Protein AF-A0A2E9QQN1-F1 (afdb_monomer)

Solvent-accessible surface area (backbone atoms only — not comparable to full-atom values): 28885 Å² total; per-residue (Å²): 131,60,67,59,62,48,44,50,52,50,50,52,53,38,45,72,77,40,76,70,73,78,75,84,60,73,60,89,50,55,56,41,38,49,54,45,54,48,47,32,58,93,32,56,49,77,54,40,54,67,38,48,61,62,44,42,73,70,31,65,46,36,74,48,36,55,74,45,52,50,66,58,45,18,66,59,41,42,89,39,52,69,19,73,63,50,20,46,20,58,36,52,32,23,49,46,25,47,75,74,47,78,52,42,76,68,95,44,65,72,62,32,43,69,30,56,80,27,46,71,52,50,30,27,45,43,37,24,71,61,68,65,40,75,27,54,50,60,49,78,43,42,57,50,46,32,42,38,46,58,64,30,88,51,91,48,60,70,52,35,34,53,41,47,58,74,57,44,62,65,94,42,27,46,57,51,43,48,34,44,41,51,46,25,67,74,54,49,38,96,67,91,56,50,50,78,80,16,90,56,41,53,79,46,36,35,63,71,56,56,50,52,59,53,49,72,72,64,65,72,81,78,76,84,78,79,79,84,78,82,87,79,89,81,83,90,79,89,80,89,82,82,91,82,90,87,86,86,82,89,84,88,87,85,84,84,89,85,87,89,88,87,88,87,84,85,85,88,88,81,90,86,84,90,89,88,84,83,87,80,90,88,78,87,82,89,86,89,88,80,87,84,83,90,83,85,82,82,92,79,92,74,86,82,75,84,81,74,78,84,73,78,83,74,76,79,52,52,78,43,59,29,12,29,29,50,34,52,55,98,77,21,42,47,35,30,29,34,72,49,81,81,64,54,71,24,35,34,62,37,48,39,69,52,52,91,96,54,54,59,69,55,29,18,47,48,31,35,30,66,60,34,48,31,47,58,42,86,73,46,77,52,33,40,36,42,35,34,38,28,41,95,92,38,57,55,37,33,38,40,36,38,36,30,36,27,33,69,43,93,88,56,53,74,47,96,45,98,61,42,59,72,50,78,37,39,69,70,51,47,65,77,42,45,90,51,33,42,58,65,49,53,50,46,52,58,36,50,70,68,65,44,90,66,47,37,34,40,33,34,34,42,46,58,90,92,47,75,40,72,74,48,80,42,68,60,75,75,81,87,124

Secondary structure (DSSP, 8-state):
--HHHHHHHHHHHHHHH-S----SS--SSHHHHHHHHHHHTTS-HHHHHHHHHHHHHH--SHHHHHHS-HHHHHHHHGGGSSHHHHHHHHHHHHHHHHHHSTTSPPSSHHHHHTSTT--HHHHHHHHHHTS--------HHHHHHHHHHTS---SSHHHHHHHHHHHS-GGGHHHHHHHHHHHHHHT--SSS--TTTSTTHHHH--HHHHHHHHHHHH----------PPP-----------------------------------------------------------------------PPPP-------PPPPEEEEEEEEEEEETTEEEEEE--SSSSTTSEE--EEEPPTT--HHHHHHHHHHHHH---EEEEEEEEEEEEEEEETTEEEEEEEEEEEEEEEPTT------TT--EEEEEHHHHHHTGGGB-HHHHHIIIIIITT-S-SEEEEEEEEETTEEEEEEEEE-S----

Mean predicted aligned error: 19.86 Å

pLDDT: mean 78.98, std 26.98, range [21.91, 98.62]

Sequence (481 aa):
MKLETKARKIHKMLEELYPETPIPLDHKDPYTLLIAVLLSAQCKDERVNKITPHLFKRADKPADMIECSVDEIEDIIRPCGLAPRKSAAIWELSQILLKKHGGEVPDTFEDLEALPGVGHKTASVVMAQAFEHPAFPVDTHIHRLARRWGLSEGKNVVQVENDLKALFPKDKWNKVHLQIIFFGREYCPARGHNPEECPICSWAGVKSVLDAEKKKKKKPTKKDTIPTKKTATKKAAAKTTTKKTTKKTTAAKKATTTTKETAPKKSPTKTTTTTKKTSTKKSSKTTTKAAPSKRTPAKSTTKAVPKQAASKKVEEPTLWSIAVGVVMYRRKVLMIKRAREPYKGLWALPGGKIEANEFMVDAAIREIKEETGLDVSFEDYLGLVSEHLIEKKAIHDHFLLHICRLKPKKGSKISAQEEGEVAWFTMKQLEAQKDEMVPSDYEIIERMVNEEEGNAFACVIEKKGRRHTLRSFESMSCQSR

Radius of gyration: 31.55 Å; Cα contacts (8 Å, |Δi|>4): 653; chains: 1; bounding box: 80×107×70 Å

Nearest PDB structures (foldseek):
  1p59-assembly1_A  TM=9.304E-01  e=7.512E-20  Geobacillus stearothermophilus
  1orp-assembly1_A  TM=9.575E-01  e=2.496E-19  Geobacillus stearothermophilus
  2abk-assembly1_A  TM=9.393E-01  e=4.472E-16  Escherichia coli
  7rdt-assembly1_A  TM=8.591E-01  e=4.523E-13  Homo sapiens
  1kea-assembly1_A  TM=8.917E-01  e=5.288E-12  Methanothermobacter thermautotrophicus

Foldseek 3Di:
DDLLVLLVVVVVVLCVVPVDFDDLADDDALLLLLLLLLLCVVFDSVQSNVQSVVVVVQPVFLVSLLVDDLVRQLVSSVVSPPSSQSSVLSNQLSVCCVPPVVRDDDLDQVNQCPRRSRHNLSSQLSNCPRVVQQHARDDPQQVLVCQFLVLDPDPDRVRSRVSVPVNDDSNCRSVVNSSSVVLQVPQNDPPPHDQCRRPSSVPRGDPVSVVVSVVVVPDDPDPDPDDDDDDDDDDDDDDDDDDDDDDDDDDDDDDDDDDDDDDDDDDDDDDDDDDDDDDDDDDDDDDDDDDDDDDDDDDDDDDDDDDDDDDDDDDDAAEFEKQFEFEDDPQWTKWWQACDPDQHRAIAGFIGGQDPPHDSQRRNQVRCCQRFVFHKDFDDWLAWEFEFEDEPNGGHHTYTYGYTYIYTDPPTDTDDHPGGDMDIDHLVRCVVCVQRHDVVRSVCCVCRVVPNDARYWYWYWYDDPNGIDTPDIGHPPDPDD

Structure (mmCIF, N/CA/C/O backbone):
data_AF-A0A2E9QQN1-F1
#
_entry.id   AF-A0A2E9QQN1-F1
#
loop_
_atom_site.group_PDB
_atom_site.id
_atom_site.type_symbol
_atom_site.label_atom_id
_atom_site.label_alt_id
_atom_site.label_comp_id
_atom_site.label_asym_id
_atom_site.label_entity_id
_atom_site.label_seq_id
_atom_site.pdbx_PDB_ins_code
_atom_site.Cartn_x
_atom_site.Cartn_y
_atom_site.Cartn_z
_atom_site.occupancy
_atom_site.B_iso_or_equiv
_atom_site.auth_seq_id
_atom_site.auth_comp_id
_atom_site.auth_asym_id
_atom_site.auth_atom_id
_atom_site.pdbx_PDB_model_num
ATOM 1 N N . MET A 1 1 ? 22.667 -1.045 -29.123 1.00 82.00 1 MET A N 1
ATOM 2 C CA . MET A 1 1 ? 21.533 -1.889 -29.573 1.00 82.00 1 MET A CA 1
ATOM 3 C C . MET A 1 1 ? 20.282 -1.022 -29.607 1.00 82.00 1 MET A C 1
ATOM 5 O O . MET A 1 1 ? 20.073 -0.305 -28.635 1.00 82.00 1 MET A O 1
ATOM 9 N N . LYS A 1 2 ? 19.492 -1.046 -30.692 1.00 92.50 2 LYS A N 1
ATOM 10 C CA . LYS A 1 2 ? 18.201 -0.330 -30.755 1.00 92.50 2 LYS A CA 1
ATOM 11 C C . LYS A 1 2 ? 17.244 -0.847 -29.670 1.00 92.50 2 LYS A C 1
ATOM 13 O O . LYS A 1 2 ? 17.297 -2.033 -29.340 1.00 92.50 2 LYS A O 1
ATOM 18 N N . LEU A 1 3 ? 16.390 0.030 -29.141 1.00 95.06 3 LEU A N 1
ATOM 19 C CA . LEU A 1 3 ? 15.504 -0.271 -28.012 1.00 95.06 3 LEU A CA 1
ATOM 20 C C . LEU A 1 3 ? 14.546 -1.435 -28.309 1.00 95.06 3 LEU A C 1
ATOM 22 O O . LEU A 1 3 ? 14.488 -2.386 -27.538 1.00 95.06 3 LEU A O 1
ATOM 26 N N . GLU A 1 4 ? 13.899 -1.428 -29.473 1.00 94.69 4 GLU A N 1
ATOM 27 C CA . GLU A 1 4 ? 12.986 -2.492 -29.923 1.00 94.69 4 GLU A CA 1
ATOM 28 C C . GLU A 1 4 ? 13.686 -3.853 -30.049 1.00 94.69 4 GLU A C 1
ATOM 30 O O . GLU A 1 4 ? 13.180 -4.877 -29.597 1.00 94.69 4 GLU A O 1
ATOM 35 N N . THR A 1 5 ? 14.897 -3.882 -30.618 1.00 96.44 5 THR A N 1
ATOM 36 C CA . THR A 1 5 ? 15.697 -5.115 -30.713 1.00 96.44 5 THR A CA 1
ATOM 37 C C . THR A 1 5 ? 16.078 -5.634 -29.329 1.00 96.44 5 THR A C 1
ATOM 39 O O . THR A 1 5 ? 16.078 -6.847 -29.111 1.00 96.44 5 THR A O 1
ATOM 42 N N . LYS A 1 6 ? 16.375 -4.730 -28.386 1.00 97.31 6 LYS A N 1
ATOM 43 C CA . LYS A 1 6 ? 16.636 -5.092 -26.990 1.00 97.31 6 LYS A CA 1
ATOM 44 C C . LYS A 1 6 ? 15.387 -5.693 -26.343 1.00 97.31 6 LYS A C 1
ATOM 46 O O . LYS A 1 6 ? 15.484 -6.783 -25.787 1.00 97.31 6 LYS A O 1
ATOM 51 N N . ALA A 1 7 ? 14.239 -5.023 -26.454 1.00 97.69 7 ALA A N 1
ATOM 52 C CA . ALA A 1 7 ? 12.966 -5.489 -25.908 1.00 97.69 7 ALA A CA 1
ATOM 53 C C . ALA A 1 7 ? 12.579 -6.865 -26.470 1.00 97.69 7 ALA A C 1
ATOM 55 O O . ALA A 1 7 ? 12.276 -7.771 -25.701 1.00 97.69 7 ALA A O 1
ATOM 56 N N . ARG A 1 8 ? 12.713 -7.073 -27.787 1.00 97.69 8 ARG A N 1
ATOM 57 C CA . ARG A 1 8 ? 12.458 -8.369 -28.437 1.00 97.69 8 ARG A CA 1
ATOM 58 C C . ARG A 1 8 ? 13.383 -9.478 -27.933 1.00 97.69 8 ARG A C 1
ATOM 60 O O . ARG A 1 8 ? 12.930 -10.596 -27.712 1.00 97.69 8 ARG A O 1
ATOM 67 N N . LYS A 1 9 ? 14.676 -9.190 -27.732 1.00 98.25 9 LYS A N 1
ATOM 68 C CA . LYS A 1 9 ? 15.619 -10.173 -27.174 1.00 98.25 9 LYS A CA 1
ATOM 69 C C . LYS A 1 9 ? 15.289 -10.507 -25.714 1.00 98.25 9 LYS A C 1
ATOM 71 O O . LYS A 1 9 ? 15.340 -11.675 -25.350 1.00 98.25 9 LYS A O 1
ATOM 76 N N . ILE A 1 10 ? 14.923 -9.507 -24.908 1.00 98.31 10 ILE A N 1
ATOM 77 C CA . ILE A 1 10 ? 14.451 -9.709 -23.528 1.00 98.31 10 ILE A CA 1
ATOM 78 C C . ILE A 1 10 ? 13.195 -10.577 -23.517 1.00 98.31 10 ILE A C 1
ATOM 80 O O . ILE A 1 10 ? 13.166 -11.568 -22.798 1.00 98.31 10 ILE A O 1
ATOM 84 N N . HIS A 1 11 ? 12.196 -10.254 -24.343 1.00 98.19 11 HIS A N 1
ATOM 85 C CA . HIS A 1 11 ? 10.956 -11.027 -24.428 1.00 98.19 11 HIS A CA 1
ATOM 86 C C . HIS A 1 11 ? 11.225 -12.484 -24.798 1.00 98.19 11 HIS A C 1
ATOM 88 O O . HIS A 1 11 ? 10.717 -13.371 -24.128 1.00 98.19 11 HIS A O 1
ATOM 94 N N . LYS A 1 12 ? 12.101 -12.744 -25.776 1.00 98.25 12 LYS A N 1
ATOM 95 C CA . LYS A 1 12 ? 12.487 -14.116 -26.131 1.00 98.25 12 LYS A CA 1
ATOM 96 C C . LYS A 1 12 ? 13.051 -14.893 -24.932 1.00 98.25 12 LYS A C 1
ATOM 98 O O . LYS A 1 12 ? 12.650 -16.024 -24.703 1.00 98.25 12 LYS A O 1
ATOM 103 N N . MET A 1 13 ? 13.940 -14.280 -24.147 1.00 98.31 13 MET A N 1
ATOM 104 C CA . MET A 1 13 ? 14.488 -14.921 -22.943 1.00 98.31 13 MET A CA 1
ATOM 105 C C . MET A 1 13 ? 13.420 -15.144 -21.866 1.00 98.31 13 MET A C 1
ATOM 107 O O . MET A 1 13 ? 13.456 -16.150 -21.168 1.00 98.31 13 MET A O 1
ATOM 111 N N . LEU A 1 14 ? 12.477 -14.211 -21.720 1.00 98.31 14 LEU A N 1
ATOM 112 C CA . LEU A 1 14 ? 11.355 -14.353 -20.794 1.00 98.31 14 LEU A CA 1
ATOM 113 C C . LEU A 1 14 ? 10.419 -15.502 -21.202 1.00 98.31 14 LEU A C 1
ATOM 115 O O . LEU A 1 14 ? 9.981 -16.237 -20.326 1.00 98.31 14 LEU A O 1
ATOM 119 N N . GLU A 1 15 ? 10.170 -15.703 -22.500 1.00 97.81 15 GLU A N 1
ATOM 120 C CA . GLU A 1 15 ? 9.428 -16.866 -23.018 1.00 97.81 15 GLU A CA 1
ATOM 121 C C . GLU A 1 15 ? 10.167 -18.187 -22.777 1.00 97.81 15 GLU A C 1
ATOM 123 O O . GLU A 1 15 ? 9.535 -19.186 -22.451 1.00 97.81 15 GLU A O 1
ATOM 128 N N . GLU A 1 16 ? 11.495 -18.198 -22.917 1.00 97.81 16 GLU A N 1
ATOM 129 C CA . GLU A 1 16 ? 12.321 -19.389 -22.672 1.00 97.81 16 GLU A CA 1
ATOM 130 C C . GLU A 1 16 ? 12.355 -19.767 -21.177 1.00 97.81 16 GLU A C 1
ATOM 132 O O . GLU A 1 16 ? 12.265 -20.945 -20.842 1.00 97.81 16 GLU A O 1
ATOM 137 N N . LEU A 1 17 ? 12.463 -18.782 -20.275 1.00 97.62 17 LEU A N 1
ATOM 138 C CA . LEU A 1 17 ? 12.511 -19.006 -18.821 1.00 97.62 17 LEU A CA 1
ATOM 139 C C . LEU A 1 17 ? 11.131 -19.282 -18.213 1.00 97.62 17 LEU A C 1
ATOM 141 O O . LEU A 1 17 ? 11.005 -20.088 -17.294 1.00 97.62 17 LEU A O 1
ATOM 145 N N . TYR A 1 18 ? 10.105 -18.595 -18.711 1.00 97.81 18 TYR A N 1
ATOM 146 C CA . TYR A 1 18 ? 8.747 -18.614 -18.173 1.00 97.81 18 TYR A CA 1
ATOM 147 C C . TYR A 1 18 ? 7.735 -18.814 -19.315 1.00 97.81 18 TYR A C 1
ATOM 149 O O . TYR A 1 18 ? 6.988 -17.885 -19.665 1.00 97.81 18 TYR A O 1
ATOM 157 N N . PRO A 1 19 ? 7.711 -20.016 -19.927 1.00 96.81 19 PRO A N 1
ATOM 158 C CA . PRO A 1 19 ? 6.757 -20.344 -20.983 1.00 96.81 19 PRO A CA 1
ATOM 159 C C . PRO A 1 19 ? 5.322 -20.344 -20.453 1.00 96.81 19 PRO A C 1
ATOM 161 O O . PRO A 1 19 ? 4.413 -19.923 -21.164 1.00 96.81 19 PRO A O 1
ATOM 164 N N . GLU A 1 20 ? 5.148 -20.723 -19.187 1.00 94.75 20 GLU A N 1
ATOM 165 C CA . GLU A 1 20 ? 3.885 -20.678 -18.462 1.00 94.75 20 GLU A CA 1
ATOM 166 C C . GLU A 1 20 ? 3.944 -19.629 -17.355 1.00 94.75 20 GLU A C 1
ATOM 168 O O . GLU A 1 20 ? 4.941 -19.499 -16.639 1.00 94.75 20 GLU A O 1
ATOM 173 N N . THR A 1 21 ? 2.851 -18.886 -17.200 1.00 95.00 21 THR A N 1
ATOM 174 C CA . THR A 1 21 ? 2.732 -17.820 -16.203 1.00 95.00 21 THR A CA 1
ATOM 175 C C . THR A 1 21 ? 1.471 -17.998 -15.365 1.00 95.00 21 THR A C 1
ATOM 177 O O . THR A 1 21 ? 0.490 -17.287 -15.597 1.00 95.00 21 THR A O 1
ATOM 180 N N . PRO A 1 22 ? 1.454 -18.949 -14.412 1.00 94.12 22 PRO A N 1
ATOM 181 C CA . PRO A 1 22 ? 0.318 -19.102 -13.515 1.00 94.12 22 PRO A CA 1
ATOM 182 C C . PRO A 1 22 ? 0.111 -17.826 -12.696 1.00 94.12 22 PRO A C 1
ATOM 184 O O . PRO A 1 22 ? 1.066 -17.158 -12.294 1.00 94.12 22 PRO A O 1
ATOM 187 N N . ILE A 1 23 ? -1.145 -17.486 -12.430 1.00 94.62 23 ILE A N 1
ATOM 188 C CA . ILE A 1 23 ? -1.479 -16.344 -11.581 1.00 94.62 23 ILE A CA 1
ATOM 189 C C . ILE A 1 23 ? -1.015 -16.658 -10.144 1.00 94.62 23 ILE A C 1
ATOM 191 O O . ILE A 1 23 ? -1.391 -17.700 -9.614 1.00 94.62 23 ILE A O 1
ATOM 195 N N . PRO A 1 24 ? -0.205 -15.800 -9.490 1.00 92.56 24 PRO A N 1
ATOM 196 C CA . PRO A 1 24 ? 0.396 -16.132 -8.188 1.00 92.56 24 PRO A CA 1
ATOM 197 C C . PRO A 1 24 ? -0.576 -16.225 -7.010 1.00 92.56 24 PRO A C 1
ATOM 199 O O . PRO A 1 24 ? -0.225 -16.781 -5.970 1.00 92.56 24 PRO A O 1
ATOM 202 N N . LEU A 1 25 ? -1.749 -15.607 -7.134 1.00 96.06 25 LEU A N 1
ATOM 203 C CA . LEU A 1 25 ? -2.759 -15.561 -6.083 1.00 96.06 25 LEU A CA 1
ATOM 204 C C . LEU A 1 25 ? -3.776 -16.672 -6.311 1.00 96.06 25 LEU A C 1
ATOM 206 O O . LEU A 1 25 ? -4.350 -16.753 -7.394 1.00 96.06 25 LEU A O 1
ATOM 210 N N . ASP A 1 26 ? -4.014 -17.497 -5.296 1.00 94.56 26 ASP A N 1
ATOM 211 C CA . ASP A 1 26 ? -4.956 -18.611 -5.400 1.00 94.56 26 ASP A CA 1
ATOM 212 C C . ASP A 1 26 ? -6.399 -18.081 -5.438 1.00 94.56 26 ASP A C 1
ATOM 214 O O . ASP A 1 26 ? -6.831 -17.337 -4.556 1.00 94.56 26 ASP A O 1
ATOM 218 N N . HIS A 1 27 ? -7.148 -18.452 -6.477 1.00 97.00 27 HIS A N 1
ATOM 219 C CA . HIS A 1 27 ? -8.526 -18.017 -6.715 1.00 97.00 27 HIS A CA 1
ATOM 220 C C . HIS A 1 27 ? -9.270 -19.046 -7.577 1.00 97.00 27 HIS A C 1
ATOM 222 O O . HIS A 1 27 ? -8.654 -19.931 -8.172 1.00 97.00 27 HIS A O 1
ATOM 228 N N . LYS A 1 28 ? -10.601 -18.937 -7.638 1.00 96.69 28 LYS A N 1
ATOM 229 C CA . LYS A 1 28 ? -11.461 -19.831 -8.440 1.00 96.69 28 LYS A CA 1
ATOM 230 C C . LYS A 1 28 ? -12.329 -19.097 -9.468 1.00 96.69 28 LYS A C 1
ATOM 232 O O . LYS A 1 28 ? -12.843 -19.730 -10.382 1.00 96.69 28 LYS A O 1
ATOM 237 N N . ASP A 1 29 ? -12.518 -17.792 -9.293 1.00 97.81 29 ASP A N 1
ATOM 238 C CA . ASP A 1 29 ? -13.387 -16.940 -10.106 1.00 97.81 29 ASP A CA 1
ATOM 239 C C . ASP A 1 29 ? -12.943 -15.458 -10.014 1.00 97.81 29 ASP A C 1
ATOM 241 O O . ASP A 1 29 ? -12.068 -15.128 -9.200 1.00 97.81 29 ASP A O 1
ATOM 245 N N . PRO A 1 30 ? -13.515 -14.546 -10.827 1.00 98.38 30 PRO A N 1
ATOM 246 C CA . PRO A 1 30 ? -13.146 -13.129 -10.811 1.00 98.38 30 PRO A CA 1
ATOM 247 C C . PRO A 1 30 ? -13.321 -12.439 -9.453 1.00 98.38 30 PRO A C 1
ATOM 249 O O . PRO A 1 30 ? -12.528 -11.564 -9.108 1.00 98.38 30 PRO A O 1
ATOM 252 N N . TYR A 1 31 ? -14.326 -12.828 -8.663 1.00 98.62 31 TYR A N 1
ATOM 253 C CA . TYR A 1 31 ? -14.576 -12.221 -7.354 1.00 98.62 31 TYR A CA 1
ATOM 254 C C . TYR A 1 31 ? -13.500 -12.608 -6.343 1.00 98.62 31 TYR A C 1
ATOM 256 O O . TYR A 1 31 ? -12.873 -11.740 -5.737 1.00 98.62 31 TYR A O 1
ATOM 264 N N . THR A 1 32 ? -13.214 -13.901 -6.205 1.00 98.50 32 THR A N 1
ATOM 265 C CA . THR A 1 32 ? -12.141 -14.381 -5.328 1.00 98.50 32 THR A CA 1
ATOM 266 C C . THR A 1 32 ? -10.774 -13.838 -5.752 1.00 98.50 32 THR A C 1
ATOM 268 O O . THR A 1 32 ? -9.973 -13.486 -4.883 1.00 98.50 32 THR A O 1
ATOM 271 N N . LEU A 1 33 ? -10.527 -13.656 -7.059 1.00 98.50 33 LEU A N 1
ATOM 272 C CA . LEU A 1 33 ? -9.328 -12.963 -7.539 1.00 98.50 33 LEU A CA 1
ATOM 273 C C . LEU A 1 33 ? -9.307 -11.493 -7.109 1.00 98.50 33 LEU A C 1
ATOM 275 O O . LEU A 1 33 ? -8.303 -11.043 -6.563 1.00 98.50 33 LEU A O 1
ATOM 279 N N . LEU A 1 34 ? -10.395 -10.747 -7.317 1.00 98.50 34 LEU A N 1
ATOM 280 C CA . LEU A 1 34 ? -10.496 -9.340 -6.921 1.00 98.50 34 LEU A CA 1
ATOM 281 C C . LEU A 1 34 ? -10.170 -9.154 -5.432 1.00 98.50 34 LEU A C 1
ATOM 283 O O . LEU A 1 34 ? -9.341 -8.308 -5.083 1.00 98.50 34 LEU A O 1
ATOM 287 N N . ILE A 1 35 ? -10.757 -9.983 -4.562 1.00 98.38 35 ILE A N 1
ATOM 288 C CA . ILE A 1 35 ? -10.478 -9.950 -3.122 1.00 98.38 35 ILE A CA 1
ATOM 289 C C . ILE A 1 35 ? -9.009 -10.295 -2.839 1.00 98.38 35 ILE A C 1
ATOM 291 O O . ILE A 1 35 ? -8.350 -9.590 -2.072 1.00 98.38 35 ILE A O 1
ATOM 295 N N . ALA A 1 36 ? -8.457 -11.333 -3.474 1.00 98.31 36 ALA A N 1
ATOM 296 C CA . ALA A 1 36 ? -7.060 -11.717 -3.281 1.00 98.31 36 ALA A CA 1
ATOM 297 C C . ALA A 1 36 ? -6.084 -10.604 -3.711 1.00 98.31 36 ALA A C 1
ATOM 299 O O . ALA A 1 36 ? -5.136 -10.303 -2.981 1.00 98.31 36 ALA A O 1
ATOM 300 N N . VAL A 1 37 ? -6.321 -9.943 -4.850 1.00 96.38 37 VAL A N 1
ATOM 301 C CA . VAL A 1 37 ? -5.479 -8.837 -5.342 1.00 96.38 37 VAL A CA 1
ATOM 302 C C . VAL A 1 37 ? -5.593 -7.614 -4.427 1.00 96.38 37 VAL A C 1
ATOM 304 O O . VAL A 1 37 ? -4.580 -6.977 -4.130 1.00 96.38 37 VAL A O 1
ATOM 307 N N . LEU A 1 38 ? -6.790 -7.301 -3.918 1.00 96.31 38 LEU A N 1
ATOM 308 C CA . LEU A 1 38 ? -6.979 -6.242 -2.920 1.00 96.31 38 LEU A CA 1
ATOM 309 C C . LEU A 1 38 ? -6.178 -6.548 -1.644 1.00 96.31 38 LEU A C 1
ATOM 311 O O . LEU A 1 38 ? -5.451 -5.690 -1.132 1.00 96.31 38 LEU A O 1
ATOM 315 N N . LEU A 1 39 ? -6.237 -7.789 -1.152 1.00 95.94 39 LEU A N 1
ATOM 316 C CA . LEU A 1 39 ? -5.466 -8.227 0.014 1.00 95.94 39 LEU A CA 1
ATOM 317 C C . LEU A 1 39 ? -3.952 -8.192 -0.229 1.00 95.94 39 LEU A C 1
ATOM 319 O O . LEU A 1 39 ? -3.203 -7.904 0.711 1.00 95.94 39 LEU A O 1
ATOM 323 N N . SER A 1 40 ? -3.501 -8.431 -1.463 1.00 92.06 40 SER A N 1
ATOM 324 C CA . SER A 1 40 ? -2.084 -8.432 -1.845 1.00 92.06 40 SER A CA 1
ATOM 325 C C . SER A 1 40 ? -1.445 -7.040 -1.824 1.00 92.06 40 SER A C 1
ATOM 327 O O . SER A 1 40 ? -0.217 -6.921 -1.814 1.00 92.06 40 SER A O 1
ATOM 329 N N . ALA A 1 41 ? -2.237 -5.966 -1.756 1.00 85.81 41 ALA A N 1
ATOM 330 C CA . ALA A 1 41 ? -1.709 -4.623 -1.561 1.00 85.81 41 ALA A CA 1
ATOM 331 C C . ALA A 1 41 ? -0.906 -4.551 -0.248 1.00 85.81 41 ALA A C 1
ATOM 333 O O . ALA A 1 41 ? -1.445 -4.729 0.847 1.00 85.81 41 ALA A O 1
ATOM 334 N N . GLN A 1 42 ? 0.404 -4.305 -0.365 1.00 81.38 42 GLN A N 1
ATOM 335 C CA . GLN A 1 42 ? 1.357 -4.295 0.757 1.00 81.38 42 GLN A CA 1
ATOM 336 C C . GLN A 1 42 ? 1.379 -5.603 1.574 1.00 81.38 42 GLN A C 1
ATOM 338 O O . GLN A 1 42 ? 1.737 -5.607 2.751 1.00 81.38 42 GLN A O 1
ATOM 343 N N . CYS A 1 43 ? 1.027 -6.728 0.949 1.00 85.19 43 CYS A N 1
ATOM 344 C CA . CYS A 1 43 ? 1.094 -8.057 1.541 1.00 85.19 43 CYS A CA 1
ATOM 345 C C . CYS A 1 43 ? 1.845 -9.006 0.601 1.00 85.19 43 CYS A C 1
ATOM 347 O O . CYS A 1 43 ? 1.868 -8.807 -0.610 1.00 85.19 43 CYS A O 1
ATOM 349 N N . LYS A 1 44 ? 2.483 -10.042 1.147 1.00 84.44 44 LYS A N 1
ATOM 350 C CA . LYS A 1 44 ? 3.123 -11.076 0.322 1.00 84.44 44 LYS A CA 1
ATOM 351 C C . LYS A 1 44 ? 2.067 -12.058 -0.183 1.00 84.44 44 LYS A C 1
ATOM 353 O O . LYS A 1 44 ? 1.270 -12.524 0.630 1.00 84.44 44 LYS A O 1
ATOM 358 N N . ASP A 1 45 ? 2.147 -12.445 -1.454 1.00 91.00 45 ASP A N 1
ATOM 359 C CA . ASP A 1 45 ? 1.251 -13.432 -2.082 1.00 91.00 45 ASP A CA 1
ATOM 360 C C . ASP A 1 45 ? 1.139 -14.717 -1.241 1.00 91.00 45 ASP A C 1
ATOM 362 O O . ASP A 1 45 ? 0.040 -15.149 -0.916 1.00 91.00 45 ASP A O 1
ATOM 366 N N . GLU A 1 46 ? 2.265 -15.251 -0.748 1.00 91.44 46 GLU A N 1
ATOM 367 C CA . GLU A 1 46 ? 2.292 -16.435 0.129 1.00 91.44 46 GLU A CA 1
ATOM 368 C C . GLU A 1 46 ? 1.407 -16.302 1.374 1.00 91.44 46 GLU A C 1
ATOM 370 O O . GLU A 1 46 ? 0.875 -17.289 1.881 1.00 91.44 46 GLU A O 1
ATOM 375 N N . ARG A 1 47 ? 1.299 -15.090 1.930 1.00 93.12 47 ARG A N 1
ATOM 376 C CA . ARG A 1 47 ? 0.442 -14.843 3.087 1.00 93.12 47 ARG A CA 1
ATOM 377 C C . ARG A 1 47 ? -1.013 -14.739 2.655 1.00 93.12 47 ARG A C 1
ATOM 379 O O . ARG A 1 47 ? -1.857 -15.321 3.322 1.00 93.12 47 ARG A O 1
ATOM 386 N N . VAL A 1 48 ? -1.299 -14.053 1.551 1.00 97.25 48 VAL A N 1
ATOM 387 C CA . VAL A 1 48 ? -2.658 -13.963 0.998 1.00 97.25 48 VAL A CA 1
ATOM 388 C C . VAL A 1 48 ? -3.211 -15.357 0.697 1.00 97.25 48 VAL A C 1
ATOM 390 O O . VAL A 1 48 ? -4.308 -15.673 1.146 1.00 97.25 48 VAL A O 1
ATOM 393 N N . ASN A 1 49 ? -2.426 -16.229 0.066 1.00 97.75 49 ASN A N 1
ATOM 394 C CA . ASN A 1 49 ? -2.825 -17.601 -0.270 1.00 97.75 49 ASN A CA 1
ATOM 395 C C . ASN A 1 49 ? -3.027 -18.498 0.964 1.00 97.75 49 ASN A C 1
ATOM 397 O O . ASN A 1 49 ? -3.778 -19.465 0.920 1.00 97.75 49 ASN A O 1
ATOM 401 N N . LYS A 1 50 ? -2.400 -18.173 2.103 1.00 97.44 50 LYS A N 1
ATOM 402 C CA . LYS A 1 50 ? -2.668 -18.858 3.381 1.00 97.44 50 LYS A CA 1
ATOM 403 C C . LYS A 1 50 ? -3.971 -18.401 4.035 1.00 97.44 50 LYS A C 1
ATOM 405 O O . LYS A 1 50 ? -4.567 -19.172 4.776 1.00 97.44 50 LYS A O 1
ATOM 410 N N . ILE A 1 51 ? -4.388 -17.156 3.808 1.00 97.31 51 ILE A N 1
ATOM 411 C CA . ILE A 1 51 ? -5.518 -16.532 4.513 1.00 97.31 51 ILE A CA 1
ATOM 412 C C . ILE A 1 51 ? -6.819 -16.609 3.719 1.00 97.31 51 ILE A C 1
ATOM 414 O O . ILE A 1 51 ? -7.868 -16.910 4.285 1.00 97.31 51 ILE A O 1
ATOM 418 N N . THR A 1 52 ? -6.758 -16.395 2.408 1.00 97.81 52 THR A N 1
ATOM 419 C CA . THR A 1 52 ? -7.929 -16.422 1.522 1.00 97.81 52 THR A CA 1
ATOM 420 C C . THR A 1 52 ? -8.743 -17.719 1.594 1.00 97.81 52 THR A C 1
ATOM 422 O O . THR A 1 52 ? -9.964 -17.599 1.602 1.00 97.81 52 THR A O 1
ATOM 425 N N . PRO A 1 53 ? -8.180 -18.935 1.787 1.00 98.31 53 PRO A N 1
ATOM 426 C CA . PRO A 1 53 ? -9.000 -20.134 1.973 1.00 98.31 53 PRO A CA 1
ATOM 427 C C . PRO A 1 53 ? -9.894 -20.076 3.218 1.00 98.31 53 PRO A C 1
ATOM 429 O O . PRO A 1 53 ? -10.990 -20.631 3.211 1.00 98.31 53 PRO A O 1
ATOM 432 N N . HIS A 1 54 ? -9.452 -19.407 4.289 1.00 97.69 54 HIS A N 1
ATOM 433 C CA . HIS A 1 54 ? -10.262 -19.223 5.494 1.00 97.69 54 HIS A CA 1
ATOM 434 C C . HIS A 1 54 ? -11.411 -18.243 5.247 1.00 97.69 54 HIS A C 1
ATOM 436 O O . HIS A 1 54 ? -12.539 -18.531 5.642 1.00 97.69 54 HIS A O 1
ATOM 442 N N . LEU A 1 55 ? -11.135 -17.135 4.550 1.00 98.06 55 LEU A N 1
ATOM 443 C CA . LEU A 1 55 ? -12.153 -16.152 4.178 1.00 98.06 55 LEU A CA 1
ATOM 444 C C . LEU A 1 55 ? -13.172 -16.753 3.210 1.00 98.06 55 LEU A C 1
ATOM 446 O O . LEU A 1 55 ? -14.364 -16.699 3.469 1.00 98.06 55 LEU A O 1
ATOM 450 N N . PHE A 1 56 ? -12.712 -17.401 2.143 1.00 98.38 56 PHE A N 1
ATOM 451 C CA . PHE A 1 56 ? -13.573 -17.957 1.100 1.00 98.38 56 PHE A CA 1
ATOM 452 C C . PHE A 1 56 ? -14.362 -19.180 1.565 1.00 98.38 56 PHE A C 1
ATOM 454 O O . PHE A 1 56 ? -15.462 -19.422 1.086 1.00 98.38 56 PHE A O 1
ATOM 461 N N . LYS A 1 57 ? -13.881 -19.911 2.576 1.00 97.75 57 LYS A N 1
ATOM 462 C CA . LYS A 1 57 ? -14.713 -20.917 3.248 1.00 97.75 57 LYS A CA 1
ATOM 463 C C . LYS A 1 57 ? -15.923 -20.290 3.956 1.00 97.75 57 LYS A C 1
ATOM 465 O O . LYS A 1 57 ? -16.940 -20.962 4.105 1.00 97.75 57 LYS A O 1
ATOM 470 N N . ARG A 1 58 ? -15.794 -19.048 4.433 1.00 97.12 58 ARG A N 1
ATOM 471 C CA . ARG A 1 58 ? -16.860 -18.308 5.117 1.00 97.12 58 ARG A CA 1
ATOM 472 C C . ARG A 1 58 ? -17.753 -17.534 4.145 1.00 97.12 58 ARG A C 1
ATOM 474 O O . ARG A 1 58 ? -18.966 -17.527 4.339 1.00 97.12 58 ARG A O 1
ATOM 481 N N . ALA A 1 59 ? -17.154 -16.885 3.153 1.00 97.19 59 ALA A N 1
ATOM 482 C CA . ALA A 1 59 ? -17.825 -16.084 2.143 1.00 97.19 59 ALA A CA 1
ATOM 483 C C . ALA A 1 59 ? -16.949 -15.970 0.888 1.00 97.19 59 ALA A C 1
ATOM 485 O O . ALA A 1 59 ? -15.908 -15.310 0.901 1.00 97.19 59 ALA A O 1
ATOM 486 N N . ASP A 1 60 ? -17.370 -16.607 -0.205 1.00 97.75 60 ASP A N 1
ATOM 487 C CA . ASP A 1 60 ? -16.668 -16.561 -1.496 1.00 97.75 60 ASP A CA 1
ATOM 488 C C . ASP A 1 60 ? -17.470 -15.906 -2.622 1.00 97.75 60 ASP A C 1
ATOM 490 O O . ASP A 1 60 ? -17.054 -15.943 -3.777 1.00 97.75 60 ASP A O 1
ATOM 494 N N . LYS A 1 61 ? -18.587 -15.259 -2.278 1.00 98.12 61 LYS A N 1
ATOM 495 C CA . LYS A 1 61 ? -19.415 -14.452 -3.177 1.00 98.12 61 LYS A CA 1
ATOM 496 C C . LYS A 1 61 ? -19.792 -13.136 -2.505 1.00 98.12 61 LYS A C 1
ATOM 498 O O . LYS A 1 61 ? -19.870 -13.097 -1.275 1.00 98.12 61 LYS A O 1
ATOM 503 N N . PRO A 1 62 ? -20.128 -12.086 -3.277 1.00 98.50 62 PRO A N 1
ATOM 504 C CA . PRO A 1 62 ? -20.567 -10.817 -2.705 1.00 98.50 62 PRO A CA 1
ATOM 505 C C . PRO A 1 62 ? -21.748 -10.960 -1.737 1.00 98.50 62 PRO A C 1
ATOM 507 O O . PRO A 1 62 ? -21.744 -10.321 -0.691 1.00 98.50 62 PRO A O 1
ATOM 510 N N . ALA A 1 63 ? -22.728 -11.813 -2.066 1.00 98.25 63 ALA A N 1
ATOM 511 C CA . ALA A 1 63 ? -23.903 -12.069 -1.229 1.00 98.25 63 ALA A CA 1
ATOM 512 C C . ALA A 1 63 ? -23.517 -12.609 0.156 1.00 98.25 63 ALA A C 1
ATOM 514 O O . ALA A 1 63 ? -23.929 -12.046 1.162 1.00 98.25 63 ALA A O 1
ATOM 515 N N . ASP A 1 64 ? -22.652 -13.619 0.205 1.00 98.19 64 ASP A N 1
ATOM 516 C CA . ASP A 1 64 ? -22.198 -14.223 1.462 1.00 98.19 64 ASP A CA 1
ATOM 517 C C . ASP A 1 64 ? -21.282 -13.262 2.250 1.00 98.19 64 ASP A C 1
ATOM 519 O O . ASP A 1 64 ? -21.254 -13.257 3.482 1.00 98.19 64 ASP A O 1
ATOM 523 N N . MET A 1 65 ? -20.518 -12.422 1.541 1.00 98.38 65 MET A N 1
ATOM 524 C CA . MET A 1 65 ? -19.567 -11.487 2.151 1.00 98.38 65 MET A CA 1
ATOM 525 C C . MET A 1 65 ? -20.273 -10.361 2.904 1.00 98.38 65 MET A C 1
ATOM 527 O O . MET A 1 65 ? -19.804 -9.951 3.963 1.00 98.38 65 MET A O 1
ATOM 531 N N . ILE A 1 66 ? -21.408 -9.871 2.396 1.00 97.69 66 ILE A N 1
ATOM 532 C CA . ILE A 1 66 ? -22.165 -8.806 3.070 1.00 97.69 66 ILE A CA 1
ATOM 533 C C . ILE A 1 66 ? -22.930 -9.303 4.303 1.00 97.69 66 ILE A C 1
ATOM 535 O O . ILE A 1 66 ? -23.290 -8.488 5.152 1.00 97.69 66 ILE A O 1
ATOM 539 N N . GLU A 1 67 ? -23.161 -10.616 4.415 1.00 97.81 67 GLU A N 1
ATOM 540 C CA . GLU A 1 67 ? -23.708 -11.253 5.621 1.00 97.81 67 GLU A CA 1
ATOM 541 C C . GLU A 1 67 ? -22.670 -11.355 6.746 1.00 97.81 67 GLU A C 1
ATOM 543 O O . GLU A 1 67 ? -23.032 -11.526 7.910 1.00 97.81 67 GLU A O 1
ATOM 548 N N . CYS A 1 68 ? -21.380 -11.255 6.417 1.00 97.06 68 CYS A N 1
ATOM 549 C CA . CYS A 1 68 ? -20.323 -11.124 7.412 1.00 97.06 68 CYS A CA 1
ATOM 550 C C . CYS A 1 68 ? -20.322 -9.698 7.980 1.00 97.06 68 CYS A C 1
ATOM 552 O O . CYS A 1 68 ? -20.566 -8.725 7.259 1.00 97.06 68 CYS A O 1
ATOM 554 N N . SER A 1 69 ? -19.991 -9.547 9.264 1.00 97.00 69 SER A N 1
ATOM 555 C CA . SER A 1 69 ? -19.659 -8.221 9.789 1.00 97.00 69 SER A CA 1
ATOM 556 C C . SER A 1 69 ? -18.275 -7.788 9.292 1.00 97.00 69 SER A C 1
ATOM 558 O O . SER A 1 69 ? -17.414 -8.619 8.993 1.00 97.00 69 SER A O 1
ATOM 560 N N . VAL A 1 70 ? -18.034 -6.475 9.226 1.00 96.81 70 VAL A N 1
ATOM 561 C CA . VAL A 1 70 ? -16.698 -5.938 8.907 1.00 96.81 70 VAL A CA 1
ATOM 562 C C . VAL A 1 70 ? -15.651 -6.468 9.894 1.00 96.81 70 VAL A C 1
ATOM 564 O O . VAL A 1 70 ? -14.559 -6.836 9.467 1.00 96.81 70 VAL A O 1
ATOM 567 N N . ASP A 1 71 ? -16.010 -6.587 11.175 1.00 95.25 71 ASP A N 1
ATOM 568 C CA . ASP A 1 71 ? -15.145 -7.137 12.225 1.00 95.25 71 ASP A CA 1
ATOM 569 C C . ASP A 1 71 ? -14.819 -8.623 11.987 1.00 95.25 71 ASP A C 1
ATOM 571 O O . ASP A 1 71 ? -13.671 -9.030 12.140 1.00 95.25 71 ASP A O 1
ATOM 575 N N . GLU A 1 72 ? -15.791 -9.431 11.541 1.00 97.25 72 GLU A N 1
ATOM 576 C CA . GLU A 1 72 ? -15.574 -10.848 11.207 1.00 97.25 72 GLU A CA 1
ATOM 577 C C . GLU A 1 72 ? -14.602 -10.994 10.026 1.00 97.25 72 GLU A C 1
ATOM 579 O O . GLU A 1 72 ? -13.672 -11.804 10.067 1.00 97.25 72 GLU A O 1
ATOM 584 N N . ILE A 1 73 ? -14.776 -10.177 8.979 1.00 98.12 73 ILE A N 1
ATOM 585 C CA . ILE A 1 73 ? -13.847 -10.143 7.842 1.00 98.12 73 ILE A CA 1
ATOM 586 C C . ILE A 1 73 ? -12.461 -9.713 8.329 1.00 98.12 73 ILE A C 1
ATOM 588 O O . ILE A 1 73 ? -11.465 -10.345 7.969 1.00 98.12 73 ILE A O 1
ATOM 592 N N . GLU A 1 74 ? -12.387 -8.661 9.152 1.00 96.62 74 GLU A N 1
ATOM 593 C CA . GLU A 1 74 ? -11.139 -8.152 9.721 1.00 96.62 74 GLU A CA 1
ATOM 594 C C . GLU A 1 74 ? -10.393 -9.230 10.508 1.00 96.62 74 GLU A C 1
ATOM 596 O O . GLU A 1 74 ? -9.198 -9.421 10.282 1.00 96.62 74 GLU A O 1
ATOM 601 N N . ASP A 1 75 ? -11.085 -9.960 11.381 1.00 96.31 75 ASP A N 1
ATOM 602 C CA . ASP A 1 75 ? -10.515 -11.037 12.189 1.00 96.31 75 ASP A CA 1
ATOM 603 C C . ASP A 1 75 ? -9.830 -12.098 11.324 1.00 96.31 75 ASP A C 1
ATOM 605 O O . ASP A 1 75 ? -8.710 -12.528 11.628 1.00 96.31 75 ASP A O 1
ATOM 609 N N . ILE A 1 76 ? -10.467 -12.485 10.215 1.00 96.62 76 ILE A N 1
ATOM 610 C CA . ILE A 1 76 ? -9.924 -13.472 9.278 1.00 96.62 76 ILE A CA 1
ATOM 611 C C . ILE A 1 76 ? -8.706 -12.904 8.540 1.00 96.62 76 ILE A C 1
ATOM 613 O O . ILE A 1 76 ? -7.674 -13.575 8.431 1.00 96.62 76 ILE A O 1
ATOM 617 N N . ILE A 1 77 ? -8.799 -11.669 8.034 1.00 97.19 77 ILE A N 1
ATOM 618 C CA . ILE A 1 77 ? -7.754 -11.072 7.187 1.00 97.19 77 ILE A CA 1
ATOM 619 C C . ILE A 1 77 ? -6.666 -10.331 7.968 1.00 97.19 77 ILE A C 1
ATOM 621 O O . ILE A 1 77 ? -5.711 -9.848 7.353 1.00 97.19 77 ILE A O 1
ATOM 625 N N . ARG A 1 78 ? -6.754 -10.259 9.303 1.00 92.69 78 ARG A N 1
ATOM 626 C CA . ARG A 1 78 ? -5.794 -9.581 10.193 1.00 92.69 78 ARG A CA 1
ATOM 627 C C . ARG A 1 78 ? -4.327 -9.841 9.822 1.00 92.69 78 ARG A C 1
ATOM 629 O O . ARG A 1 78 ? -3.564 -8.874 9.727 1.00 92.69 78 ARG A O 1
ATOM 636 N N . PRO A 1 79 ? -3.901 -11.084 9.510 1.00 92.75 79 PRO A N 1
ATOM 637 C CA . PRO A 1 79 ? -2.511 -11.354 9.145 1.00 92.75 79 PRO A CA 1
ATOM 638 C C . PRO A 1 79 ? -2.042 -10.636 7.868 1.00 92.75 79 PRO A C 1
ATOM 640 O O . PRO A 1 79 ? -0.842 -10.382 7.716 1.00 92.75 79 PRO A O 1
ATOM 643 N N . CYS A 1 80 ? -2.949 -10.292 6.949 1.00 86.38 80 CYS A N 1
ATOM 644 C CA . CYS A 1 80 ? -2.628 -9.618 5.689 1.00 86.38 80 CYS A CA 1
ATOM 645 C C . CYS A 1 80 ? -2.241 -8.136 5.853 1.00 86.38 80 CYS A C 1
ATOM 647 O O . CYS A 1 80 ? -1.782 -7.536 4.877 1.00 86.38 80 CYS A O 1
ATOM 649 N N . GLY A 1 81 ? -2.368 -7.568 7.060 1.00 84.00 81 GLY A N 1
ATOM 650 C CA . GLY A 1 81 ? -2.023 -6.178 7.365 1.00 84.00 81 GLY A CA 1
ATOM 651 C C . GLY A 1 81 ? -2.987 -5.169 6.735 1.00 84.00 81 GLY A C 1
ATOM 652 O O . GLY A 1 81 ? -3.632 -5.453 5.727 1.00 84.00 81 GLY A O 1
ATOM 653 N N . LEU A 1 82 ? -3.085 -3.974 7.332 1.00 88.06 82 LEU A N 1
ATOM 654 C CA . LEU A 1 82 ? -4.093 -2.956 6.978 1.00 88.06 82 LEU A CA 1
ATOM 655 C C . LEU A 1 82 ? -5.535 -3.499 7.042 1.00 88.06 82 LEU A C 1
ATOM 657 O O . LEU A 1 82 ? -6.403 -3.049 6.294 1.00 88.06 82 LEU A O 1
ATOM 661 N N . ALA A 1 83 ? -5.770 -4.472 7.925 1.00 84.94 83 ALA A N 1
ATOM 662 C CA . ALA A 1 83 ? -7.005 -5.238 7.980 1.00 84.94 83 ALA A CA 1
ATOM 663 C C . ALA A 1 83 ? -8.262 -4.377 8.170 1.00 84.94 83 ALA A C 1
ATOM 665 O O . ALA A 1 83 ? -9.156 -4.576 7.360 1.00 84.94 83 ALA A O 1
ATOM 666 N N . PRO A 1 84 ? -8.308 -3.355 9.055 1.00 87.81 84 PRO A N 1
ATOM 667 C CA . PRO A 1 84 ? -9.519 -2.542 9.223 1.00 87.81 84 PRO A CA 1
ATOM 668 C C . PRO A 1 84 ? -9.976 -1.836 7.939 1.00 87.81 84 PRO A C 1
ATOM 670 O O . PRO A 1 84 ? -11.158 -1.770 7.619 1.00 87.81 84 PRO A O 1
ATOM 673 N N . ARG A 1 85 ? -9.024 -1.312 7.152 1.00 90.69 85 ARG A N 1
ATOM 674 C CA . ARG A 1 85 ? -9.343 -0.657 5.872 1.00 90.69 85 ARG A CA 1
ATOM 675 C C . ARG A 1 85 ? -9.711 -1.678 4.802 1.00 90.69 85 ARG A C 1
ATOM 677 O O . ARG A 1 85 ? -10.606 -1.427 4.004 1.00 90.69 85 ARG A O 1
ATOM 684 N N . LYS A 1 86 ? -9.013 -2.817 4.766 1.00 93.69 86 LYS A N 1
ATOM 685 C CA . LYS A 1 86 ? -9.270 -3.874 3.782 1.00 93.69 86 LYS A CA 1
ATOM 686 C C . LYS A 1 86 ? -10.601 -4.578 4.037 1.00 93.69 86 LYS A C 1
ATOM 688 O O . LYS A 1 86 ? -11.294 -4.857 3.072 1.00 93.69 86 LYS A O 1
ATOM 693 N N . SER A 1 87 ? -10.978 -4.835 5.286 1.00 97.00 87 SER A N 1
ATOM 694 C CA . SER A 1 87 ? -12.247 -5.479 5.638 1.00 97.00 87 SER A CA 1
ATOM 695 C C . SER A 1 87 ? -13.425 -4.584 5.277 1.00 97.00 87 SER A C 1
ATOM 697 O O . SER A 1 87 ? -14.340 -5.040 4.594 1.00 97.00 87 SER A O 1
ATOM 699 N N . ALA A 1 88 ? -13.349 -3.296 5.631 1.00 97.06 88 ALA A N 1
ATOM 700 C CA . ALA A 1 88 ? -14.341 -2.302 5.237 1.00 97.06 88 ALA A CA 1
ATOM 701 C C . ALA A 1 88 ? -14.473 -2.220 3.708 1.00 97.06 88 ALA A C 1
ATOM 703 O O . ALA A 1 88 ? -15.581 -2.307 3.187 1.00 97.06 88 ALA A O 1
ATOM 704 N N . ALA A 1 89 ? -13.349 -2.152 2.984 1.00 97.81 89 ALA A N 1
ATOM 705 C CA . ALA A 1 89 ? -13.347 -2.122 1.524 1.00 97.81 89 ALA A CA 1
ATOM 706 C C . ALA A 1 89 ? -13.943 -3.398 0.902 1.00 97.81 89 ALA A C 1
ATOM 708 O O . ALA A 1 89 ? -14.768 -3.298 0.0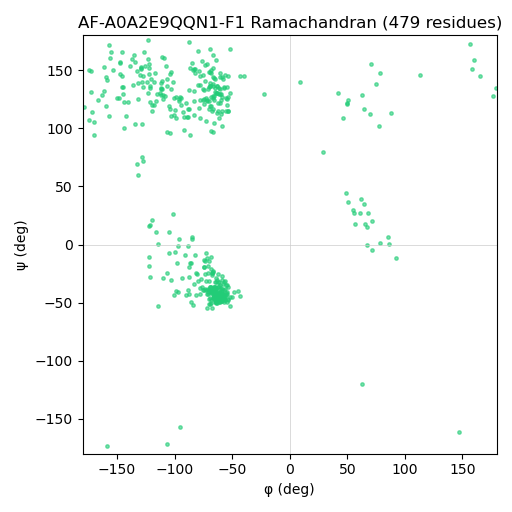02 1.00 97.81 89 ALA A O 1
ATOM 709 N N . ILE A 1 90 ? -13.575 -4.590 1.387 1.00 98.50 90 ILE A N 1
ATOM 710 C CA . ILE A 1 90 ? -14.109 -5.881 0.909 1.00 98.50 90 ILE A CA 1
ATOM 711 C C . ILE A 1 90 ? -15.624 -5.956 1.106 1.00 98.50 90 ILE A C 1
ATOM 713 O O . ILE A 1 90 ? -16.352 -6.409 0.219 1.00 98.50 90 ILE A O 1
ATOM 717 N N . TRP A 1 91 ? -16.109 -5.508 2.258 1.00 98.56 91 TRP A N 1
ATOM 718 C CA . TRP A 1 91 ? -17.534 -5.504 2.548 1.00 98.56 91 TRP A CA 1
ATOM 719 C C . TRP A 1 91 ? -18.282 -4.486 1.674 1.00 98.56 91 TRP A C 1
ATOM 721 O O . TRP A 1 91 ? -19.271 -4.828 1.024 1.00 98.56 91 TRP A O 1
ATOM 731 N N . GLU A 1 92 ? -17.778 -3.252 1.586 1.00 98.50 92 GLU A N 1
ATOM 732 C CA . GLU A 1 92 ? -18.394 -2.171 0.812 1.00 98.50 92 GLU A CA 1
ATOM 733 C C . GLU A 1 92 ? -18.385 -2.461 -0.694 1.00 98.50 92 GLU A C 1
ATOM 735 O O . GLU A 1 92 ? -19.422 -2.327 -1.346 1.00 98.50 92 GLU A O 1
ATOM 740 N N . LEU A 1 93 ? -17.265 -2.938 -1.253 1.00 98.38 93 LEU A N 1
ATOM 741 C CA . LEU A 1 93 ? -17.220 -3.330 -2.662 1.00 98.38 93 LEU A CA 1
ATOM 742 C C . LEU A 1 93 ? -18.215 -4.459 -2.935 1.00 98.38 93 LEU A C 1
ATOM 744 O O . LEU A 1 93 ? -18.911 -4.413 -3.941 1.00 98.38 93 LEU A O 1
ATOM 748 N N . SER A 1 94 ? -18.372 -5.420 -2.018 1.00 98.56 94 SER A N 1
ATOM 749 C CA . SER A 1 94 ? -19.339 -6.514 -2.185 1.00 98.56 94 SER A CA 1
ATOM 750 C C . SER A 1 94 ? -20.779 -5.995 -2.220 1.00 98.56 94 SER A C 1
ATOM 752 O O . SER A 1 94 ? -21.580 -6.452 -3.037 1.00 98.56 94 SER A O 1
ATOM 754 N N . GLN A 1 95 ? -21.102 -4.971 -1.420 1.00 98.50 95 GLN A N 1
ATOM 755 C CA . GLN A 1 95 ? -22.388 -4.282 -1.532 1.00 98.50 95 GLN A CA 1
ATOM 756 C C . GLN A 1 95 ? -22.572 -3.583 -2.879 1.00 98.50 95 GLN A C 1
ATOM 758 O O . GLN A 1 95 ? -23.664 -3.633 -3.448 1.00 98.50 95 GLN A O 1
ATOM 763 N N . ILE A 1 96 ? -21.535 -2.904 -3.374 1.00 98.50 96 ILE A N 1
ATOM 764 C CA . ILE A 1 96 ? -21.580 -2.197 -4.657 1.00 98.50 96 ILE A CA 1
ATOM 765 C C . ILE A 1 96 ? -21.808 -3.192 -5.796 1.00 98.50 96 ILE A C 1
ATOM 767 O O . ILE A 1 96 ? -22.682 -2.953 -6.629 1.00 98.50 96 ILE A O 1
ATOM 771 N N . LEU A 1 97 ? -21.105 -4.329 -5.792 1.00 98.62 97 LEU A N 1
ATOM 772 C CA . LEU A 1 97 ? -21.281 -5.384 -6.791 1.00 98.62 97 LEU A CA 1
ATOM 773 C C . LEU A 1 97 ? -22.731 -5.879 -6.825 1.00 98.62 97 LEU A C 1
ATOM 775 O O . LEU A 1 97 ? -23.324 -5.939 -7.897 1.00 98.62 97 LEU A O 1
ATOM 779 N N . LEU A 1 98 ? -23.347 -6.146 -5.670 1.00 98.50 98 LEU A N 1
ATOM 780 C CA . LEU A 1 98 ? -24.753 -6.569 -5.607 1.00 98.50 98 LEU A CA 1
ATOM 781 C C . LEU A 1 98 ? -25.723 -5.487 -6.096 1.00 98.50 98 LEU A C 1
ATOM 783 O O . LEU A 1 98 ? -26.648 -5.783 -6.847 1.00 98.50 98 LEU A O 1
ATOM 787 N N . LYS A 1 99 ? -25.523 -4.233 -5.672 1.00 97.88 99 LYS A N 1
ATOM 788 C CA . LYS A 1 99 ? -26.451 -3.126 -5.958 1.00 97.88 99 LYS A CA 1
ATOM 789 C C . LYS A 1 99 ? -26.362 -2.619 -7.397 1.00 97.88 99 LYS A C 1
ATOM 791 O O . LYS A 1 99 ? -27.387 -2.241 -7.956 1.00 97.88 99 LYS A O 1
ATOM 796 N N . LYS A 1 100 ? -25.156 -2.546 -7.966 1.00 97.69 100 LYS A N 1
ATOM 797 C CA . LYS A 1 100 ? -24.900 -1.903 -9.267 1.00 97.69 100 LYS A CA 1
ATOM 798 C C . LYS A 1 100 ? -24.544 -2.881 -10.384 1.00 97.69 100 LYS A C 1
ATOM 800 O O . LYS A 1 100 ? -24.857 -2.593 -11.532 1.00 97.69 100 LYS A O 1
ATOM 805 N N . HIS A 1 101 ? -23.935 -4.020 -10.058 1.00 97.81 101 HIS A N 1
ATOM 806 C CA . HIS A 1 101 ? -23.370 -4.954 -11.041 1.00 97.81 101 HIS A CA 1
ATOM 807 C C . HIS A 1 101 ? -23.988 -6.361 -10.959 1.00 97.81 101 HIS A C 1
ATOM 809 O O . HIS A 1 101 ? -23.418 -7.324 -11.454 1.00 97.81 101 HIS A O 1
ATOM 815 N N . GLY A 1 102 ? -25.147 -6.514 -10.304 1.00 96.69 102 GLY A N 1
ATOM 816 C CA . GLY A 1 102 ? -25.862 -7.796 -10.232 1.00 96.69 102 GLY A CA 1
ATOM 817 C C . GLY A 1 102 ? -25.127 -8.907 -9.469 1.00 96.69 102 GLY A C 1
ATOM 818 O O . GLY A 1 102 ? -25.469 -10.075 -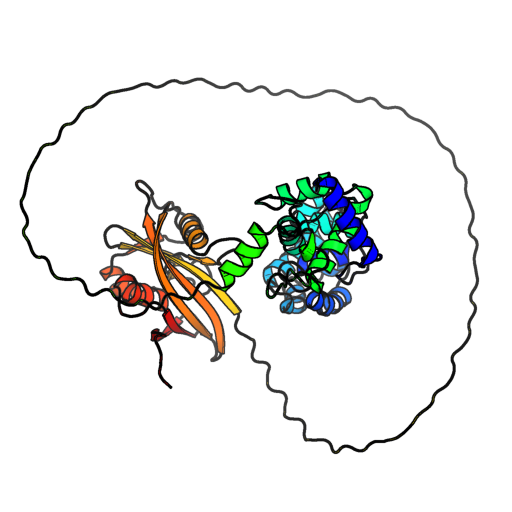9.615 1.00 96.69 102 GLY A O 1
ATOM 819 N N . GLY A 1 103 ? -24.131 -8.557 -8.651 1.00 96.94 103 GLY A N 1
ATOM 820 C CA . GLY A 1 103 ? -23.281 -9.508 -7.932 1.00 96.94 103 GLY A CA 1
ATOM 821 C C . GLY A 1 103 ? -22.087 -10.026 -8.736 1.00 96.94 103 GLY A C 1
ATOM 822 O O . GLY A 1 103 ? -21.370 -10.892 -8.240 1.00 96.94 103 GLY A O 1
ATOM 823 N N . GLU A 1 104 ? -21.844 -9.499 -9.936 1.00 98.12 104 GLU A N 1
ATOM 824 C CA . GLU A 1 104 ? -20.700 -9.862 -10.774 1.00 98.12 104 GLU A CA 1
ATOM 825 C C . GLU A 1 104 ? -19.610 -8.788 -10.718 1.00 98.12 104 GLU A C 1
ATOM 827 O O . GLU A 1 104 ? -19.894 -7.604 -10.539 1.00 98.12 104 GLU A O 1
ATOM 832 N N . VAL A 1 105 ? -18.345 -9.201 -10.850 1.00 98.38 105 VAL A N 1
ATOM 833 C CA . VAL A 1 105 ? -17.220 -8.263 -10.967 1.00 98.38 105 VAL A CA 1
ATOM 834 C C . VAL A 1 105 ? -17.268 -7.623 -12.357 1.00 98.38 105 VAL A C 1
ATOM 836 O O . VAL A 1 105 ? -17.295 -8.370 -13.334 1.00 98.38 105 VAL A O 1
ATOM 839 N N . PRO A 1 106 ? -17.262 -6.283 -12.473 1.00 97.88 106 PRO A N 1
ATOM 840 C CA . PRO A 1 106 ? -17.297 -5.623 -13.771 1.00 97.88 106 PRO A CA 1
ATOM 841 C C . PRO A 1 106 ? -15.981 -5.809 -14.538 1.00 97.88 106 PRO A C 1
ATOM 843 O O . PRO A 1 106 ? -14.902 -5.867 -13.947 1.00 97.88 106 PRO A O 1
ATOM 846 N N . ASP A 1 107 ? -16.074 -5.849 -15.864 1.00 97.00 107 ASP A N 1
ATOM 847 C CA . ASP A 1 107 ? -14.963 -6.016 -16.807 1.00 97.00 107 ASP A CA 1
ATOM 848 C C . ASP A 1 107 ? -14.531 -4.684 -17.452 1.00 97.00 107 ASP A C 1
ATOM 850 O O . ASP A 1 107 ? -13.974 -4.648 -18.551 1.00 97.00 107 ASP A O 1
ATOM 854 N N . THR A 1 108 ? -14.759 -3.562 -16.761 1.00 97.56 108 THR A N 1
ATOM 855 C CA . THR A 1 108 ? -14.341 -2.226 -17.204 1.00 97.56 108 THR A CA 1
ATOM 856 C C . THR A 1 108 ? -13.430 -1.562 -16.172 1.00 97.56 108 THR A C 1
ATOM 858 O O . THR A 1 108 ? -13.580 -1.746 -14.964 1.00 97.56 108 THR A O 1
ATOM 861 N N . PHE A 1 109 ? -12.468 -0.759 -16.640 1.00 96.50 109 PHE A N 1
ATOM 862 C CA . PHE A 1 109 ? -11.583 -0.003 -15.746 1.00 96.50 109 PHE A CA 1
ATOM 863 C C . PHE A 1 109 ? -12.348 0.998 -14.880 1.00 96.50 109 PHE A C 1
ATOM 865 O O . PHE A 1 109 ? -12.063 1.102 -13.693 1.00 96.50 109 PHE A O 1
ATOM 872 N N . GLU A 1 110 ? -13.310 1.713 -15.469 1.00 97.38 110 GLU A N 1
ATOM 873 C CA . GLU A 1 110 ? -14.100 2.735 -14.777 1.00 97.38 110 GLU A CA 1
ATOM 874 C C . GLU A 1 110 ? -14.858 2.138 -13.588 1.00 97.38 110 GLU A C 1
ATOM 876 O O . GLU A 1 110 ? -14.757 2.649 -12.472 1.00 97.38 110 GLU A O 1
ATOM 881 N N . ASP A 1 111 ? -15.543 1.014 -13.800 1.00 97.88 111 ASP A N 1
ATOM 882 C CA . ASP A 1 111 ? -16.318 0.372 -12.743 1.00 97.88 111 ASP A CA 1
ATOM 883 C C . ASP A 1 111 ? -15.422 -0.300 -11.698 1.00 97.88 111 ASP A C 1
ATOM 885 O O . ASP A 1 111 ? -15.703 -0.214 -10.503 1.00 97.88 111 ASP A O 1
ATOM 889 N N . LEU A 1 112 ? -14.324 -0.944 -12.117 1.00 98.19 112 LEU A N 1
ATOM 890 C CA . LEU A 1 112 ? -13.376 -1.559 -11.184 1.00 98.19 112 LEU A CA 1
ATOM 891 C C . LEU A 1 112 ? -12.712 -0.514 -10.285 1.00 98.19 112 LEU A C 1
ATOM 893 O O . LEU A 1 112 ? -12.628 -0.725 -9.081 1.00 98.19 112 LEU A O 1
ATOM 897 N N . GLU A 1 113 ? -12.251 0.607 -10.840 1.00 97.38 113 GLU A N 1
ATOM 898 C CA . GLU A 1 113 ? -11.590 1.676 -10.076 1.00 97.38 113 GLU A CA 1
ATOM 899 C C . GLU A 1 113 ? -12.550 2.460 -9.174 1.00 97.38 113 GLU A C 1
ATOM 901 O O . GLU A 1 113 ? -12.114 3.101 -8.217 1.00 97.38 113 GLU A O 1
ATOM 906 N N . ALA A 1 114 ? -13.858 2.381 -9.431 1.00 96.94 114 ALA A N 1
ATOM 907 C CA . ALA A 1 114 ? -14.877 2.916 -8.536 1.00 96.94 114 ALA A CA 1
ATOM 908 C C . ALA A 1 114 ? -15.077 2.060 -7.268 1.00 96.94 114 ALA A C 1
ATOM 910 O O . ALA A 1 114 ? -15.724 2.519 -6.321 1.00 96.94 114 ALA A O 1
ATOM 911 N N . LEU A 1 115 ? -14.548 0.830 -7.223 1.00 97.81 115 LEU A N 1
ATOM 912 C CA . LEU A 1 115 ? -14.641 -0.036 -6.048 1.00 97.81 115 LEU A CA 1
ATOM 913 C C . LEU A 1 115 ? -13.629 0.388 -4.964 1.00 97.81 115 LEU A C 1
ATOM 915 O O . LEU A 1 115 ? -12.452 0.629 -5.253 1.00 97.81 115 LEU A O 1
ATOM 919 N N . PRO A 1 116 ? -14.031 0.423 -3.682 1.00 95.00 116 PRO A N 1
ATOM 920 C CA . PRO A 1 116 ? -13.131 0.792 -2.598 1.00 95.00 116 PRO A CA 1
ATOM 921 C C . PRO A 1 116 ? -11.955 -0.187 -2.500 1.00 95.00 116 PRO A C 1
ATOM 923 O O . PRO A 1 116 ? -12.108 -1.406 -2.568 1.00 95.00 116 PRO A O 1
ATOM 926 N N . GLY A 1 117 ? -10.748 0.361 -2.340 1.00 90.94 117 GLY A N 1
ATOM 927 C CA . GLY A 1 117 ? -9.508 -0.421 -2.286 1.00 90.94 117 GLY A CA 1
ATOM 928 C C . GLY A 1 117 ? -8.975 -0.889 -3.648 1.00 90.94 117 GLY A C 1
ATOM 929 O O . GLY A 1 117 ? -7.921 -1.531 -3.691 1.00 90.94 117 GLY A O 1
ATOM 930 N N . VAL A 1 118 ? -9.638 -0.542 -4.757 1.00 95.12 118 VAL A N 1
ATOM 931 C CA . VAL A 1 118 ? -9.225 -0.907 -6.117 1.00 95.12 118 VAL A CA 1
ATOM 932 C C . VAL A 1 118 ? -8.660 0.314 -6.840 1.00 95.12 118 VAL A C 1
ATOM 934 O O . VAL A 1 118 ? -9.377 1.131 -7.394 1.00 95.12 118 VAL A O 1
ATOM 937 N N . GLY A 1 119 ? -7.333 0.448 -6.844 1.00 91.94 119 GLY A N 1
ATOM 938 C CA . GLY A 1 119 ? -6.651 1.432 -7.693 1.00 91.94 119 GLY A CA 1
ATOM 939 C C . GLY A 1 119 ? -6.343 0.890 -9.093 1.00 91.94 119 GLY A C 1
ATOM 940 O O . GLY A 1 119 ? -6.445 -0.314 -9.334 1.00 91.94 119 GLY A O 1
ATOM 941 N N . HIS A 1 120 ? -5.828 1.752 -9.977 1.00 91.94 120 HIS A N 1
ATOM 942 C CA . HIS A 1 120 ? -5.507 1.428 -11.379 1.00 91.94 120 HIS A CA 1
ATOM 943 C C . HIS A 1 120 ? -4.695 0.133 -11.572 1.00 91.94 120 HIS A C 1
ATOM 945 O O . HIS A 1 120 ? -4.979 -0.679 -12.454 1.00 91.94 120 HIS A O 1
ATOM 951 N N . LYS A 1 121 ? -3.700 -0.125 -10.709 1.00 91.19 121 LYS A N 1
ATOM 952 C CA . LYS A 1 121 ? -2.916 -1.372 -10.753 1.00 91.19 121 LYS A CA 1
ATOM 953 C C . LYS A 1 121 ? -3.770 -2.596 -10.425 1.00 91.19 121 LYS A C 1
ATOM 955 O O . LYS A 1 121 ? -3.604 -3.631 -11.062 1.00 91.19 121 LYS A O 1
ATOM 960 N N . THR A 1 122 ? -4.620 -2.511 -9.402 1.00 93.69 122 THR A N 1
ATOM 961 C CA . THR A 1 122 ? -5.499 -3.617 -8.991 1.00 93.69 122 THR A CA 1
ATOM 962 C C . THR A 1 122 ? -6.504 -3.908 -10.098 1.00 93.69 122 THR A C 1
ATOM 964 O O . THR A 1 122 ? -6.592 -5.056 -10.523 1.00 93.69 122 THR A O 1
ATOM 967 N N . ALA A 1 123 ? -7.154 -2.870 -10.636 1.00 96.62 123 ALA A N 1
ATOM 968 C CA . ALA A 1 123 ? -8.056 -2.989 -11.779 1.00 96.62 123 ALA A CA 1
ATOM 969 C C . ALA A 1 123 ? -7.353 -3.637 -12.982 1.00 96.62 123 ALA A C 1
ATOM 971 O O . ALA A 1 123 ? -7.835 -4.627 -13.517 1.00 96.62 123 ALA A O 1
ATOM 972 N N . SER A 1 124 ? -6.150 -3.175 -13.337 1.00 96.31 124 SER A N 1
ATOM 973 C CA . SER A 1 124 ? -5.359 -3.749 -14.437 1.00 96.31 124 SER A CA 1
ATOM 974 C C . SER A 1 124 ? -5.038 -5.233 -14.245 1.00 96.31 124 SER A C 1
ATOM 976 O O . SER A 1 124 ? -5.033 -5.987 -15.215 1.00 96.31 124 SER A O 1
ATOM 978 N N . VAL A 1 125 ? -4.742 -5.662 -13.012 1.00 96.50 125 VAL A N 1
ATOM 979 C CA . VAL A 1 125 ? -4.479 -7.078 -12.713 1.00 96.50 125 VAL A CA 1
ATOM 980 C C . VAL A 1 125 ? -5.745 -7.903 -12.914 1.00 96.50 125 VAL A C 1
ATOM 982 O O . VAL A 1 125 ? -5.679 -8.934 -13.572 1.00 96.50 125 VAL A O 1
ATOM 985 N N . VAL A 1 126 ? -6.889 -7.433 -12.411 1.00 97.81 126 VAL A N 1
ATOM 986 C CA . VAL A 1 126 ? -8.181 -8.116 -12.584 1.00 97.81 126 VAL A CA 1
ATOM 987 C C . VAL A 1 126 ? -8.560 -8.188 -14.066 1.00 97.81 126 VAL A C 1
ATOM 989 O O . VAL A 1 126 ? -8.845 -9.274 -14.559 1.00 97.81 126 VAL A O 1
AT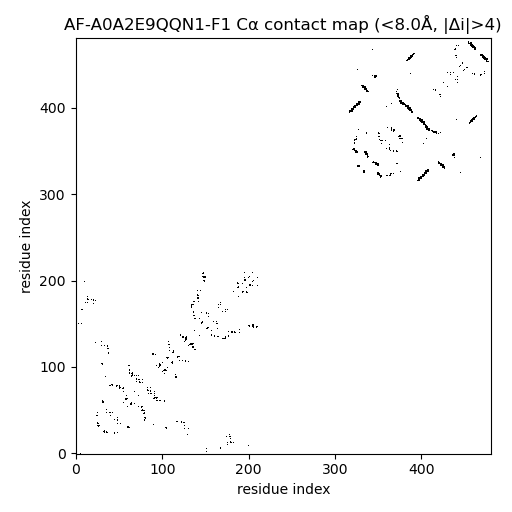OM 992 N N . MET A 1 127 ? -8.442 -7.085 -14.808 1.00 98.06 127 MET A N 1
ATOM 993 C CA . MET A 1 127 ? -8.660 -7.045 -16.260 1.00 98.06 127 MET A CA 1
ATOM 994 C C . MET A 1 127 ? -7.810 -8.082 -17.003 1.00 98.06 127 MET A C 1
ATOM 996 O O . MET A 1 127 ? -8.326 -8.824 -17.836 1.00 98.06 127 MET A O 1
ATOM 1000 N N . ALA A 1 128 ? -6.518 -8.170 -16.672 1.00 96.88 128 ALA A N 1
ATOM 1001 C CA . ALA A 1 128 ? -5.601 -9.102 -17.319 1.00 96.88 128 ALA A CA 1
ATOM 1002 C C . ALA A 1 128 ? -5.851 -10.570 -16.958 1.00 96.88 128 ALA A C 1
ATOM 1004 O O . ALA A 1 128 ? -5.706 -11.441 -17.813 1.00 96.88 128 ALA A O 1
ATOM 1005 N N . GLN A 1 129 ? -6.143 -10.848 -15.689 1.00 96.25 129 GLN A N 1
ATOM 1006 C CA . GLN A 1 129 ? -6.072 -12.198 -15.127 1.00 96.25 129 GLN A CA 1
ATOM 1007 C C . GLN A 1 129 ? -7.440 -12.865 -14.958 1.00 96.25 129 GLN A C 1
ATOM 1009 O O . GLN A 1 129 ? -7.512 -14.081 -15.075 1.00 96.25 129 GLN A O 1
ATOM 1014 N N . ALA A 1 130 ? -8.512 -12.102 -14.713 1.00 96.88 130 ALA A N 1
ATOM 1015 C CA . ALA A 1 130 ? -9.875 -12.638 -14.665 1.00 96.88 130 ALA A CA 1
ATOM 1016 C C . ALA A 1 130 ? -10.551 -12.647 -16.040 1.00 96.88 130 ALA A C 1
ATOM 1018 O O . ALA A 1 130 ? -11.273 -13.588 -16.354 1.00 96.88 130 ALA A O 1
ATOM 1019 N N . PHE A 1 131 ? -10.337 -11.597 -16.840 1.00 97.25 131 PHE A N 1
ATOM 1020 C CA . PHE A 1 131 ? -11.091 -11.359 -18.079 1.00 97.25 131 PHE A CA 1
ATOM 1021 C C . PHE A 1 131 ? -10.244 -11.456 -19.352 1.00 97.25 131 PHE A C 1
ATOM 1023 O O . PHE A 1 131 ? -10.752 -11.249 -20.450 1.00 97.25 131 PHE A O 1
ATOM 1030 N N . GLU A 1 132 ? -8.945 -11.740 -19.217 1.00 95.06 132 GLU A N 1
ATOM 1031 C CA . GLU A 1 132 ? -7.993 -11.844 -20.333 1.00 95.06 132 GLU A CA 1
ATOM 1032 C C . GLU A 1 132 ? -7.905 -10.578 -21.211 1.00 95.06 132 GLU A C 1
ATOM 1034 O O . GLU A 1 132 ? -7.364 -10.595 -22.320 1.00 95.06 132 GLU A O 1
ATOM 1039 N N . HIS A 1 133 ? -8.372 -9.433 -20.708 1.00 97.19 133 HIS A N 1
ATOM 1040 C CA . HIS A 1 133 ? -8.238 -8.166 -21.405 1.00 97.19 133 HIS A CA 1
ATOM 1041 C C . HIS A 1 133 ? -6.769 -7.726 -21.419 1.00 97.19 133 HIS A C 1
ATOM 1043 O O . HIS A 1 133 ? -6.097 -7.807 -20.390 1.00 97.19 133 HIS A O 1
ATOM 1049 N N . PRO A 1 134 ? -6.237 -7.231 -22.552 1.00 96.88 134 PRO A N 1
ATOM 1050 C CA . PRO A 1 134 ? -4.860 -6.758 -22.608 1.00 96.88 134 PRO A CA 1
ATOM 1051 C C . PRO A 1 134 ? -4.615 -5.584 -21.654 1.00 96.88 134 PRO A C 1
ATOM 1053 O O . PRO A 1 134 ? -5.031 -4.454 -21.921 1.00 96.88 134 PRO A O 1
ATOM 1056 N N . ALA A 1 135 ? -3.870 -5.833 -20.582 1.00 96.31 135 ALA A N 1
ATOM 1057 C CA . ALA A 1 135 ? -3.413 -4.822 -19.640 1.00 96.31 135 ALA A CA 1
ATOM 1058 C C . ALA A 1 135 ? -1.956 -5.087 -19.243 1.00 96.31 135 ALA A C 1
ATOM 1060 O O . ALA A 1 135 ? -1.467 -6.214 -19.281 1.00 96.31 135 ALA A O 1
ATOM 1061 N N . PHE A 1 136 ? -1.240 -4.029 -18.863 1.00 96.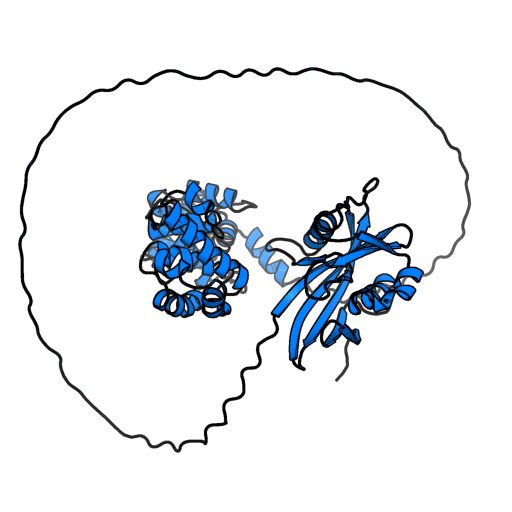81 136 PHE A N 1
ATOM 1062 C CA . PHE A 1 136 ? 0.161 -4.130 -18.454 1.00 96.81 136 PHE A CA 1
ATOM 1063 C C . PHE A 1 136 ? 0.344 -3.469 -17.082 1.00 96.81 136 PHE A C 1
ATOM 1065 O O . PHE A 1 136 ? 0.921 -2.386 -16.998 1.00 96.81 136 PHE A O 1
ATOM 1072 N N . PRO A 1 137 ? -0.157 -4.082 -15.992 1.00 94.94 137 PRO A N 1
ATOM 1073 C CA . PRO A 1 137 ? -0.024 -3.493 -14.667 1.00 94.94 137 PRO A CA 1
ATOM 1074 C C . PRO A 1 137 ? 1.454 -3.294 -14.326 1.00 94.94 137 PRO A C 1
ATOM 1076 O O . PRO A 1 137 ? 2.240 -4.238 -14.382 1.00 94.94 137 PRO A O 1
ATOM 1079 N N . VAL A 1 138 ? 1.854 -2.086 -13.943 1.00 93.75 138 VAL A N 1
ATOM 1080 C CA . VAL A 1 138 ? 3.240 -1.814 -13.545 1.00 93.75 138 VAL A CA 1
ATOM 1081 C C . VAL A 1 138 ? 3.341 -1.797 -12.024 1.00 93.75 138 VAL A C 1
ATOM 1083 O O . VAL A 1 138 ? 2.767 -0.947 -11.347 1.00 93.75 138 VAL A O 1
ATOM 1086 N N . ASP A 1 139 ? 4.097 -2.747 -11.478 1.00 90.69 139 ASP A N 1
ATOM 1087 C CA . ASP A 1 139 ? 4.410 -2.830 -10.055 1.00 90.69 139 ASP A CA 1
ATOM 1088 C C . ASP A 1 139 ? 5.871 -2.432 -9.763 1.00 90.69 139 ASP A C 1
ATOM 1090 O O . ASP A 1 139 ? 6.618 -1.968 -10.630 1.00 90.69 139 ASP A O 1
ATOM 1094 N N . THR A 1 140 ? 6.313 -2.630 -8.520 1.00 89.81 140 THR A N 1
ATOM 1095 C CA . THR A 1 140 ? 7.691 -2.305 -8.113 1.00 89.81 140 THR A CA 1
ATOM 1096 C C . THR A 1 140 ? 8.757 -3.194 -8.768 1.00 89.81 140 THR A C 1
ATOM 1098 O O . THR A 1 140 ? 9.916 -2.776 -8.878 1.00 89.81 140 THR A O 1
ATOM 1101 N N . HIS A 1 141 ? 8.409 -4.411 -9.205 1.00 93.69 141 HIS A N 1
ATOM 1102 C CA . HIS A 1 141 ? 9.309 -5.279 -9.961 1.00 93.69 141 HIS A CA 1
ATOM 1103 C C . HIS A 1 141 ? 9.486 -4.730 -11.369 1.00 93.69 141 HIS A C 1
ATOM 1105 O O . HIS A 1 141 ? 10.615 -4.435 -11.766 1.00 93.69 141 HIS A O 1
ATOM 1111 N N . ILE A 1 142 ? 8.381 -4.513 -12.076 1.00 96.75 142 ILE A N 1
ATOM 1112 C CA . ILE A 1 142 ? 8.371 -4.028 -13.455 1.00 96.75 142 ILE A CA 1
ATOM 1113 C C . ILE A 1 142 ? 9.012 -2.647 -13.542 1.00 96.75 142 ILE A C 1
ATOM 1115 O O . ILE A 1 142 ? 9.908 -2.453 -14.359 1.00 96.75 142 ILE A O 1
ATOM 1119 N N . HIS A 1 143 ? 8.661 -1.718 -12.650 1.00 95.69 143 HIS A N 1
ATOM 1120 C CA . HIS A 1 143 ? 9.260 -0.384 -12.637 1.00 95.69 143 HIS A CA 1
ATOM 1121 C C . HIS A 1 143 ? 10.787 -0.439 -12.455 1.00 95.69 143 HIS A C 1
ATOM 1123 O O . HIS A 1 143 ? 11.541 0.259 -13.138 1.00 95.69 143 HIS A O 1
ATOM 1129 N N . ARG A 1 144 ? 11.279 -1.292 -11.548 1.00 95.69 144 ARG A N 1
ATOM 1130 C CA . ARG A 1 144 ? 12.721 -1.480 -11.325 1.00 95.69 144 ARG A CA 1
ATOM 1131 C C . ARG A 1 144 ? 13.404 -2.095 -12.547 1.00 95.69 144 ARG A C 1
ATOM 1133 O O . ARG A 1 144 ? 14.479 -1.644 -12.936 1.00 95.69 144 ARG A O 1
ATOM 1140 N N . LEU A 1 145 ? 12.808 -3.129 -13.132 1.00 98.00 145 LEU A N 1
ATOM 1141 C CA . LEU A 1 145 ? 13.389 -3.891 -14.240 1.00 98.00 145 LEU A CA 1
ATOM 1142 C C . LEU A 1 145 ? 13.380 -3.099 -15.540 1.00 98.00 145 LEU A C 1
ATOM 1144 O O . LEU A 1 145 ? 14.409 -3.041 -16.208 1.00 98.00 145 LEU A O 1
ATOM 1148 N N . ALA A 1 146 ? 12.286 -2.398 -15.836 1.00 98.00 146 ALA A N 1
ATOM 1149 C CA . ALA A 1 146 ? 12.197 -1.477 -16.960 1.00 98.00 146 ALA A CA 1
ATOM 1150 C C . ALA A 1 146 ? 13.325 -0.439 -16.908 1.00 98.00 146 ALA A C 1
ATOM 1152 O O . ALA A 1 146 ? 13.998 -0.205 -17.914 1.00 98.00 146 ALA A O 1
ATOM 1153 N N . ARG A 1 147 ? 13.617 0.103 -15.716 1.00 96.56 147 ARG A N 1
ATOM 1154 C CA . ARG A 1 147 ? 14.735 1.031 -15.529 1.00 96.56 147 ARG A CA 1
ATOM 1155 C C . ARG A 1 147 ? 16.101 0.351 -15.647 1.00 96.56 147 ARG A C 1
ATOM 1157 O O . ARG A 1 147 ? 16.971 0.868 -16.345 1.00 96.56 147 ARG A O 1
ATOM 1164 N N . ARG A 1 148 ? 16.308 -0.805 -15.000 1.00 96.81 148 ARG A N 1
ATOM 1165 C CA . ARG A 1 148 ? 17.584 -1.550 -15.049 1.00 96.81 148 ARG A CA 1
ATOM 1166 C C . ARG A 1 148 ? 17.947 -1.977 -16.466 1.00 96.81 148 ARG A C 1
ATOM 1168 O O . ARG A 1 148 ? 19.110 -1.879 -16.836 1.00 96.81 148 ARG A O 1
ATOM 1175 N N . TRP A 1 149 ? 16.981 -2.429 -17.256 1.00 97.75 149 TRP A N 1
ATOM 1176 C CA . TRP A 1 149 ? 17.185 -2.868 -18.639 1.00 97.75 149 TRP A CA 1
ATOM 1177 C C . TRP A 1 149 ? 17.216 -1.709 -19.643 1.00 97.75 149 TRP A C 1
ATOM 1179 O O . TRP A 1 149 ? 17.570 -1.899 -20.811 1.00 97.75 149 TRP A O 1
ATOM 1189 N N . GLY A 1 150 ? 16.872 -0.497 -19.196 1.00 96.62 150 GLY A N 1
ATOM 1190 C CA . GLY A 1 150 ? 16.753 0.675 -20.057 1.00 96.62 150 GLY A CA 1
ATOM 1191 C C . GLY A 1 150 ? 15.627 0.531 -21.075 1.00 96.62 150 GLY A C 1
ATOM 1192 O O . GLY A 1 150 ? 15.801 0.955 -22.211 1.00 96.62 150 GLY A O 1
ATOM 1193 N N . LEU A 1 151 ? 14.528 -0.124 -20.685 1.00 97.69 151 LEU A N 1
ATOM 1194 C CA . LEU A 1 151 ? 13.275 -0.153 -21.444 1.00 97.69 151 LEU A CA 1
ATOM 1195 C C . LEU A 1 151 ? 12.443 1.114 -21.217 1.00 97.69 151 LEU A C 1
ATOM 1197 O O . LEU A 1 151 ? 11.666 1.487 -22.082 1.00 97.69 151 LEU A O 1
ATOM 1201 N N . SER A 1 152 ? 12.630 1.780 -20.075 1.00 97.44 152 SER A N 1
ATOM 1202 C CA . SER A 1 152 ? 11.978 3.047 -19.753 1.00 97.44 152 SER A CA 1
ATOM 1203 C C . SER A 1 152 ? 12.890 3.929 -18.892 1.00 97.44 152 SER A C 1
ATOM 1205 O O . SER A 1 152 ? 13.662 3.444 -18.053 1.00 97.44 152 SER A O 1
ATOM 1207 N N . GLU A 1 153 ? 12.791 5.242 -19.092 1.00 93.44 153 GLU A N 1
ATOM 1208 C CA . GLU A 1 153 ? 13.347 6.268 -18.197 1.00 93.44 153 GLU A CA 1
ATOM 1209 C C . GLU A 1 153 ? 12.264 6.948 -17.350 1.00 93.44 153 GLU A C 1
ATOM 1211 O O . GLU A 1 153 ? 12.525 7.959 -16.692 1.00 93.44 153 GLU A O 1
ATOM 1216 N N . GLY A 1 154 ? 11.051 6.390 -17.373 1.00 89.62 154 GLY A N 1
ATOM 1217 C CA . GLY A 1 154 ? 9.886 6.959 -16.734 1.00 89.62 154 GLY A CA 1
ATOM 1218 C C . GLY A 1 154 ? 10.083 7.182 -15.242 1.00 89.62 154 GLY A C 1
ATOM 1219 O O . GLY A 1 154 ? 10.624 6.339 -14.524 1.00 89.62 154 GLY A O 1
ATOM 1220 N N . LYS A 1 155 ? 9.654 8.359 -14.777 1.00 87.00 155 LYS A N 1
ATOM 1221 C CA . LYS A 1 155 ? 9.710 8.732 -13.352 1.00 87.00 155 LYS A CA 1
ATOM 1222 C C . LYS A 1 155 ? 8.482 8.268 -12.573 1.00 87.00 155 LYS A C 1
ATOM 1224 O O . LYS A 1 155 ? 8.506 8.286 -11.347 1.00 87.00 155 LYS A O 1
ATOM 1229 N N . ASN A 1 156 ? 7.414 7.910 -13.279 1.00 89.19 156 ASN A N 1
ATOM 1230 C CA . ASN A 1 156 ? 6.152 7.465 -12.712 1.00 89.19 156 ASN A CA 1
ATOM 1231 C C . ASN A 1 156 ? 5.634 6.229 -13.459 1.00 89.19 156 ASN A C 1
ATOM 1233 O O . ASN A 1 156 ? 6.065 5.922 -14.571 1.00 89.19 156 ASN A O 1
ATOM 1237 N N . VAL A 1 157 ? 4.689 5.541 -12.822 1.00 91.25 157 VAL A N 1
ATOM 1238 C CA . VAL A 1 157 ? 4.107 4.274 -13.281 1.00 91.25 157 VAL A CA 1
ATOM 1239 C C . VAL A 1 157 ? 3.443 4.414 -14.652 1.00 91.25 157 VAL A C 1
ATOM 1241 O O . VAL A 1 157 ? 3.688 3.582 -15.518 1.00 91.25 157 VAL A O 1
ATOM 1244 N N . VAL A 1 158 ? 2.688 5.494 -14.875 1.00 93.44 158 VAL A N 1
ATOM 1245 C CA . VAL A 1 158 ? 1.960 5.749 -16.131 1.00 93.44 158 VAL A CA 1
ATOM 1246 C C . VAL A 1 158 ? 2.916 5.835 -17.320 1.00 93.44 158 VAL A C 1
ATOM 1248 O O . VAL A 1 158 ? 2.674 5.246 -18.370 1.00 93.44 158 VAL A O 1
ATOM 1251 N N . GLN A 1 159 ? 4.037 6.540 -17.158 1.00 96.44 159 GLN A N 1
ATOM 1252 C CA . GLN A 1 159 ? 5.043 6.644 -18.209 1.00 96.44 159 GLN A CA 1
ATOM 1253 C C . GLN A 1 159 ? 5.707 5.292 -18.486 1.00 96.44 159 GLN A C 1
ATOM 1255 O O . GLN A 1 159 ? 5.841 4.912 -19.645 1.00 96.44 159 GLN A O 1
ATOM 1260 N N . VAL A 1 160 ? 6.086 4.552 -17.437 1.00 97.06 160 VAL A N 1
ATOM 1261 C CA . VAL A 1 160 ? 6.676 3.213 -17.596 1.00 97.06 160 VAL A CA 1
ATOM 1262 C C . VAL A 1 160 ? 5.704 2.278 -18.312 1.00 97.06 160 VAL A C 1
ATOM 1264 O O . VAL A 1 160 ? 6.112 1.541 -19.201 1.00 97.06 160 VAL A O 1
ATOM 1267 N N . GLU A 1 161 ? 4.420 2.318 -17.969 1.00 96.81 161 GLU A N 1
ATOM 1268 C CA . GLU A 1 161 ? 3.397 1.506 -18.620 1.00 96.81 161 GLU A CA 1
ATOM 1269 C C . GLU A 1 161 ? 3.272 1.826 -20.113 1.00 96.81 161 GLU A C 1
ATOM 1271 O O . GLU A 1 161 ? 3.299 0.910 -20.934 1.00 96.81 161 GLU A O 1
ATOM 1276 N N . ASN A 1 162 ? 3.207 3.109 -20.477 1.00 97.50 162 ASN A N 1
ATOM 1277 C CA . ASN A 1 162 ? 3.156 3.538 -21.876 1.00 97.50 162 ASN A CA 1
ATOM 1278 C C . ASN A 1 162 ? 4.404 3.107 -22.660 1.00 97.50 162 ASN A C 1
ATOM 1280 O O . ASN A 1 162 ? 4.279 2.584 -23.769 1.00 97.50 162 ASN A O 1
ATOM 1284 N N . ASP A 1 163 ? 5.593 3.268 -22.073 1.00 98.00 163 ASP A N 1
ATOM 1285 C CA . ASP A 1 163 ? 6.855 2.856 -22.691 1.00 98.00 163 ASP A CA 1
ATOM 1286 C C . ASP A 1 163 ? 6.871 1.338 -22.952 1.00 98.00 163 ASP A C 1
ATOM 1288 O O . ASP A 1 163 ? 7.223 0.889 -24.041 1.00 98.00 163 ASP A O 1
ATOM 1292 N N . LEU A 1 164 ? 6.446 0.523 -21.979 1.00 98.00 164 LEU A N 1
ATOM 1293 C CA . LEU A 1 164 ? 6.420 -0.936 -22.131 1.00 98.00 164 LEU A CA 1
ATOM 1294 C C . LEU A 1 164 ? 5.332 -1.398 -23.110 1.00 98.00 164 LEU A C 1
ATOM 1296 O O . LEU A 1 164 ? 5.590 -2.295 -23.915 1.00 98.00 164 LEU A O 1
ATOM 1300 N N . LYS A 1 165 ? 4.153 -0.763 -23.109 1.00 97.81 165 LYS A N 1
ATOM 1301 C CA . LYS A 1 165 ? 3.081 -1.024 -24.085 1.00 97.81 165 LYS A CA 1
ATOM 1302 C C . LYS A 1 165 ? 3.508 -0.713 -25.521 1.00 97.81 165 LYS A C 1
ATOM 1304 O O . LYS A 1 165 ? 3.071 -1.403 -26.437 1.00 97.81 165 LYS A O 1
ATOM 1309 N N . ALA A 1 166 ? 4.372 0.284 -25.721 1.00 97.69 166 ALA A N 1
ATOM 1310 C CA . ALA A 1 166 ? 4.943 0.598 -27.030 1.00 97.69 166 ALA A CA 1
ATOM 1311 C C . ALA A 1 166 ? 6.002 -0.425 -27.489 1.00 97.69 166 ALA A C 1
ATOM 1313 O O . ALA A 1 166 ? 6.234 -0.577 -28.687 1.00 97.69 166 ALA A O 1
ATOM 1314 N N . LEU A 1 167 ? 6.650 -1.126 -26.551 1.00 97.81 167 LEU A N 1
ATOM 1315 C CA . LEU A 1 167 ? 7.740 -2.064 -26.838 1.00 97.81 167 LEU A CA 1
ATOM 1316 C C . LEU A 1 167 ? 7.291 -3.516 -27.014 1.00 97.81 167 LEU A C 1
ATOM 1318 O O . LEU A 1 167 ? 7.955 -4.267 -27.733 1.00 97.81 167 LEU A O 1
ATOM 1322 N N . PHE A 1 168 ? 6.204 -3.924 -26.357 1.00 97.31 168 PHE A N 1
ATOM 1323 C CA . PHE A 1 168 ? 5.689 -5.292 -26.416 1.00 97.31 168 PHE A CA 1
ATOM 1324 C C . PHE A 1 168 ? 4.351 -5.362 -27.168 1.00 97.31 168 PHE A C 1
ATOM 1326 O O . PHE A 1 168 ? 3.501 -4.492 -26.969 1.00 97.31 168 PHE A O 1
ATOM 1333 N N . PRO A 1 169 ? 4.114 -6.403 -27.991 1.00 96.81 169 PRO A N 1
ATOM 1334 C CA . PRO A 1 169 ? 2.835 -6.592 -28.677 1.00 96.81 169 PRO A CA 1
ATOM 1335 C C . PRO A 1 169 ? 1.655 -6.688 -27.702 1.00 96.81 169 PRO A C 1
ATOM 1337 O O . PRO A 1 169 ? 1.773 -7.302 -26.639 1.00 96.81 169 PRO A O 1
ATOM 1340 N N . LYS A 1 170 ? 0.507 -6.109 -28.079 1.00 97.38 170 LYS A N 1
ATOM 1341 C CA . LYS A 1 170 ? -0.688 -6.012 -27.220 1.00 97.38 170 LYS A CA 1
ATOM 1342 C C . LYS A 1 170 ? -1.196 -7.368 -26.730 1.00 97.38 170 LYS A C 1
ATOM 1344 O O . LYS A 1 170 ? -1.563 -7.497 -25.569 1.00 97.38 170 LYS A O 1
ATOM 1349 N N . ASP A 1 171 ? -1.157 -8.386 -27.581 1.00 96.81 171 ASP A N 1
ATOM 1350 C CA . ASP A 1 171 ? -1.554 -9.761 -27.259 1.00 96.81 171 ASP A CA 1
ATOM 1351 C C . ASP A 1 171 ? -0.605 -10.460 -26.267 1.00 96.81 171 ASP A C 1
ATOM 1353 O O . ASP A 1 171 ? -0.917 -11.536 -25.763 1.00 96.81 171 ASP A O 1
ATOM 1357 N N . LYS A 1 172 ? 0.559 -9.867 -25.975 1.00 96.75 172 LYS A N 1
ATOM 1358 C CA . LYS A 1 172 ? 1.557 -10.409 -25.044 1.00 96.75 172 LYS A CA 1
ATOM 1359 C C . LYS A 1 172 ? 1.593 -9.691 -23.701 1.00 96.75 172 LYS A C 1
ATOM 1361 O O . LYS A 1 172 ? 2.286 -10.165 -22.805 1.00 96.75 172 LYS A O 1
ATOM 1366 N N . TRP A 1 173 ? 0.868 -8.584 -23.527 1.00 98.12 173 TRP A N 1
ATOM 1367 C CA . TRP A 1 173 ? 0.975 -7.738 -22.331 1.00 98.12 173 TRP A CA 1
ATOM 1368 C C . TRP A 1 173 ? 0.759 -8.502 -21.021 1.00 98.12 173 TRP A C 1
ATOM 1370 O O . TRP A 1 173 ? 1.620 -8.441 -20.145 1.00 98.12 173 TRP A O 1
ATOM 1380 N N . ASN A 1 174 ? -0.315 -9.289 -20.922 1.00 97.19 174 ASN A N 1
ATOM 1381 C CA . ASN A 1 174 ? -0.657 -10.029 -19.702 1.00 97.19 174 ASN A CA 1
ATOM 1382 C C . ASN A 1 174 ? 0.440 -11.041 -19.328 1.00 97.19 174 ASN A C 1
ATOM 1384 O O . ASN A 1 174 ? 0.837 -11.143 -18.165 1.00 97.19 174 ASN A O 1
ATOM 1388 N N . LYS A 1 175 ? 0.979 -11.747 -20.331 1.00 97.56 175 LYS A N 1
ATOM 1389 C CA . LYS A 1 175 ? 2.047 -12.736 -20.148 1.00 97.56 175 LYS A CA 1
ATOM 1390 C C . LYS A 1 175 ? 3.362 -12.062 -19.761 1.00 97.56 175 LYS A C 1
ATOM 1392 O O . LYS A 1 175 ? 3.945 -12.398 -18.734 1.00 97.56 175 LYS A O 1
ATOM 1397 N N . VAL A 1 176 ? 3.793 -11.056 -20.524 1.00 97.88 176 VAL A N 1
ATOM 1398 C CA . VAL A 1 176 ? 5.042 -10.320 -20.267 1.00 97.88 176 VAL A CA 1
ATOM 1399 C C . VAL A 1 176 ? 5.017 -9.653 -18.890 1.00 97.88 176 VAL A C 1
ATOM 1401 O O . VAL A 1 176 ? 6.030 -9.670 -18.191 1.00 97.88 176 VAL A O 1
ATOM 1404 N N . HIS A 1 177 ? 3.867 -9.130 -18.456 1.00 97.56 177 HIS A N 1
ATOM 1405 C CA . HIS A 1 177 ? 3.674 -8.615 -17.100 1.00 97.56 177 HIS A CA 1
ATOM 1406 C C . HIS A 1 177 ? 4.095 -9.641 -16.029 1.00 97.56 177 HIS A C 1
ATOM 1408 O O . HIS A 1 177 ? 4.946 -9.336 -15.188 1.00 97.56 177 HIS A O 1
ATOM 1414 N N . LEU A 1 178 ? 3.570 -10.871 -16.088 1.00 97.69 178 LEU A N 1
ATOM 1415 C CA . LEU A 1 178 ? 3.913 -11.928 -15.129 1.00 97.69 178 LEU A CA 1
ATOM 1416 C C . LEU A 1 178 ? 5.362 -12.410 -15.276 1.00 97.69 178 LEU A C 1
ATOM 1418 O O . LEU A 1 178 ? 6.057 -12.557 -14.270 1.00 97.69 178 LEU A O 1
ATOM 1422 N N . GLN A 1 179 ? 5.856 -12.579 -16.506 1.00 98.44 179 GLN A N 1
ATOM 1423 C CA . GLN A 1 179 ? 7.239 -13.008 -16.751 1.00 98.44 179 GLN A CA 1
ATOM 1424 C C . GLN A 1 179 ? 8.258 -12.040 -16.133 1.00 98.44 179 GLN A C 1
ATOM 1426 O O . GLN A 1 179 ? 9.239 -12.465 -15.521 1.00 98.44 179 GLN A O 1
ATOM 1431 N N . ILE A 1 180 ? 8.029 -10.726 -16.252 1.00 98.44 180 ILE A N 1
ATOM 1432 C CA . ILE A 1 180 ? 8.912 -9.716 -15.654 1.00 98.44 180 ILE A CA 1
ATOM 1433 C C . ILE A 1 180 ? 8.863 -9.791 -14.123 1.00 98.44 180 ILE A C 1
ATOM 1435 O O . ILE A 1 180 ? 9.907 -9.677 -13.473 1.00 98.44 180 ILE A O 1
ATOM 1439 N N . ILE A 1 181 ? 7.685 -10.007 -13.529 1.00 96.62 181 ILE A N 1
ATOM 1440 C CA . ILE A 1 181 ? 7.554 -10.183 -12.075 1.00 96.62 181 ILE A CA 1
ATOM 1441 C C . ILE A 1 181 ? 8.343 -11.413 -11.613 1.00 96.62 181 ILE A C 1
ATOM 1443 O O . ILE A 1 181 ? 9.120 -11.302 -10.660 1.00 96.62 181 ILE A O 1
ATOM 1447 N N . PHE A 1 182 ? 8.203 -12.550 -12.300 1.00 97.38 182 PHE A N 1
ATOM 1448 C CA . PHE A 1 182 ? 8.910 -13.795 -11.975 1.00 97.38 182 PHE A CA 1
ATOM 1449 C C . PHE A 1 182 ? 10.420 -13.618 -12.070 1.00 97.38 182 PHE A C 1
ATOM 1451 O O . PHE A 1 182 ? 11.128 -13.833 -11.083 1.00 97.38 182 PHE A O 1
ATOM 1458 N N . PHE A 1 183 ? 10.895 -13.053 -13.181 1.00 98.38 183 PHE A N 1
ATOM 1459 C CA . PHE A 1 183 ? 12.304 -12.719 -13.356 1.00 98.38 183 PHE A CA 1
ATOM 1460 C C . PHE A 1 183 ? 12.824 -11.807 -12.235 1.00 98.38 183 PHE A C 1
ATOM 1462 O O . PHE A 1 183 ? 13.927 -11.969 -11.707 1.00 98.38 183 PHE A O 1
ATOM 1469 N N . GLY A 1 184 ? 12.017 -10.818 -11.852 1.00 97.12 184 GLY A N 1
ATOM 1470 C CA . GLY A 1 184 ? 12.329 -9.883 -10.782 1.00 97.12 184 GLY A CA 1
ATOM 1471 C C . GLY A 1 184 ? 12.450 -10.512 -9.402 1.00 97.12 184 GLY A C 1
ATOM 1472 O O . GLY A 1 184 ? 13.150 -9.947 -8.558 1.00 97.12 184 GLY A O 1
ATOM 1473 N N . ARG A 1 185 ? 11.739 -11.613 -9.151 1.00 93.75 185 ARG A N 1
ATOM 1474 C CA . ARG A 1 185 ? 11.784 -12.364 -7.891 1.00 93.75 185 ARG A CA 1
ATOM 1475 C C . ARG A 1 185 ? 12.985 -13.307 -7.858 1.00 93.75 185 ARG A C 1
ATOM 1477 O O . ARG A 1 185 ? 13.680 -13.335 -6.850 1.00 93.75 185 ARG A O 1
ATOM 1484 N N . GLU A 1 186 ? 13.242 -14.008 -8.958 1.00 95.56 186 GLU A N 1
ATOM 1485 C CA . GLU A 1 186 ? 14.249 -15.071 -9.036 1.00 95.56 186 GLU A CA 1
ATOM 1486 C C . GLU A 1 186 ? 15.663 -14.540 -9.309 1.00 95.56 186 GLU A C 1
ATOM 1488 O O . GLU A 1 186 ? 16.591 -14.808 -8.550 1.00 95.56 186 GLU A O 1
ATOM 1493 N N . TYR A 1 187 ? 15.831 -13.718 -10.348 1.00 97.19 187 TYR A N 1
ATOM 1494 C CA . TYR A 1 187 ? 17.157 -13.327 -10.844 1.00 97.19 187 TYR A CA 1
ATOM 1495 C C . TYR A 1 187 ? 17.545 -11.886 -10.509 1.00 97.19 187 TYR A C 1
ATOM 1497 O O . TYR A 1 187 ? 18.725 -11.523 -10.473 1.00 97.19 187 TYR A O 1
ATOM 1505 N N . CYS A 1 188 ? 16.561 -11.011 -10.295 1.00 96.62 188 CYS A N 1
ATOM 1506 C CA . CYS A 1 188 ? 16.808 -9.572 -10.228 1.00 96.62 188 CYS A CA 1
ATOM 1507 C C . CYS A 1 188 ? 16.146 -8.887 -9.015 1.00 96.62 188 CYS A C 1
ATOM 1509 O O . CYS A 1 188 ? 15.348 -7.945 -9.167 1.00 96.62 188 CYS A O 1
ATOM 1511 N N . PRO A 1 189 ? 16.514 -9.309 -7.787 1.00 92.81 189 PRO A N 1
ATOM 1512 C CA . PRO A 1 189 ? 15.934 -8.779 -6.559 1.00 92.81 189 PRO A CA 1
ATOM 1513 C C . PRO A 1 189 ? 16.254 -7.290 -6.368 1.00 92.81 189 PRO A C 1
ATOM 1515 O O . PRO A 1 189 ? 17.198 -6.731 -6.936 1.00 92.81 189 PRO A O 1
ATOM 1518 N N . ALA A 1 190 ? 15.459 -6.598 -5.553 1.00 88.75 190 ALA A N 1
ATOM 1519 C CA . ALA A 1 190 ? 15.709 -5.186 -5.252 1.00 88.75 190 ALA A CA 1
ATOM 1520 C C . ALA A 1 190 ? 17.017 -4.995 -4.459 1.00 88.75 190 ALA A C 1
ATOM 1522 O O . ALA A 1 190 ? 17.811 -4.101 -4.751 1.00 88.75 190 ALA A O 1
ATOM 1523 N N . ARG A 1 191 ? 17.267 -5.874 -3.481 1.00 86.44 191 ARG A N 1
ATOM 1524 C CA . ARG A 1 191 ? 18.477 -5.898 -2.644 1.00 86.44 191 ARG A CA 1
ATOM 1525 C C . ARG A 1 191 ? 19.352 -7.085 -3.037 1.00 86.44 191 ARG A C 1
ATOM 1527 O O . ARG A 1 191 ? 18.854 -8.058 -3.575 1.00 86.44 191 ARG A O 1
ATOM 1534 N N . GLY A 1 192 ? 20.661 -6.982 -2.809 1.00 86.44 192 GLY A N 1
ATOM 1535 C CA . GLY A 1 192 ? 21.595 -8.083 -3.104 1.00 86.44 192 GLY A CA 1
ATOM 1536 C C . GLY A 1 192 ? 21.802 -8.441 -4.585 1.00 86.44 192 GLY A C 1
ATOM 1537 O O . GLY A 1 192 ? 22.616 -9.303 -4.860 1.00 86.44 192 GLY A O 1
ATOM 1538 N N . HIS A 1 193 ? 21.137 -7.770 -5.533 1.00 94.19 193 HIS A N 1
ATOM 1539 C CA . HIS A 1 193 ? 21.287 -8.069 -6.960 1.00 94.19 193 HIS A CA 1
ATOM 1540 C C . HIS A 1 193 ? 22.742 -8.013 -7.441 1.00 94.19 193 HIS A C 1
ATOM 1542 O O . HIS A 1 193 ? 23.406 -6.982 -7.276 1.00 94.19 193 HIS A O 1
ATOM 1548 N N . ASN A 1 194 ? 23.178 -9.103 -8.075 1.00 93.44 194 ASN A N 1
ATOM 1549 C CA . ASN A 1 194 ? 24.428 -9.205 -8.807 1.00 93.44 194 ASN A CA 1
ATOM 1550 C C . ASN A 1 194 ? 24.157 -9.025 -10.315 1.00 93.44 194 ASN A C 1
ATOM 1552 O O . ASN A 1 194 ? 23.554 -9.903 -10.933 1.00 93.44 194 ASN A O 1
ATOM 1556 N N . PRO A 1 195 ? 24.556 -7.894 -10.929 1.00 93.62 195 PRO A N 1
ATOM 1557 C CA . PRO A 1 195 ? 24.286 -7.667 -12.345 1.00 93.62 195 PRO A CA 1
ATOM 1558 C C . PRO A 1 195 ? 25.047 -8.602 -13.287 1.00 93.62 195 PRO A C 1
ATOM 1560 O O . PRO A 1 195 ? 24.587 -8.796 -14.405 1.00 93.62 195 PRO A O 1
ATOM 1563 N N . GLU A 1 196 ? 26.185 -9.152 -12.856 1.00 92.88 196 GLU A N 1
ATOM 1564 C CA . GLU A 1 196 ? 27.044 -10.006 -13.688 1.00 92.88 196 GLU A CA 1
ATOM 1565 C C . GLU A 1 196 ? 26.461 -11.418 -13.835 1.00 92.88 196 GLU A C 1
ATOM 1567 O O . GLU A 1 196 ? 26.491 -11.982 -14.923 1.00 92.88 196 GLU A O 1
ATOM 1572 N N . GLU A 1 197 ? 25.838 -11.939 -12.775 1.00 94.44 197 GLU A N 1
ATOM 1573 C CA . GLU A 1 197 ? 25.162 -13.248 -12.768 1.00 94.44 197 GLU A CA 1
ATOM 1574 C C . GLU A 1 197 ? 23.713 -13.183 -13.272 1.00 94.44 197 GLU A C 1
ATOM 1576 O O . GLU A 1 197 ? 23.107 -14.202 -13.592 1.00 94.44 197 GLU A O 1
ATOM 1581 N N . CYS A 1 198 ? 23.123 -11.989 -13.351 1.00 97.44 198 CYS A N 1
ATOM 1582 C CA . CYS A 1 198 ? 21.749 -11.835 -13.812 1.00 97.44 198 CYS A CA 1
ATOM 1583 C C . CYS A 1 198 ? 21.641 -12.072 -15.330 1.00 97.44 198 CYS A C 1
ATOM 1585 O O . CYS A 1 198 ? 22.240 -11.304 -16.092 1.00 97.44 198 CYS A O 1
ATOM 1587 N N . PRO A 1 199 ? 20.795 -13.016 -15.801 1.00 97.75 199 PRO A N 1
ATOM 1588 C CA . PRO A 1 199 ? 20.731 -13.405 -17.214 1.00 97.75 199 PRO A CA 1
ATOM 1589 C C . PRO A 1 199 ? 20.449 -12.256 -18.187 1.00 97.75 199 PRO A C 1
ATOM 1591 O O . PRO A 1 199 ? 20.915 -12.271 -19.324 1.00 97.75 199 PRO A O 1
ATOM 1594 N N . ILE A 1 200 ? 19.686 -11.248 -17.754 1.00 98.00 200 ILE A N 1
ATOM 1595 C CA . ILE A 1 200 ? 19.329 -10.096 -18.590 1.00 98.00 200 ILE A CA 1
ATOM 1596 C C . ILE A 1 200 ? 20.199 -8.878 -18.268 1.00 98.00 200 ILE A C 1
ATOM 1598 O O . ILE A 1 200 ? 20.654 -8.190 -19.180 1.00 98.00 200 ILE A O 1
ATOM 1602 N N . CYS A 1 201 ? 20.455 -8.574 -16.990 1.00 97.31 201 CYS A N 1
ATOM 1603 C CA . CYS A 1 201 ? 21.218 -7.371 -16.637 1.00 97.31 201 CYS A CA 1
ATOM 1604 C C . CYS A 1 201 ? 22.686 -7.444 -17.073 1.00 97.31 201 CYS A C 1
ATOM 1606 O O . CYS A 1 201 ? 23.249 -6.388 -17.355 1.00 97.31 201 CYS A O 1
ATOM 1608 N N . SER A 1 202 ? 23.267 -8.640 -17.197 1.00 96.44 202 SER A N 1
ATOM 1609 C CA . SER A 1 202 ? 24.658 -8.836 -17.624 1.00 96.44 202 SER A CA 1
ATOM 1610 C C . SER A 1 202 ? 24.957 -8.249 -19.008 1.00 96.44 202 SER A C 1
ATOM 1612 O O . SER A 1 202 ? 26.062 -7.769 -19.248 1.00 96.44 202 SER A O 1
ATOM 1614 N N . TRP A 1 203 ? 23.964 -8.210 -19.904 1.00 96.50 203 TRP A N 1
ATOM 1615 C CA . TRP A 1 203 ? 24.117 -7.670 -21.261 1.00 96.50 203 TRP A CA 1
ATOM 1616 C C . TRP A 1 203 ? 23.172 -6.503 -21.585 1.00 96.50 203 TRP A C 1
ATOM 1618 O O . TRP A 1 203 ? 23.500 -5.663 -22.424 1.00 96.50 203 TRP A O 1
ATOM 1628 N N . ALA A 1 204 ? 21.992 -6.428 -20.959 1.00 96.44 204 ALA A N 1
ATOM 1629 C CA . ALA A 1 204 ? 21.001 -5.377 -21.216 1.00 96.44 204 ALA A CA 1
ATOM 1630 C C . ALA A 1 204 ? 21.052 -4.229 -20.198 1.00 96.44 204 ALA A C 1
ATOM 1632 O O . ALA A 1 204 ? 20.470 -3.167 -20.455 1.00 96.44 204 ALA A O 1
ATOM 1633 N N . GLY A 1 205 ? 21.709 -4.456 -19.056 1.00 95.12 205 GLY A N 1
ATOM 1634 C CA . GLY A 1 205 ? 21.738 -3.559 -17.910 1.00 95.12 205 GLY A CA 1
ATOM 1635 C C . GLY A 1 205 ? 22.329 -2.187 -18.224 1.00 95.12 205 GLY A C 1
ATOM 1636 O O . GLY A 1 205 ? 23.388 -2.065 -18.837 1.00 95.12 205 GLY A O 1
ATOM 1637 N N . VAL A 1 206 ? 21.665 -1.125 -17.769 1.00 95.56 206 VAL A N 1
ATOM 1638 C CA . VAL A 1 206 ? 22.174 0.242 -17.892 1.00 95.56 206 VAL A CA 1
ATOM 1639 C C . VAL A 1 206 ? 23.234 0.474 -16.818 1.00 95.56 206 VAL A C 1
ATOM 1641 O O . VAL A 1 206 ? 22.919 0.597 -15.634 1.00 95.56 206 VAL A O 1
ATOM 1644 N N . LYS A 1 207 ? 24.502 0.559 -17.235 1.00 92.12 207 LYS A N 1
ATOM 1645 C CA . LYS A 1 207 ? 25.662 0.672 -16.335 1.00 92.12 207 LYS A CA 1
ATOM 1646 C C . LYS A 1 207 ? 25.525 1.806 -15.313 1.00 92.12 207 LYS A C 1
ATOM 1648 O O . LYS A 1 207 ? 25.718 1.578 -14.126 1.00 92.12 207 LYS A O 1
ATOM 1653 N N . SER A 1 208 ? 25.095 2.995 -15.743 1.00 92.44 208 SER A N 1
ATOM 1654 C CA . SER A 1 208 ? 24.895 4.144 -14.845 1.00 92.44 208 SER A CA 1
ATOM 1655 C C . SER A 1 208 ? 23.825 3.898 -13.774 1.00 92.44 208 SER A C 1
ATOM 1657 O O . SER A 1 208 ? 24.002 4.320 -12.631 1.00 92.44 208 SER A O 1
ATOM 1659 N N . VAL A 1 209 ? 22.745 3.182 -14.109 1.00 91.94 209 VAL A N 1
ATOM 1660 C CA . VAL A 1 209 ? 21.680 2.803 -13.165 1.00 91.94 209 VAL A CA 1
ATOM 1661 C C . VAL A 1 209 ? 22.215 1.795 -12.148 1.00 91.94 209 VAL A C 1
ATOM 1663 O O . VAL A 1 209 ? 22.093 2.007 -10.942 1.00 91.94 209 VAL A O 1
ATOM 1666 N N . LEU A 1 210 ? 22.863 0.729 -12.623 1.00 91.38 210 LEU A N 1
ATOM 1667 C CA . LEU A 1 210 ? 23.395 -0.339 -11.772 1.00 91.38 210 LEU A CA 1
ATOM 1668 C C . LEU A 1 210 ? 24.516 0.165 -10.843 1.00 91.38 210 LEU A C 1
ATOM 1670 O O . LEU A 1 210 ? 24.553 -0.185 -9.661 1.00 91.38 210 LEU A O 1
ATOM 1674 N N . ASP A 1 211 ? 25.394 1.038 -11.339 1.00 88.50 211 ASP A N 1
ATOM 1675 C CA . ASP A 1 211 ? 26.474 1.640 -10.552 1.00 88.50 211 ASP A CA 1
ATOM 1676 C C . ASP A 1 211 ? 25.942 2.616 -9.496 1.00 88.50 211 ASP A C 1
ATOM 1678 O O . ASP A 1 211 ? 26.450 2.650 -8.370 1.00 88.50 211 ASP A O 1
ATOM 1682 N N . ALA A 1 212 ? 24.899 3.392 -9.813 1.00 84.94 212 ALA A N 1
ATOM 1683 C CA . ALA A 1 212 ? 24.246 4.271 -8.844 1.00 84.94 212 ALA A CA 1
ATOM 1684 C C . ALA A 1 212 ? 23.615 3.473 -7.689 1.00 84.94 212 ALA A C 1
ATOM 1686 O O . ALA A 1 212 ? 23.742 3.863 -6.524 1.00 84.94 212 ALA A O 1
ATOM 1687 N N . GLU A 1 213 ? 23.000 2.324 -7.982 1.00 81.94 213 GLU A N 1
ATOM 1688 C CA . GLU A 1 213 ? 22.463 1.414 -6.963 1.00 81.94 213 GLU A CA 1
ATOM 1689 C C . GLU A 1 213 ? 23.572 0.791 -6.095 1.00 81.94 213 GLU A C 1
ATOM 1691 O O . GLU A 1 213 ? 23.420 0.710 -4.872 1.00 81.94 213 GLU A O 1
ATOM 1696 N N . LYS A 1 214 ? 24.724 0.422 -6.682 1.00 77.94 214 LYS A N 1
ATOM 1697 C CA . LYS A 1 214 ? 25.910 -0.045 -5.933 1.00 77.94 214 LYS A CA 1
ATOM 1698 C C . LYS A 1 214 ? 26.487 1.055 -5.028 1.00 77.94 214 LYS A C 1
ATOM 1700 O O . LYS A 1 214 ? 26.850 0.780 -3.885 1.00 77.94 214 LYS A O 1
ATOM 1705 N N . LYS A 1 215 ? 26.542 2.310 -5.493 1.00 69.06 215 LYS A N 1
ATOM 1706 C CA . LYS A 1 215 ? 27.057 3.457 -4.715 1.00 69.06 215 LYS A CA 1
ATOM 1707 C C . LYS A 1 215 ? 26.154 3.839 -3.541 1.00 69.06 215 LYS A C 1
ATOM 1709 O O . LYS A 1 215 ? 26.677 4.149 -2.474 1.00 69.06 215 LYS A O 1
ATOM 1714 N N . LYS A 1 216 ? 24.825 3.739 -3.684 1.00 62.47 216 LYS A N 1
ATOM 1715 C CA . LYS A 1 216 ? 23.886 3.914 -2.556 1.00 62.47 216 LYS A CA 1
ATOM 1716 C C . LYS A 1 216 ? 24.141 2.920 -1.411 1.00 62.47 216 LYS A C 1
ATOM 1718 O O . LYS A 1 216 ? 23.875 3.265 -0.268 1.00 62.47 216 LYS A O 1
ATOM 1723 N N . LYS A 1 217 ? 24.711 1.738 -1.694 1.00 56.69 217 LYS A N 1
ATOM 1724 C CA . LYS A 1 217 ? 25.118 0.747 -0.677 1.00 56.69 217 LYS A CA 1
ATOM 1725 C C . LYS A 1 217 ? 26.480 1.033 -0.022 1.00 56.69 217 LYS A C 1
ATOM 1727 O O . LYS A 1 217 ? 26.717 0.547 1.073 1.00 56.69 217 LYS A O 1
ATOM 1732 N N . LYS A 1 218 ? 27.381 1.774 -0.686 1.00 44.12 218 LYS A N 1
ATOM 1733 C CA . LYS A 1 218 ? 28.774 2.005 -0.242 1.00 44.12 218 LYS A CA 1
ATOM 1734 C C . LYS A 1 218 ? 29.007 3.324 0.503 1.00 44.12 218 LYS A C 1
ATOM 1736 O O . LYS A 1 218 ? 30.144 3.589 0.878 1.00 44.12 218 LYS A O 1
ATOM 1741 N N . LYS A 1 219 ? 27.996 4.180 0.692 1.00 30.12 219 LYS A N 1
ATOM 1742 C CA . LYS A 1 219 ? 28.191 5.447 1.415 1.00 30.12 219 LYS A CA 1
ATOM 1743 C C . LYS A 1 219 ? 28.484 5.128 2.895 1.00 30.12 219 LYS A C 1
ATOM 1745 O O . LYS A 1 219 ? 27.593 4.591 3.550 1.00 30.12 219 LYS A O 1
ATOM 1750 N N . PRO A 1 220 ? 29.686 5.427 3.430 1.00 34.19 220 PRO A N 1
ATOM 1751 C CA . PRO A 1 220 ? 29.932 5.309 4.859 1.00 34.19 220 PRO A CA 1
ATOM 1752 C C . PRO A 1 220 ? 29.077 6.362 5.561 1.00 34.19 220 PRO A C 1
ATOM 1754 O O . PRO A 1 220 ? 28.996 7.506 5.098 1.00 34.19 220 PRO A O 1
ATOM 1757 N N . THR A 1 221 ? 28.461 6.005 6.683 1.00 33.66 221 THR A N 1
ATOM 1758 C CA . THR A 1 221 ? 28.089 6.991 7.696 1.00 33.66 221 THR A CA 1
ATOM 1759 C C . THR A 1 221 ? 29.361 7.771 8.036 1.00 33.66 221 THR A C 1
ATOM 1761 O O . THR A 1 221 ? 30.352 7.192 8.481 1.00 33.66 221 THR A O 1
ATOM 1764 N N . LYS A 1 222 ? 29.399 9.073 7.727 1.00 33.75 222 LYS A N 1
ATOM 1765 C CA . LYS A 1 222 ? 30.505 9.929 8.165 1.00 33.75 222 LYS A CA 1
ATOM 1766 C C . LYS A 1 222 ? 30.526 9.871 9.694 1.00 33.75 222 LYS A C 1
ATOM 1768 O O . LYS A 1 222 ? 29.589 10.336 10.327 1.00 33.75 222 LYS A O 1
ATOM 1773 N N . LYS A 1 223 ? 31.573 9.276 10.269 1.00 34.94 223 LYS A N 1
ATOM 1774 C CA . LYS A 1 223 ? 32.026 9.639 11.612 1.00 34.94 223 LYS A CA 1
ATOM 1775 C C . LYS A 1 223 ? 32.544 11.067 11.496 1.00 34.94 223 LYS A C 1
ATOM 1777 O O . LYS A 1 223 ? 33.475 11.310 10.728 1.00 34.94 223 LYS A O 1
ATOM 1782 N N . ASP A 1 224 ? 31.903 11.993 12.192 1.00 35.81 224 ASP A N 1
ATOM 1783 C CA . ASP A 1 224 ? 32.311 13.390 12.235 1.00 35.81 224 ASP A CA 1
ATOM 1784 C C . ASP A 1 224 ? 33.637 13.518 12.990 1.00 35.81 224 ASP A C 1
ATOM 1786 O O . ASP A 1 224 ? 33.693 13.556 14.217 1.00 35.81 224 ASP A O 1
ATOM 1790 N N . THR A 1 225 ? 34.737 13.582 12.245 1.00 32.16 225 THR A N 1
ATOM 1791 C CA . THR A 1 225 ? 35.973 14.182 12.739 1.00 32.16 225 THR A CA 1
ATOM 1792 C C . THR A 1 225 ? 35.758 15.692 12.777 1.00 32.16 225 THR A C 1
ATOM 1794 O O . THR A 1 225 ? 35.699 16.354 11.741 1.00 32.16 225 THR A O 1
ATOM 1797 N N . ILE A 1 226 ? 35.598 16.225 13.987 1.00 32.75 226 ILE A N 1
ATOM 1798 C CA . ILE A 1 226 ? 35.460 17.657 14.268 1.00 32.75 226 ILE A CA 1
ATOM 1799 C C . ILE A 1 226 ? 36.731 18.388 13.795 1.00 32.75 226 ILE A C 1
ATOM 1801 O O . ILE A 1 226 ? 37.818 18.086 14.292 1.00 32.75 226 ILE A O 1
ATOM 1805 N N . PRO A 1 227 ? 36.643 19.380 12.889 1.00 31.95 227 PRO A N 1
ATOM 1806 C CA . PRO A 1 227 ? 37.737 20.307 12.648 1.00 31.95 227 PRO A CA 1
ATOM 1807 C C . PRO A 1 227 ? 37.741 21.355 13.766 1.00 31.95 227 PRO A C 1
ATOM 1809 O O . PRO A 1 227 ? 36.794 22.131 13.916 1.00 31.95 227 PRO A O 1
ATOM 1812 N N . THR A 1 228 ? 38.814 21.398 14.551 1.00 28.48 228 THR A N 1
ATOM 1813 C CA . THR A 1 228 ? 39.049 22.428 15.568 1.00 28.48 228 THR A CA 1
ATOM 1814 C C . THR A 1 228 ? 39.181 23.806 14.909 1.00 28.48 228 THR A C 1
ATOM 1816 O O . THR A 1 228 ? 40.119 24.091 14.164 1.00 28.48 228 THR A O 1
ATOM 1819 N N . LYS A 1 229 ? 38.209 24.690 15.172 1.00 34.78 229 LYS A N 1
ATOM 1820 C CA . LYS A 1 229 ? 38.249 26.097 14.754 1.00 34.78 229 LYS A CA 1
ATOM 1821 C C . LYS A 1 229 ? 39.318 26.847 15.550 1.00 34.78 229 LYS A C 1
ATOM 1823 O O . LYS A 1 229 ? 39.202 26.996 16.762 1.00 34.78 229 LYS A O 1
ATOM 1828 N N . LYS A 1 230 ? 40.312 27.385 14.837 1.00 31.27 230 LYS A N 1
ATOM 1829 C CA . LYS A 1 230 ? 41.159 28.480 15.322 1.00 31.27 230 LYS A CA 1
ATOM 1830 C C . LYS A 1 230 ? 40.309 29.735 15.526 1.00 31.27 230 LYS A C 1
ATOM 1832 O O . LYS A 1 230 ? 39.542 30.140 14.654 1.00 31.27 230 LYS A O 1
ATOM 1837 N N . THR A 1 231 ? 40.475 30.325 16.696 1.00 28.42 231 THR A N 1
ATOM 1838 C CA . THR A 1 231 ? 39.859 31.554 17.182 1.00 28.42 231 THR A CA 1
ATOM 1839 C C . THR A 1 231 ? 40.331 32.756 16.364 1.00 28.42 231 THR A C 1
ATOM 1841 O O . THR A 1 231 ? 41.530 32.990 16.241 1.00 28.42 231 THR A O 1
ATOM 1844 N N . ALA A 1 232 ? 39.395 33.555 15.852 1.00 31.16 232 ALA A N 1
ATOM 1845 C CA . ALA A 1 232 ? 39.669 34.912 15.391 1.00 31.16 232 ALA A CA 1
ATOM 1846 C C . ALA A 1 232 ? 38.574 35.846 15.920 1.00 31.16 232 ALA A C 1
ATOM 1848 O O . ALA A 1 232 ? 37.437 35.862 15.453 1.00 31.16 232 ALA A O 1
ATOM 1849 N N . THR A 1 233 ? 38.938 36.599 16.949 1.00 29.53 233 THR A N 1
ATOM 1850 C CA . THR A 1 233 ? 38.233 37.769 17.465 1.00 29.53 233 THR A CA 1
ATOM 1851 C C . THR A 1 233 ? 38.334 38.922 16.467 1.00 29.53 233 THR A C 1
ATOM 1853 O O . THR A 1 233 ? 39.432 39.217 16.000 1.00 29.53 233 THR A O 1
ATOM 1856 N N . LYS A 1 234 ? 37.230 39.646 16.221 1.00 29.78 234 LYS A N 1
ATOM 1857 C CA . LYS A 1 234 ? 37.165 41.118 16.375 1.00 29.78 234 LYS A CA 1
ATOM 1858 C C . LYS A 1 234 ? 35.819 41.729 15.956 1.00 29.78 234 LYS A C 1
ATOM 1860 O O . LYS A 1 234 ? 35.361 41.568 14.836 1.00 29.78 234 LYS A O 1
ATOM 1865 N N . LYS A 1 235 ? 35.307 42.513 16.912 1.00 26.86 235 LYS A N 1
ATOM 1866 C CA . LYS A 1 235 ? 34.694 43.851 16.840 1.00 26.86 235 LYS A CA 1
ATOM 1867 C C . LYS A 1 235 ? 33.587 44.152 15.823 1.00 26.86 235 LYS A C 1
ATOM 1869 O O . LYS A 1 235 ? 33.787 44.228 14.618 1.00 26.86 235 LYS A O 1
ATOM 1874 N N . ALA A 1 236 ? 32.465 44.540 16.424 1.00 28.58 236 ALA A N 1
ATOM 1875 C CA . ALA A 1 236 ? 31.415 45.377 15.878 1.00 28.58 236 ALA A CA 1
ATOM 1876 C C . ALA A 1 236 ? 31.931 46.714 15.318 1.00 28.58 236 ALA A C 1
ATOM 1878 O O . ALA A 1 236 ? 32.793 47.364 15.913 1.00 28.58 236 ALA A O 1
ATOM 1879 N N . ALA A 1 237 ? 31.292 47.163 14.240 1.00 28.84 237 ALA A N 1
ATOM 1880 C CA . ALA A 1 237 ? 31.144 48.571 13.906 1.00 28.84 237 ALA A CA 1
ATOM 1881 C C . ALA A 1 237 ? 29.772 48.784 13.253 1.00 28.84 237 ALA A C 1
ATOM 1883 O O . ALA A 1 237 ? 29.375 48.066 12.337 1.00 28.84 237 ALA A O 1
ATOM 1884 N N . ALA A 1 238 ? 29.049 49.765 13.782 1.00 28.17 238 ALA A N 1
ATOM 1885 C CA . ALA A 1 238 ? 27.761 50.233 13.310 1.00 28.17 238 ALA A CA 1
ATOM 1886 C C . ALA A 1 238 ? 27.860 50.894 11.927 1.00 28.17 238 ALA A C 1
ATOM 1888 O O . ALA A 1 238 ? 28.863 51.542 11.625 1.00 28.17 238 ALA A O 1
ATOM 1889 N N . LYS A 1 239 ? 26.769 50.846 11.152 1.00 27.58 239 LYS A N 1
ATOM 1890 C CA . LYS A 1 239 ? 26.353 51.984 10.321 1.00 27.58 239 LYS A CA 1
ATOM 1891 C C . LYS A 1 239 ? 24.875 51.910 9.933 1.00 27.58 239 LYS A C 1
ATOM 1893 O O . LYS A 1 239 ? 24.401 50.984 9.288 1.00 27.58 239 LYS A O 1
ATOM 1898 N N . THR A 1 240 ? 24.191 52.952 10.380 1.00 25.03 240 THR A N 1
ATOM 1899 C CA . THR A 1 240 ? 22.928 53.551 9.951 1.00 25.03 240 THR A CA 1
ATOM 1900 C C . THR A 1 240 ? 22.776 53.591 8.429 1.00 25.03 240 THR A C 1
ATOM 1902 O O . THR A 1 240 ? 23.758 53.891 7.757 1.00 25.03 240 THR A O 1
ATOM 1905 N N . THR A 1 241 ? 21.559 53.417 7.889 1.00 26.14 241 THR A N 1
ATOM 1906 C CA . THR A 1 241 ? 20.949 54.354 6.909 1.00 26.14 241 THR A CA 1
ATOM 1907 C C . THR A 1 241 ? 19.532 53.944 6.463 1.00 26.14 241 THR A C 1
ATOM 1909 O O . THR A 1 241 ? 19.298 52.899 5.872 1.00 26.14 241 THR A O 1
ATOM 1912 N N . THR A 1 242 ? 18.590 54.841 6.770 1.00 24.80 242 THR A N 1
ATOM 1913 C CA . THR A 1 242 ? 17.503 55.372 5.918 1.00 24.80 242 THR A CA 1
ATOM 1914 C C . THR A 1 242 ? 16.617 54.458 5.056 1.00 24.80 242 THR A C 1
ATOM 1916 O O . THR A 1 242 ? 16.942 54.051 3.947 1.00 24.80 242 THR A O 1
ATOM 1919 N N . LYS A 1 243 ? 15.371 54.372 5.535 1.00 27.66 243 LYS A N 1
ATOM 1920 C CA . LYS A 1 243 ? 14.085 54.449 4.818 1.00 27.66 243 LYS A CA 1
ATOM 1921 C C . LYS A 1 243 ? 14.148 55.182 3.459 1.00 27.66 243 LYS A C 1
ATOM 1923 O O . LYS A 1 243 ? 14.506 56.357 3.410 1.00 27.66 243 LYS A O 1
ATOM 1928 N N . LYS A 1 244 ? 13.617 54.555 2.402 1.00 25.53 244 LYS A N 1
ATOM 1929 C CA . LYS A 1 244 ? 12.975 55.266 1.285 1.00 25.53 244 LYS A CA 1
ATOM 1930 C C . LYS A 1 244 ? 11.761 54.481 0.785 1.00 25.53 244 LYS A C 1
ATOM 1932 O O . LYS A 1 244 ? 11.864 53.384 0.255 1.00 25.53 244 LYS A O 1
ATOM 1937 N N . THR A 1 245 ? 10.601 55.065 1.042 1.00 26.52 245 THR A N 1
ATOM 1938 C CA . THR A 1 245 ? 9.286 54.758 0.479 1.00 26.52 245 THR A CA 1
ATOM 1939 C C . THR A 1 245 ? 9.226 55.144 -0.994 1.00 26.52 245 THR A C 1
ATOM 1941 O O . THR A 1 245 ? 9.601 56.265 -1.330 1.00 26.52 245 THR A O 1
ATOM 1944 N N . THR A 1 246 ? 8.605 54.305 -1.821 1.00 26.75 246 THR A N 1
ATOM 1945 C CA . THR A 1 246 ? 7.883 54.751 -3.020 1.00 26.75 246 THR A CA 1
ATOM 1946 C C . THR A 1 246 ? 6.649 53.885 -3.257 1.00 26.75 246 THR A C 1
ATOM 1948 O O . THR A 1 246 ? 6.651 52.665 -3.123 1.00 26.75 246 THR A O 1
ATOM 1951 N N . LYS A 1 247 ? 5.570 54.599 -3.559 1.00 25.89 247 LYS A N 1
ATOM 1952 C CA . LYS A 1 247 ? 4.180 54.209 -3.785 1.00 25.89 247 LYS A CA 1
ATOM 1953 C C . LYS A 1 247 ? 3.938 54.328 -5.295 1.00 25.89 247 LYS A C 1
ATOM 1955 O O . LYS A 1 247 ? 4.358 55.339 -5.846 1.00 25.89 247 LYS A O 1
ATOM 1960 N N . LYS A 1 248 ? 3.264 53.371 -5.943 1.00 26.55 248 LYS A N 1
ATOM 1961 C CA . LYS A 1 248 ? 2.499 53.544 -7.207 1.00 26.55 248 LYS A CA 1
ATOM 1962 C C . LYS A 1 248 ? 1.768 52.225 -7.531 1.00 26.55 248 LYS A C 1
ATOM 1964 O O . LYS A 1 248 ? 2.414 51.191 -7.594 1.00 26.55 248 LYS A O 1
ATOM 1969 N N . THR A 1 249 ? 0.443 52.143 -7.372 1.00 25.75 249 THR A N 1
ATOM 1970 C CA . THR A 1 249 ? -0.674 52.527 -8.279 1.00 25.75 249 THR A CA 1
ATOM 1971 C C . THR A 1 249 ? -1.098 51.425 -9.259 1.00 25.75 249 THR A C 1
ATOM 1973 O O . THR A 1 249 ? -0.360 51.101 -10.178 1.00 25.75 249 THR A O 1
ATOM 1976 N N . THR A 1 250 ? -2.333 50.948 -9.036 1.00 25.84 250 THR A N 1
ATOM 1977 C CA . THR A 1 250 ? -3.439 50.714 -9.996 1.00 25.84 250 THR A CA 1
ATOM 1978 C C . THR A 1 250 ? -3.194 49.922 -11.284 1.00 25.84 250 THR A C 1
ATOM 1980 O O . THR A 1 250 ? -2.495 50.397 -12.169 1.00 25.84 250 THR A O 1
ATOM 1983 N N . ALA A 1 251 ? -3.981 48.859 -11.489 1.00 27.62 251 ALA A N 1
ATOM 1984 C CA . ALA A 1 251 ? -5.064 48.856 -12.487 1.00 27.62 251 ALA A CA 1
ATOM 1985 C C . ALA A 1 251 ? -5.913 47.577 -12.378 1.00 27.62 251 ALA A C 1
ATOM 1987 O O . ALA A 1 251 ? -5.396 46.464 -12.350 1.00 27.62 251 ALA A O 1
ATOM 1988 N N . ALA A 1 252 ? -7.229 47.767 -12.336 1.00 26.23 252 ALA A N 1
ATOM 1989 C CA . ALA A 1 252 ? -8.239 46.732 -12.484 1.00 26.23 252 ALA A CA 1
ATOM 1990 C C . ALA A 1 252 ? -8.516 46.464 -13.973 1.00 26.23 252 ALA A C 1
ATOM 1992 O O . ALA A 1 252 ? -8.476 47.390 -14.783 1.00 26.23 252 ALA A O 1
ATOM 1993 N N . LYS A 1 253 ? -8.904 45.232 -14.317 1.00 28.91 253 LYS A N 1
ATOM 1994 C CA . LYS A 1 253 ? -9.735 44.952 -15.495 1.00 28.91 253 LYS A CA 1
ATOM 1995 C C . LYS A 1 253 ? -10.665 43.771 -15.214 1.00 28.91 253 LYS A C 1
ATOM 1997 O O . LYS A 1 253 ? -10.274 42.783 -14.606 1.00 28.91 253 LYS A O 1
ATOM 2002 N N . LYS A 1 254 ? -11.911 43.962 -15.633 1.00 24.67 254 LYS A N 1
ATOM 2003 C CA . LYS A 1 254 ? -13.126 43.171 -15.417 1.00 24.67 254 LYS A CA 1
ATOM 2004 C C . LYS A 1 254 ? -13.606 42.697 -16.797 1.00 24.67 254 LYS A C 1
ATOM 2006 O O . LYS A 1 254 ? -13.562 43.509 -17.716 1.00 24.67 254 LYS A O 1
ATOM 2011 N N . ALA A 1 255 ? -14.072 41.455 -16.926 1.00 27.31 255 ALA A N 1
ATOM 2012 C CA . ALA A 1 255 ? -15.017 40.975 -17.956 1.00 27.31 255 ALA A CA 1
ATOM 2013 C C . ALA A 1 255 ? -15.455 39.545 -17.553 1.00 27.31 255 ALA A C 1
ATOM 2015 O O . ALA A 1 255 ? -14.590 38.693 -17.393 1.00 27.31 255 ALA A O 1
ATOM 2016 N N . THR A 1 256 ? -16.663 39.292 -17.038 1.00 26.83 256 THR A N 1
ATOM 2017 C CA . THR A 1 256 ? -18.001 39.155 -17.670 1.00 26.83 256 THR A CA 1
ATOM 2018 C C . THR A 1 256 ? -18.232 37.806 -18.381 1.00 26.83 256 THR A C 1
ATOM 2020 O O . THR A 1 256 ? -17.756 37.575 -19.483 1.00 26.83 256 THR A O 1
ATOM 2023 N N . THR A 1 257 ? -18.979 36.952 -17.670 1.00 24.38 257 THR A N 1
ATOM 2024 C CA . THR A 1 257 ? -20.058 36.016 -18.056 1.00 24.38 257 THR A CA 1
ATOM 2025 C C . THR A 1 257 ? -20.385 35.748 -19.532 1.00 24.38 257 THR A C 1
ATOM 2027 O O . THR A 1 257 ? -20.628 36.671 -20.303 1.00 24.38 257 THR A O 1
ATOM 2030 N N . THR A 1 258 ? -20.668 34.477 -19.854 1.00 24.86 258 THR A N 1
ATOM 2031 C CA . THR A 1 258 ? -21.939 34.082 -20.506 1.00 24.86 258 THR A CA 1
ATOM 2032 C C . THR A 1 258 ? -22.227 32.585 -20.368 1.00 24.86 258 THR A C 1
ATOM 2034 O O . THR A 1 258 ? -21.381 31.732 -20.609 1.00 24.86 258 THR A O 1
ATOM 2037 N N . THR A 1 259 ? -23.459 32.305 -19.964 1.00 24.61 259 THR A N 1
ATOM 2038 C CA . THR A 1 259 ? -24.182 31.033 -19.968 1.00 24.61 259 THR A CA 1
ATOM 2039 C C . THR A 1 259 ? -24.796 30.768 -21.346 1.00 24.61 259 THR A C 1
ATOM 2041 O O . THR A 1 259 ? -25.219 31.717 -22.008 1.00 24.61 259 THR A O 1
ATOM 2044 N N . LYS A 1 260 ? -24.964 29.495 -21.737 1.00 25.98 260 LYS A N 1
ATOM 2045 C CA . LYS A 1 260 ? -26.198 29.056 -22.412 1.00 25.98 260 LYS A CA 1
ATOM 2046 C C . LYS A 1 260 ? -26.388 27.537 -22.423 1.00 25.98 260 LYS A C 1
ATOM 2048 O O . LYS A 1 260 ? -25.529 26.770 -22.836 1.00 25.98 260 LYS A O 1
ATOM 2053 N N . GLU A 1 261 ? -27.577 27.187 -21.973 1.00 25.48 261 GLU A N 1
ATOM 2054 C CA . GLU A 1 261 ? -28.307 25.926 -21.976 1.00 25.48 261 GLU A CA 1
ATOM 2055 C C . GLU A 1 261 ? -29.001 25.710 -23.336 1.00 25.48 261 GLU A C 1
ATOM 2057 O O . GLU A 1 261 ? -29.422 26.696 -23.946 1.00 25.48 261 GLU A O 1
ATOM 2062 N N . THR A 1 262 ? -29.152 24.462 -23.807 1.00 25.28 262 THR A N 1
ATOM 2063 C CA . THR A 1 262 ? -30.406 23.905 -24.385 1.00 25.28 262 THR A CA 1
ATOM 2064 C C . THR A 1 262 ? -30.251 22.445 -24.854 1.00 25.28 262 THR A C 1
ATOM 2066 O O . THR A 1 262 ? -29.294 22.081 -25.531 1.00 25.28 262 THR A O 1
ATOM 2069 N N . ALA A 1 263 ? -31.244 21.625 -24.499 1.00 25.44 263 ALA A N 1
ATOM 2070 C CA . ALA A 1 263 ? -31.522 20.258 -24.964 1.00 25.44 263 ALA A CA 1
ATOM 2071 C C . ALA A 1 263 ? -32.562 20.281 -26.129 1.00 25.44 263 ALA A C 1
ATOM 2073 O O . ALA A 1 263 ? -32.854 21.360 -26.645 1.00 25.44 263 ALA A O 1
ATOM 2074 N N . PRO A 1 264 ? -33.319 19.201 -26.429 1.00 39.66 264 PRO A N 1
ATOM 2075 C CA . PRO A 1 264 ? -32.974 17.878 -26.984 1.00 39.66 264 PRO A CA 1
ATOM 2076 C C . PRO A 1 264 ? -33.767 17.575 -28.289 1.00 39.66 264 PRO A C 1
ATOM 2078 O O . PRO A 1 264 ? -34.691 18.314 -28.630 1.00 39.66 264 PRO A O 1
ATOM 2081 N N . LYS A 1 265 ? -33.517 16.444 -28.986 1.00 24.12 265 LYS A N 1
ATOM 2082 C CA . LYS A 1 265 ? -34.539 15.803 -29.859 1.00 24.12 265 LYS A CA 1
ATOM 2083 C C . LYS A 1 265 ? -34.218 14.367 -30.335 1.00 24.12 265 LYS A C 1
ATOM 2085 O O . LYS A 1 265 ? -33.246 14.147 -31.038 1.00 24.12 265 LYS A O 1
ATOM 2090 N N . LYS A 1 266 ? -35.178 13.483 -30.020 1.00 25.45 266 LYS A N 1
ATOM 2091 C CA . LYS A 1 266 ? -35.860 12.435 -30.822 1.00 25.45 266 LYS A CA 1
ATOM 2092 C C . LYS A 1 266 ? -35.117 11.228 -31.439 1.00 25.45 266 LYS A C 1
ATOM 2094 O O . LYS A 1 266 ? -34.212 11.343 -32.250 1.00 25.45 266 LYS A O 1
ATOM 2099 N N . SER A 1 267 ? -35.723 10.080 -31.123 1.00 22.14 267 SER A N 1
ATOM 2100 C CA . SER A 1 267 ? -35.721 8.732 -31.716 1.00 22.14 267 SER A CA 1
ATOM 2101 C C . SER A 1 267 ? -36.044 8.690 -33.224 1.00 22.14 267 SER A C 1
ATOM 2103 O O . SER A 1 267 ? -36.585 9.664 -33.756 1.00 22.14 267 SER A O 1
ATOM 2105 N N . PRO A 1 268 ? -35.838 7.536 -33.898 1.00 28.72 268 PRO A N 1
ATOM 2106 C CA . PRO A 1 268 ? -36.977 6.631 -34.128 1.00 28.72 268 PRO A CA 1
ATOM 2107 C C . PRO A 1 268 ? -36.670 5.113 -34.109 1.00 28.72 268 PRO A C 1
ATOM 2109 O O . PRO A 1 268 ? -35.535 4.656 -34.177 1.00 28.72 268 PRO A O 1
ATOM 2112 N N . THR A 1 269 ? -37.768 4.364 -34.025 1.00 24.06 269 THR A N 1
ATOM 2113 C CA . THR A 1 269 ? -37.986 2.910 -33.935 1.00 24.06 269 THR A CA 1
ATOM 2114 C C . THR A 1 269 ? -38.006 2.190 -35.301 1.00 24.06 269 THR A C 1
ATOM 2116 O O . THR A 1 269 ? -38.415 2.798 -36.288 1.00 24.06 269 THR A O 1
ATOM 2119 N N . LYS A 1 270 ? -37.702 0.875 -35.328 1.00 26.55 270 LYS A N 1
ATOM 2120 C CA . LYS A 1 270 ? -38.281 -0.206 -36.188 1.00 26.55 270 LYS A CA 1
ATOM 2121 C C . LYS A 1 270 ? -37.748 -1.574 -35.677 1.00 26.55 270 LYS A C 1
ATOM 2123 O O . LYS A 1 270 ? -36.541 -1.691 -35.521 1.00 26.55 270 LYS A O 1
ATOM 2128 N N . THR A 1 271 ? -38.538 -2.519 -35.130 1.00 22.47 271 THR A N 1
ATOM 2129 C CA . THR A 1 271 ? -39.314 -3.633 -35.773 1.00 22.47 271 THR A CA 1
ATOM 2130 C C . THR A 1 271 ? -38.524 -4.344 -36.891 1.00 22.47 271 THR A C 1
ATOM 2132 O O . THR A 1 271 ? -37.986 -3.650 -37.741 1.00 22.47 271 THR A O 1
ATOM 2135 N N . THR A 1 272 ? -38.353 -5.671 -37.030 1.00 23.58 272 THR A N 1
ATOM 2136 C CA . THR A 1 272 ? -39.124 -6.916 -36.755 1.00 23.58 272 THR A CA 1
ATOM 2137 C C . THR A 1 272 ? -38.109 -8.070 -37.047 1.00 23.58 272 THR A C 1
ATOM 2139 O O . THR A 1 272 ? -37.240 -7.874 -37.890 1.00 23.58 272 THR A O 1
ATOM 2142 N N . THR A 1 273 ? -38.051 -9.277 -36.465 1.00 24.31 273 THR A N 1
ATOM 2143 C CA . THR A 1 273 ? -38.883 -10.468 -36.756 1.00 24.31 273 THR A CA 1
ATOM 2144 C C . THR A 1 273 ? -38.227 -11.711 -36.119 1.00 24.31 273 THR A C 1
ATOM 2146 O O . THR A 1 273 ? -37.010 -11.863 -36.094 1.00 24.31 273 THR A O 1
ATOM 2149 N N . THR A 1 274 ? -39.091 -12.602 -35.656 1.00 23.50 274 THR A N 1
ATOM 2150 C CA . THR A 1 274 ? -38.976 -13.995 -35.204 1.00 23.50 274 THR A CA 1
ATOM 2151 C C . THR A 1 274 ? -38.108 -14.948 -36.045 1.00 23.50 274 THR A C 1
ATOM 2153 O O . THR A 1 274 ? -38.231 -14.993 -37.265 1.00 23.50 274 THR A O 1
ATOM 2156 N N . THR A 1 275 ? -37.411 -15.887 -35.388 1.00 26.08 275 THR A N 1
ATOM 2157 C CA . THR A 1 275 ? -37.486 -17.326 -35.735 1.00 26.08 275 THR A CA 1
ATOM 2158 C C . THR A 1 275 ? -37.022 -18.236 -34.593 1.00 26.08 275 THR A C 1
ATOM 2160 O O . THR A 1 275 ? -36.131 -17.924 -33.815 1.00 26.08 275 THR A O 1
ATOM 2163 N N . LYS A 1 276 ? -37.710 -19.373 -34.499 1.00 25.14 276 LYS A N 1
ATOM 2164 C CA . LYS A 1 276 ? -37.708 -20.404 -33.458 1.00 25.14 276 LYS A CA 1
ATOM 2165 C C . LYS A 1 276 ? -37.087 -21.676 -34.050 1.00 25.14 276 LYS A C 1
ATOM 2167 O O . LYS A 1 276 ? -37.498 -22.051 -35.144 1.00 25.14 276 LYS A O 1
ATOM 2172 N N . LYS A 1 277 ? -36.175 -22.353 -33.339 1.00 26.66 277 LYS A N 1
ATOM 2173 C CA . LYS A 1 277 ? -35.880 -23.808 -33.442 1.00 26.66 277 LYS A CA 1
ATOM 2174 C C . LYS A 1 277 ? -34.955 -24.212 -32.278 1.00 26.66 277 LYS A C 1
ATOM 2176 O O . LYS A 1 277 ? -33.824 -23.759 -32.230 1.00 26.66 277 LYS A O 1
ATOM 2181 N N . THR A 1 278 ? -35.463 -24.708 -31.149 1.00 23.48 278 THR A N 1
ATOM 2182 C CA . THR A 1 278 ? -35.697 -26.117 -30.740 1.00 23.48 278 THR A CA 1
ATOM 2183 C C . THR A 1 278 ? -34.556 -27.137 -30.900 1.00 23.48 278 THR A C 1
ATOM 2185 O O . THR A 1 278 ? -34.206 -27.519 -32.011 1.00 23.48 278 THR A O 1
ATOM 2188 N N . SER A 1 279 ? -34.220 -27.729 -29.738 1.00 23.33 279 SER A N 1
ATOM 2189 C CA . SER A 1 279 ? -33.716 -29.094 -29.460 1.00 23.33 279 SER A CA 1
ATOM 2190 C C . SER A 1 279 ? -32.246 -29.378 -29.820 1.00 23.33 279 SER A C 1
ATOM 2192 O O . SER A 1 279 ? -31.767 -28.920 -30.840 1.00 23.33 279 SER A O 1
ATOM 2194 N N . THR A 1 280 ? -31.444 -30.077 -29.011 1.00 26.02 280 THR A N 1
ATOM 2195 C CA . THR A 1 280 ? -31.725 -31.349 -28.318 1.00 26.02 280 THR A CA 1
ATOM 2196 C C . THR A 1 280 ? -30.821 -31.592 -27.099 1.00 26.02 280 THR A C 1
ATOM 2198 O O . THR A 1 280 ? -29.610 -31.399 -27.157 1.00 26.02 280 THR A O 1
ATOM 2201 N N . LYS A 1 281 ? -31.422 -32.156 -26.042 1.00 24.00 281 LYS A N 1
ATOM 2202 C CA . LYS A 1 281 ? -30.782 -32.971 -24.993 1.00 24.00 281 LYS A CA 1
ATOM 2203 C C . LYS A 1 281 ? -30.041 -34.175 -25.595 1.00 24.00 281 LYS A C 1
ATOM 2205 O O . LYS A 1 281 ? -30.599 -34.855 -26.455 1.00 24.00 281 LYS A O 1
ATOM 2210 N N . LYS A 1 282 ? -28.913 -34.567 -24.992 1.00 25.41 282 LYS A N 1
ATOM 2211 C CA . LYS A 1 282 ? -28.552 -35.986 -24.842 1.00 25.41 282 LYS A CA 1
ATOM 2212 C C . LYS A 1 282 ? -27.803 -36.231 -23.531 1.00 25.41 282 LYS A C 1
ATOM 2214 O O . LYS A 1 282 ? -27.099 -35.369 -23.027 1.00 25.41 282 LYS A O 1
ATOM 2219 N N . SER A 1 283 ? -28.081 -37.401 -22.974 1.00 22.86 283 SER A N 1
ATOM 2220 C CA . SER A 1 283 ? -27.838 -37.863 -21.610 1.00 22.86 283 SER A CA 1
ATOM 2221 C C . SER A 1 283 ? -26.758 -38.949 -21.580 1.00 22.86 283 SER A C 1
ATOM 2223 O O . SER A 1 283 ? -26.592 -39.666 -22.569 1.00 22.86 283 SER A O 1
ATOM 2225 N N . SER A 1 284 ? -26.186 -39.156 -20.385 1.00 23.89 284 SER A N 1
ATOM 2226 C CA . SER A 1 284 ? -25.477 -40.359 -19.903 1.00 23.89 284 SER A CA 1
ATOM 2227 C C . SER A 1 284 ? -24.031 -40.527 -20.411 1.00 23.89 284 SER A C 1
ATOM 2229 O O . SER A 1 284 ? -23.718 -40.118 -21.516 1.00 23.89 284 SER A O 1
ATOM 2231 N N . LYS A 1 285 ? -23.074 -41.102 -19.672 1.00 26.12 285 LYS A N 1
ATOM 2232 C CA . LYS A 1 285 ? -23.177 -42.195 -18.695 1.00 26.12 285 LYS A CA 1
ATOM 2233 C C . LYS A 1 285 ? -21.960 -42.241 -17.751 1.00 26.12 285 LYS A C 1
ATOM 2235 O O . LYS A 1 285 ? -20.851 -41.881 -18.124 1.00 26.12 285 LYS A O 1
ATOM 2240 N N . THR A 1 286 ? -22.207 -42.765 -16.558 1.00 21.91 286 THR A N 1
ATOM 2241 C CA . THR A 1 286 ? -21.285 -43.170 -15.487 1.00 21.91 286 THR A CA 1
ATOM 2242 C C . THR A 1 286 ? -20.397 -44.354 -15.895 1.00 21.91 286 THR A C 1
ATOM 2244 O O . THR A 1 286 ? -20.921 -45.303 -16.472 1.00 21.91 286 THR A O 1
ATOM 2247 N N . THR A 1 287 ? -19.128 -44.383 -15.467 1.00 24.80 287 THR A N 1
ATOM 2248 C CA . THR A 1 287 ? -18.391 -45.636 -15.190 1.00 24.80 287 THR A CA 1
ATOM 2249 C C . THR A 1 287 ? -17.334 -45.453 -14.099 1.00 24.80 287 THR A C 1
ATOM 2251 O O . THR A 1 287 ? -16.464 -44.593 -14.172 1.00 24.80 287 THR A O 1
ATOM 2254 N N . THR A 1 288 ? -17.446 -46.320 -13.100 1.00 23.19 288 THR A N 1
ATOM 2255 C CA . THR A 1 288 ? -16.575 -46.624 -11.956 1.00 23.19 288 THR A CA 1
ATOM 2256 C C . THR A 1 288 ? -15.375 -47.511 -12.309 1.00 23.19 288 THR A C 1
ATOM 2258 O O . THR A 1 288 ? -15.537 -48.416 -13.126 1.00 23.19 288 THR A O 1
ATOM 2261 N N . LYS A 1 289 ? -14.250 -47.342 -11.589 1.00 26.64 289 LYS A N 1
ATOM 2262 C CA . LYS A 1 289 ? -13.239 -48.338 -11.112 1.00 26.64 289 LYS A CA 1
ATOM 2263 C C . LYS A 1 289 ? -11.922 -47.585 -10.839 1.00 26.64 289 LYS A C 1
ATOM 2265 O O . LYS A 1 289 ? -11.631 -46.649 -11.562 1.00 26.64 289 LYS A O 1
ATOM 2270 N N . ALA A 1 290 ? -11.008 -47.934 -9.941 1.00 25.23 290 ALA A N 1
ATOM 2271 C CA . ALA A 1 290 ? -10.911 -48.726 -8.715 1.00 25.23 290 ALA A CA 1
ATOM 2272 C C . ALA A 1 290 ? -9.466 -48.477 -8.204 1.00 25.23 290 ALA A C 1
ATOM 2274 O O . ALA A 1 290 ? -8.567 -48.228 -9.005 1.00 25.23 290 ALA A O 1
ATOM 2275 N N . ALA A 1 291 ? -9.248 -48.527 -6.890 1.00 26.61 291 ALA A N 1
ATOM 2276 C CA . ALA A 1 291 ? -7.950 -48.336 -6.231 1.00 26.61 291 ALA A CA 1
ATOM 2277 C C . ALA A 1 291 ? -6.942 -49.478 -6.491 1.00 26.61 291 ALA A C 1
ATOM 2279 O O . ALA A 1 291 ? -7.352 -50.582 -6.858 1.00 26.61 291 ALA A O 1
ATOM 2280 N N . PRO A 1 292 ? -5.656 -49.274 -6.130 1.00 27.41 292 PRO A N 1
ATOM 2281 C CA . PRO A 1 292 ? -4.960 -50.349 -5.426 1.00 27.41 292 PRO A CA 1
ATOM 2282 C C . PRO A 1 292 ? -4.107 -49.919 -4.213 1.00 27.41 292 PRO A C 1
ATOM 2284 O O . PRO A 1 292 ? -3.315 -48.986 -4.248 1.00 27.41 292 PRO A O 1
ATOM 2287 N N . SER A 1 293 ? -4.263 -50.746 -3.175 1.00 24.69 293 SER A N 1
ATOM 2288 C CA . SER A 1 293 ? -3.255 -51.346 -2.287 1.00 24.69 293 SER A CA 1
ATOM 2289 C C . SER A 1 293 ? -2.376 -50.506 -1.348 1.00 24.69 293 SER A C 1
ATOM 2291 O O . SER A 1 293 ? -1.426 -49.827 -1.724 1.00 24.69 293 SER A O 1
ATOM 2293 N N . LYS A 1 294 ? -2.610 -50.789 -0.062 1.00 24.27 294 LYS A N 1
ATOM 2294 C CA . LYS A 1 294 ? -1.776 -50.547 1.118 1.00 24.27 294 LYS A CA 1
ATOM 2295 C C . LYS A 1 294 ? -0.402 -51.235 1.022 1.00 24.27 294 LYS A C 1
ATOM 2297 O O . LYS A 1 294 ? -0.316 -52.394 0.620 1.00 24.27 294 LYS A O 1
ATOM 2302 N N . ARG A 1 295 ? 0.632 -50.575 1.554 1.00 25.03 295 ARG A N 1
ATOM 2303 C CA . ARG A 1 295 ? 1.811 -51.199 2.183 1.00 25.03 295 ARG A CA 1
ATOM 2304 C C . ARG A 1 295 ? 2.201 -50.387 3.420 1.00 25.03 295 ARG A C 1
ATOM 2306 O O . ARG A 1 295 ? 2.436 -49.189 3.329 1.00 25.03 295 ARG A O 1
ATOM 2313 N N . THR A 1 296 ? 2.230 -51.048 4.571 1.00 26.53 296 THR A N 1
ATOM 2314 C CA . THR A 1 296 ? 2.801 -50.559 5.839 1.00 26.53 296 THR A CA 1
ATOM 2315 C C . THR A 1 296 ? 4.316 -50.798 5.822 1.00 26.53 296 THR A C 1
ATOM 2317 O O . THR A 1 296 ? 4.749 -51.769 5.198 1.00 26.53 296 THR A O 1
ATOM 2320 N N . PRO A 1 297 ? 5.126 -49.979 6.519 1.00 27.16 297 PRO A N 1
ATOM 2321 C CA . PRO A 1 297 ? 5.849 -50.576 7.648 1.00 27.16 297 PRO A CA 1
ATOM 2322 C C . PRO A 1 297 ? 6.117 -49.656 8.862 1.00 27.16 297 PRO A C 1
ATOM 2324 O O . PRO A 1 297 ? 6.231 -48.442 8.756 1.00 27.16 297 PRO A O 1
ATOM 2327 N N . ALA A 1 298 ? 6.299 -50.350 9.991 1.00 23.62 298 ALA A N 1
ATOM 2328 C CA . ALA A 1 298 ? 7.145 -50.071 11.158 1.00 23.62 298 ALA A CA 1
ATOM 2329 C C . ALA A 1 298 ? 6.819 -48.907 12.124 1.00 23.62 298 ALA A C 1
ATOM 2331 O O . ALA A 1 298 ? 7.004 -47.725 11.852 1.00 23.62 298 ALA A O 1
ATOM 2332 N N . LYS A 1 299 ? 6.449 -49.319 13.347 1.00 28.38 299 LYS A N 1
ATOM 2333 C CA . LYS A 1 299 ? 6.451 -48.533 14.587 1.00 28.38 299 LYS A CA 1
ATOM 2334 C C . LYS A 1 299 ? 7.874 -48.075 14.929 1.00 28.38 299 LYS A C 1
ATOM 2336 O O . LYS A 1 299 ? 8.766 -48.908 15.053 1.00 28.38 299 LYS A O 1
ATOM 2341 N N . SER A 1 300 ? 8.034 -46.782 15.197 1.00 26.66 300 SER A N 1
ATOM 2342 C CA . SER A 1 300 ? 9.160 -46.224 15.950 1.00 26.66 300 SER A CA 1
ATOM 2343 C C . SER A 1 300 ? 8.608 -45.556 17.206 1.00 26.66 300 SER A C 1
ATOM 2345 O O . SER A 1 300 ? 7.744 -44.682 17.145 1.00 26.66 300 SER A O 1
ATOM 2347 N N . THR A 1 301 ? 9.050 -46.045 18.359 1.00 30.09 301 THR A N 1
ATOM 2348 C CA . THR A 1 301 ? 8.717 -45.539 19.688 1.00 30.09 301 THR A CA 1
ATOM 2349 C C . THR A 1 301 ? 9.619 -44.360 20.035 1.00 30.09 301 THR A C 1
ATOM 2351 O O . THR A 1 301 ? 10.801 -44.552 20.312 1.00 30.09 301 THR A O 1
ATOM 2354 N N . THR A 1 302 ? 9.059 -43.156 20.118 1.00 29.55 302 THR A N 1
ATOM 2355 C CA . THR A 1 302 ? 9.707 -42.015 20.779 1.00 29.55 302 THR A CA 1
ATOM 2356 C C . THR A 1 302 ? 8.840 -41.543 21.939 1.00 29.55 302 THR A C 1
ATOM 2358 O O . THR A 1 302 ? 7.674 -41.194 21.758 1.00 29.55 302 THR A O 1
ATOM 2361 N N . LYS A 1 303 ? 9.421 -41.586 23.144 1.00 30.25 303 LYS A N 1
ATOM 2362 C CA . LYS A 1 303 ? 8.827 -41.144 24.412 1.00 30.25 303 LYS A CA 1
ATOM 2363 C C . LYS A 1 303 ? 8.289 -39.714 24.290 1.00 30.25 303 LYS A C 1
ATOM 2365 O O . LYS A 1 303 ? 8.999 -38.821 23.836 1.00 30.25 303 LYS A O 1
ATOM 2370 N N . ALA A 1 304 ? 7.047 -39.508 24.722 1.00 28.95 304 ALA A N 1
ATOM 2371 C CA . ALA A 1 304 ? 6.420 -38.195 24.779 1.00 28.95 304 ALA A CA 1
ATOM 2372 C C . ALA A 1 304 ? 7.054 -37.340 25.889 1.00 28.95 304 ALA A C 1
ATOM 2374 O O . ALA A 1 304 ? 7.068 -37.730 27.055 1.00 28.95 304 ALA A O 1
ATOM 2375 N N . VAL A 1 305 ? 7.558 -36.166 25.511 1.00 28.70 305 VAL A N 1
ATOM 2376 C CA . VAL A 1 305 ? 7.894 -35.065 26.425 1.00 28.70 305 VAL A CA 1
ATOM 2377 C C . VAL A 1 305 ? 6.575 -34.430 26.906 1.00 28.70 305 VAL A C 1
ATOM 2379 O O . VAL A 1 305 ? 5.649 -34.315 26.094 1.00 28.70 305 VAL A O 1
ATOM 2382 N N . PRO A 1 306 ? 6.429 -34.026 28.184 1.00 32.31 306 PRO A N 1
ATOM 2383 C CA . PRO A 1 306 ? 5.176 -33.460 28.674 1.00 32.31 306 PRO A CA 1
ATOM 2384 C C . PRO A 1 306 ? 4.858 -32.158 27.930 1.00 32.31 306 PRO A C 1
ATOM 2386 O O . PRO A 1 306 ? 5.707 -31.274 27.820 1.00 32.31 306 PRO A O 1
ATOM 2389 N N . LYS A 1 307 ? 3.627 -32.034 27.420 1.00 33.12 307 LYS A N 1
ATOM 2390 C CA . LYS A 1 307 ? 3.130 -30.802 26.798 1.00 33.12 307 LYS A CA 1
ATOM 2391 C C . LYS A 1 307 ? 3.123 -29.681 27.839 1.00 33.12 307 LYS A C 1
ATOM 2393 O O . LYS A 1 307 ? 2.364 -29.744 28.803 1.00 33.12 307 LYS A O 1
ATOM 2398 N N . GLN A 1 308 ? 3.946 -28.655 27.623 1.00 34.94 308 GLN A N 1
ATOM 2399 C CA . GLN A 1 308 ? 3.822 -27.381 28.328 1.00 34.94 308 GLN A CA 1
ATOM 2400 C C . GLN A 1 308 ? 2.420 -26.807 28.094 1.00 34.94 308 GLN A C 1
ATOM 2402 O O . GLN A 1 308 ? 1.904 -26.830 26.974 1.00 34.94 308 GLN A O 1
ATOM 2407 N N . ALA A 1 309 ? 1.802 -26.325 29.173 1.00 37.91 309 ALA A N 1
ATOM 2408 C CA . ALA A 1 309 ? 0.515 -25.649 29.141 1.00 37.91 309 ALA A CA 1
ATOM 2409 C C . ALA A 1 309 ? 0.556 -24.477 28.149 1.00 37.91 309 ALA A C 1
ATOM 2411 O O . ALA A 1 309 ? 1.520 -23.713 28.118 1.00 37.91 309 ALA A O 1
ATOM 2412 N N . ALA A 1 310 ? -0.493 -24.360 27.332 1.00 37.50 310 ALA A N 1
ATOM 2413 C CA . ALA A 1 310 ? -0.632 -23.313 26.332 1.00 37.50 310 ALA A CA 1
ATOM 2414 C C . ALA A 1 310 ? -0.494 -21.928 26.984 1.00 37.50 310 ALA A C 1
ATOM 2416 O O . ALA A 1 310 ? -1.327 -21.526 27.800 1.00 37.50 310 ALA A O 1
ATOM 2417 N N . SER A 1 311 ? 0.562 -21.199 26.623 1.00 38.06 311 SER A N 1
ATOM 2418 C CA . SER A 1 311 ? 0.692 -19.789 26.965 1.00 38.06 311 SER A CA 1
ATOM 2419 C C . SER A 1 311 ? -0.445 -19.020 26.287 1.00 38.06 311 SER A C 1
ATOM 2421 O O . SER A 1 311 ? -0.710 -19.188 25.094 1.00 38.06 311 SER A O 1
ATOM 2423 N N . LYS A 1 312 ? -1.160 -18.189 27.054 1.00 41.38 312 LYS A N 1
ATOM 2424 C CA . LYS A 1 312 ? -2.100 -17.215 26.487 1.00 41.38 312 LYS A CA 1
ATOM 2425 C C . LYS A 1 312 ? -1.326 -16.375 25.466 1.00 41.38 312 LYS A C 1
ATOM 2427 O O . LYS A 1 312 ? -0.329 -15.758 25.837 1.00 41.38 312 LYS A O 1
ATOM 2432 N N . LYS A 1 313 ? -1.754 -16.387 24.197 1.00 39.06 313 LYS A N 1
ATOM 2433 C CA . LYS A 1 313 ? -1.210 -15.509 23.150 1.00 39.06 313 LYS A CA 1
ATOM 2434 C C . LYS A 1 313 ? -1.296 -14.067 23.652 1.00 39.06 313 LYS A C 1
ATOM 2436 O O . LYS A 1 313 ? -2.392 -13.574 23.892 1.00 39.06 313 LYS A O 1
ATOM 2441 N N . VAL A 1 314 ? -0.146 -13.434 23.846 1.00 50.81 314 VAL A N 1
ATOM 2442 C CA . VAL A 1 314 ? -0.054 -11.988 24.052 1.00 50.81 314 VAL A CA 1
ATOM 2443 C C . VAL A 1 314 ? -0.290 -11.363 22.678 1.00 50.81 314 VAL A C 1
ATOM 2445 O O . VAL A 1 314 ? 0.405 -11.727 21.731 1.00 50.81 314 VAL A O 1
ATOM 2448 N N . GLU A 1 315 ? -1.317 -10.525 22.535 1.00 58.97 315 GLU A N 1
ATOM 2449 C CA . GLU A 1 315 ? -1.540 -9.759 21.303 1.00 58.97 315 GLU A CA 1
ATOM 2450 C C . GLU A 1 315 ? -0.321 -8.861 21.049 1.00 58.97 315 GLU A C 1
ATOM 2452 O O . GLU A 1 315 ? 0.163 -8.191 21.961 1.00 58.97 315 GLU A O 1
ATOM 2457 N N . GLU A 1 316 ? 0.229 -8.907 19.833 1.00 67.94 316 GLU A N 1
ATOM 2458 C CA . GLU A 1 316 ? 1.361 -8.058 19.455 1.00 67.94 316 GLU A CA 1
ATOM 2459 C C . GLU A 1 316 ? 0.882 -6.601 19.322 1.00 67.94 316 GLU A C 1
ATOM 2461 O O . GLU A 1 316 ? -0.154 -6.369 18.691 1.00 67.94 316 GLU A O 1
ATOM 2466 N N . PRO A 1 317 ? 1.605 -5.614 19.885 1.00 75.38 317 PRO A N 1
ATOM 2467 C CA . PRO A 1 317 ? 1.193 -4.216 19.827 1.00 75.38 317 PRO A CA 1
ATOM 2468 C C . PRO A 1 317 ? 1.235 -3.683 18.394 1.00 75.38 317 PRO A C 1
ATOM 2470 O O . PRO A 1 317 ? 2.134 -4.011 17.613 1.00 75.38 317 PRO A O 1
ATOM 2473 N N . THR A 1 318 ? 0.287 -2.810 18.052 1.00 78.19 318 THR A N 1
ATOM 2474 C CA . THR A 1 318 ? 0.284 -2.171 16.732 1.00 78.19 318 THR A CA 1
ATOM 2475 C C . THR A 1 318 ? 1.368 -1.096 16.673 1.00 78.19 318 THR A C 1
ATOM 2477 O O . THR A 1 318 ? 1.391 -0.189 17.502 1.00 78.19 318 THR A O 1
ATOM 2480 N N . LEU A 1 319 ? 2.260 -1.193 15.680 1.00 88.38 319 LEU A N 1
ATOM 2481 C CA . LEU A 1 319 ? 3.303 -0.201 15.421 1.00 88.38 319 LEU A CA 1
ATOM 2482 C C . LEU A 1 319 ? 2.809 0.873 14.444 1.00 88.38 319 LEU A C 1
ATOM 2484 O O . LEU A 1 319 ? 2.478 0.582 13.291 1.00 88.38 319 LEU A O 1
ATOM 2488 N N . TRP A 1 320 ? 2.840 2.127 14.877 1.00 90.06 320 TRP A N 1
ATOM 2489 C CA . TRP A 1 320 ? 2.426 3.294 14.108 1.00 90.06 320 TRP A CA 1
ATOM 2490 C C . TRP A 1 320 ? 3.620 4.209 13.840 1.00 90.06 320 TRP A C 1
ATOM 2492 O O . TRP A 1 320 ? 4.330 4.576 14.765 1.00 90.06 320 TRP A O 1
ATOM 2502 N N . SER A 1 321 ? 3.837 4.618 12.589 1.00 94.44 321 SER A N 1
ATOM 2503 C CA . SER A 1 321 ? 4.819 5.658 12.248 1.00 94.44 321 SER A CA 1
ATOM 2504 C C . SER A 1 321 ? 4.079 6.958 11.944 1.00 94.44 321 SER A C 1
ATOM 2506 O O . SER A 1 321 ? 3.260 7.008 11.021 1.00 94.44 321 SER A O 1
ATOM 2508 N N . ILE A 1 322 ? 4.328 7.974 12.769 1.00 95.94 322 ILE A N 1
ATOM 2509 C CA . ILE A 1 322 ? 3.586 9.236 12.812 1.00 95.94 322 ILE A CA 1
ATOM 2510 C C . ILE A 1 322 ? 4.564 10.383 12.556 1.00 95.94 322 ILE A C 1
ATOM 2512 O O . ILE A 1 322 ? 5.646 10.411 13.140 1.00 95.94 322 ILE A O 1
ATOM 2516 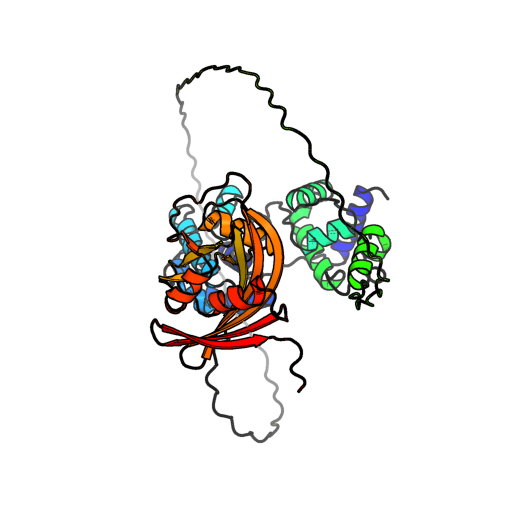N N . ALA A 1 323 ? 4.192 11.3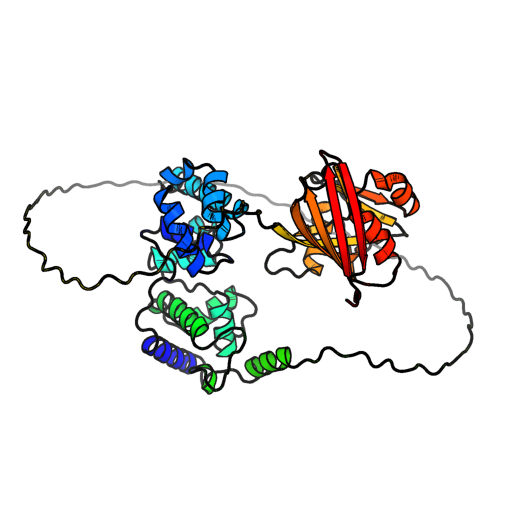29 11.699 1.00 96.31 323 ALA A N 1
ATOM 2517 C CA . ALA A 1 323 ? 4.899 12.592 11.546 1.00 96.31 323 ALA A CA 1
ATOM 2518 C C . ALA A 1 323 ? 4.227 13.652 12.424 1.00 96.31 323 ALA A C 1
ATOM 2520 O O . ALA A 1 323 ? 3.047 13.944 12.250 1.00 96.31 323 ALA A O 1
ATOM 2521 N N . VAL A 1 324 ? 4.984 14.222 13.361 1.00 96.94 324 VAL A N 1
ATOM 2522 C CA . VAL A 1 324 ? 4.511 15.235 14.314 1.00 96.94 324 VAL A CA 1
ATOM 2523 C C . VAL A 1 324 ? 5.143 16.578 13.969 1.00 96.94 324 VAL A C 1
ATOM 2525 O O . VAL A 1 324 ? 6.364 16.683 13.818 1.00 96.94 324 VAL A O 1
ATOM 2528 N N . GLY A 1 325 ? 4.321 17.618 13.837 1.00 95.12 325 GLY A N 1
ATOM 2529 C CA . GLY A 1 325 ? 4.764 18.961 13.487 1.00 95.12 325 GLY A CA 1
ATOM 2530 C C . GLY A 1 325 ? 4.797 19.903 14.688 1.00 95.12 325 GLY A C 1
ATOM 2531 O O . GLY A 1 325 ? 3.766 20.363 15.169 1.00 95.12 325 GLY A O 1
ATOM 2532 N N . VAL A 1 326 ? 5.995 20.299 15.116 1.00 95.69 326 VAL A N 1
ATOM 2533 C CA . VAL A 1 326 ? 6.183 21.379 16.092 1.00 95.69 326 VAL A CA 1
ATOM 2534 C C . VAL A 1 326 ? 6.224 22.711 15.350 1.00 95.69 326 VAL A C 1
ATOM 2536 O O . VAL A 1 326 ? 7.272 23.137 14.855 1.00 95.69 326 VAL A O 1
ATOM 2539 N N . VAL A 1 327 ? 5.076 23.383 15.255 1.00 94.88 327 VAL A N 1
ATOM 2540 C CA . VAL A 1 327 ? 4.981 24.684 14.581 1.00 94.88 327 VAL A CA 1
ATOM 2541 C C . VAL A 1 327 ? 5.285 25.820 15.558 1.00 94.88 327 VAL A C 1
ATOM 2543 O O . VAL A 1 327 ? 4.526 26.060 16.497 1.00 94.88 327 VAL A O 1
ATOM 2546 N N . MET A 1 328 ? 6.361 26.569 15.298 1.00 90.44 328 MET A N 1
ATOM 2547 C CA . MET A 1 328 ? 6.816 27.665 16.162 1.00 90.44 328 MET A CA 1
ATOM 2548 C C . MET A 1 328 ? 6.576 29.045 15.543 1.00 90.44 328 MET A C 1
ATOM 2550 O O . MET A 1 328 ? 7.026 29.349 14.435 1.00 90.44 328 MET A O 1
ATOM 2554 N N . TYR A 1 329 ? 5.927 29.944 16.291 1.00 89.50 329 TYR A N 1
ATOM 2555 C CA . TYR A 1 329 ? 5.758 31.342 15.886 1.00 89.50 329 TYR A CA 1
ATOM 2556 C C . TYR A 1 329 ? 5.719 32.302 17.074 1.00 89.50 329 TYR A C 1
ATOM 2558 O O . TYR A 1 329 ? 4.921 32.150 17.991 1.00 89.50 329 TYR A O 1
ATOM 2566 N N . ARG A 1 330 ? 6.579 33.333 17.062 1.00 87.50 330 ARG A N 1
ATOM 2567 C CA . ARG A 1 330 ? 6.679 34.357 18.129 1.00 87.50 330 ARG A CA 1
ATOM 2568 C C . ARG A 1 330 ? 6.755 33.746 19.543 1.00 87.50 330 ARG A C 1
ATOM 2570 O O . ARG A 1 330 ? 6.103 34.237 20.460 1.00 87.50 330 ARG A O 1
ATOM 2577 N N . ARG A 1 331 ? 7.572 32.692 19.703 1.00 86.00 331 ARG A N 1
ATOM 2578 C CA . ARG A 1 331 ? 7.744 31.910 20.950 1.00 86.00 331 ARG A CA 1
ATOM 2579 C C . ARG A 1 331 ? 6.464 31.224 21.451 1.00 86.00 331 ARG A C 1
ATOM 2581 O O . ARG A 1 331 ? 6.310 31.010 22.652 1.00 86.00 331 ARG A O 1
ATOM 2588 N N . LYS A 1 332 ? 5.548 30.914 20.537 1.00 92.50 332 LYS A N 1
ATOM 2589 C CA . LYS A 1 332 ? 4.375 30.086 20.790 1.00 92.50 332 LYS A CA 1
ATOM 2590 C C . LYS A 1 332 ? 4.437 28.815 19.954 1.00 92.50 332 LYS A C 1
ATOM 2592 O O . LYS A 1 332 ? 4.943 28.861 18.831 1.00 92.50 332 LYS A O 1
ATOM 2597 N N . VAL A 1 333 ? 3.888 27.745 20.511 1.00 94.50 333 VAL A N 1
ATOM 2598 C CA . VAL A 1 333 ? 3.694 26.441 19.873 1.00 94.50 333 VAL A CA 1
ATOM 2599 C C . VAL A 1 333 ? 2.231 26.334 19.444 1.00 94.50 333 VAL A C 1
ATOM 2601 O O . VAL A 1 333 ? 1.342 26.801 20.163 1.00 94.50 333 VAL A O 1
ATOM 2604 N N . LEU A 1 334 ? 1.981 25.774 18.265 1.00 95.25 334 LEU A N 1
ATOM 2605 C CA . LEU A 1 334 ? 0.633 25.442 17.805 1.00 95.25 334 LEU A CA 1
ATOM 2606 C C . LEU A 1 334 ? 0.206 24.085 18.370 1.00 95.25 334 LEU A C 1
ATOM 2608 O O . LEU A 1 334 ? 0.956 23.122 18.254 1.00 95.25 334 LEU A O 1
ATOM 2612 N N . MET A 1 335 ? -0.999 24.016 18.925 1.00 95.12 335 MET A N 1
ATOM 2613 C CA . MET A 1 335 ? -1.572 22.800 19.502 1.00 95.12 335 MET A CA 1
ATOM 2614 C C . MET A 1 335 ? -2.971 22.552 18.932 1.00 95.12 335 MET A C 1
ATOM 2616 O O . MET A 1 335 ? -3.685 23.510 18.611 1.00 95.12 335 MET A O 1
ATOM 2620 N N . ILE A 1 336 ? -3.376 21.282 18.874 1.00 93.94 336 ILE A N 1
ATOM 2621 C CA . ILE A 1 336 ? -4.731 20.843 18.516 1.00 93.94 336 ILE A CA 1
ATOM 2622 C C . ILE A 1 336 ? -5.359 20.033 19.652 1.00 93.94 336 ILE A C 1
ATOM 2624 O O . ILE A 1 336 ? -4.690 19.248 20.320 1.00 93.94 336 ILE A O 1
ATOM 2628 N N . LYS A 1 337 ? -6.658 20.208 19.881 1.00 92.75 337 LYS A N 1
ATOM 2629 C CA . LYS A 1 337 ? -7.435 19.407 20.823 1.00 92.75 337 LYS A CA 1
ATOM 2630 C C . LYS A 1 337 ? -7.981 18.170 20.124 1.00 92.75 337 LYS A C 1
ATOM 2632 O O . LYS A 1 337 ? -8.790 18.275 19.205 1.00 92.75 337 LYS A O 1
ATOM 2637 N N . ARG A 1 338 ? -7.560 16.989 20.570 1.00 90.44 338 ARG A N 1
ATOM 2638 C CA . ARG A 1 338 ? -7.826 15.728 19.869 1.00 90.44 338 ARG A CA 1
ATOM 2639 C C . ARG A 1 338 ? -9.304 15.340 19.892 1.00 90.44 338 ARG A C 1
ATOM 2641 O O . ARG A 1 338 ? -9.897 15.184 20.960 1.00 90.44 338 ARG A O 1
ATOM 2648 N N . ALA A 1 339 ? -9.882 15.075 18.721 1.00 86.94 339 ALA A N 1
ATOM 2649 C CA . ALA A 1 339 ? -11.264 14.600 18.592 1.00 86.94 339 ALA A CA 1
ATOM 2650 C C . ALA A 1 339 ? -11.419 13.065 18.670 1.00 86.94 339 ALA A C 1
ATOM 2652 O O . ALA A 1 339 ? -12.517 12.563 18.942 1.00 86.94 339 ALA A O 1
ATOM 2653 N N . ARG A 1 340 ? -10.334 12.309 18.449 1.00 84.38 340 ARG A N 1
ATOM 2654 C CA . ARG A 1 340 ? -10.316 10.836 18.357 1.00 84.38 340 ARG A CA 1
ATOM 2655 C C . ARG A 1 340 ? -9.355 10.214 19.374 1.00 84.38 340 ARG A C 1
ATOM 2657 O O . ARG A 1 340 ? -8.459 10.885 19.877 1.00 84.38 340 ARG A O 1
ATOM 2664 N N . GLU A 1 341 ? -9.565 8.933 19.674 1.00 84.94 341 GLU A N 1
ATOM 2665 C CA . GLU A 1 341 ? -8.626 8.128 20.467 1.00 84.94 341 GLU A CA 1
ATOM 2666 C C . GLU A 1 341 ? -7.351 7.798 19.655 1.00 84.94 341 GLU A C 1
ATOM 2668 O O . GLU A 1 341 ? -7.416 7.778 18.423 1.00 84.94 341 GLU A O 1
ATOM 2673 N N . PRO A 1 342 ? -6.205 7.526 20.312 1.00 85.44 342 PRO A N 1
ATOM 2674 C CA . PRO A 1 342 ? -5.953 7.718 21.746 1.00 85.44 342 PRO A CA 1
ATOM 2675 C C . PRO A 1 342 ? -5.964 9.207 22.128 1.00 85.44 342 PRO A C 1
ATOM 2677 O O . PRO A 1 342 ? -5.859 10.068 21.255 1.00 85.44 342 PRO A O 1
ATOM 2680 N N . TYR A 1 343 ? -6.102 9.515 23.422 1.00 91.19 343 TYR A N 1
ATOM 2681 C CA . TYR A 1 343 ? -6.017 10.878 23.982 1.00 91.19 343 TYR A CA 1
ATOM 2682 C C . TYR A 1 343 ? -7.150 11.849 23.609 1.00 91.19 343 TYR A C 1
ATOM 2684 O O . TYR A 1 343 ? -6.952 13.066 23.596 1.00 91.19 343 TYR A O 1
ATOM 2692 N N . LYS A 1 344 ? -8.353 11.342 23.321 1.00 90.50 344 LYS A N 1
ATOM 2693 C CA . LYS A 1 344 ? -9.506 12.190 22.993 1.00 90.50 344 LYS A CA 1
ATOM 2694 C C . LYS A 1 344 ? -9.751 13.245 24.085 1.00 90.50 344 LYS A C 1
ATOM 2696 O O . LYS A 1 344 ? -9.918 12.910 25.256 1.00 90.50 344 LYS A O 1
ATOM 2701 N N . GLY A 1 345 ? -9.831 14.511 23.682 1.00 90.94 345 GLY A N 1
ATOM 2702 C CA . GLY A 1 345 ? -10.087 15.664 24.546 1.00 90.94 345 GLY A CA 1
ATOM 2703 C C . GLY A 1 345 ? -8.843 16.367 25.096 1.00 90.94 345 GLY A C 1
ATOM 2704 O O . GLY A 1 345 ? -8.995 17.472 25.614 1.00 90.94 345 GLY A O 1
ATOM 2705 N N . LEU A 1 346 ? -7.647 15.779 24.959 1.00 94.25 346 LEU A N 1
ATOM 2706 C CA . LEU A 1 346 ? -6.382 16.406 25.356 1.00 94.25 346 LEU A CA 1
ATOM 2707 C C . LEU A 1 346 ? -5.807 17.271 24.227 1.00 94.25 346 LEU A C 1
ATOM 2709 O O . LEU A 1 346 ? -6.034 17.004 23.043 1.00 94.25 346 LEU A O 1
ATOM 2713 N N . TRP A 1 347 ? -5.045 18.295 24.602 1.00 96.00 347 TRP A N 1
ATOM 2714 C CA . TRP A 1 347 ? -4.214 19.074 23.688 1.00 96.00 347 TRP A CA 1
ATOM 2715 C C . TRP A 1 347 ? -2.976 18.276 23.272 1.00 96.00 347 TRP A C 1
ATOM 2717 O O . TRP A 1 347 ? -2.285 17.711 24.116 1.00 96.00 347 TRP A O 1
ATOM 2727 N N . ALA A 1 348 ? -2.680 18.256 21.979 1.00 95.50 348 ALA A N 1
ATOM 2728 C CA . ALA A 1 348 ? -1.566 17.527 21.389 1.00 95.50 348 ALA A CA 1
ATOM 2729 C C . ALA A 1 348 ? -0.836 18.368 20.338 1.00 95.50 348 ALA A C 1
ATOM 2731 O O . ALA A 1 348 ? -1.389 19.333 19.792 1.00 95.50 348 ALA A O 1
ATOM 2732 N N . LEU A 1 349 ? 0.403 17.984 20.048 1.00 96.19 349 LEU A N 1
ATOM 2733 C CA . LEU A 1 349 ? 1.092 18.445 18.857 1.00 96.19 349 LEU A CA 1
ATOM 2734 C C . LEU A 1 349 ? 0.351 17.900 17.624 1.00 96.19 349 LEU A C 1
ATOM 2736 O O . LEU A 1 349 ? 0.045 16.707 17.576 1.00 96.19 349 LEU A O 1
ATOM 2740 N N . PRO A 1 350 ? 0.051 18.751 16.632 1.00 95.06 350 PRO A N 1
ATOM 2741 C CA . PRO A 1 350 ? -0.596 18.311 15.403 1.00 95.06 350 PRO A CA 1
ATOM 2742 C C . PRO A 1 350 ? 0.303 17.354 14.612 1.00 95.06 350 PRO A C 1
ATOM 2744 O O . PRO A 1 350 ? 1.532 17.511 14.565 1.00 95.06 350 PRO A O 1
ATOM 2747 N N . GLY A 1 351 ? -0.307 16.352 13.991 1.00 93.88 351 GLY A N 1
ATOM 2748 C CA . GLY A 1 351 ? 0.423 15.295 13.311 1.00 93.88 351 GLY A CA 1
ATOM 2749 C C . GLY A 1 351 ? -0.387 14.030 13.083 1.00 93.88 351 GLY A C 1
ATOM 2750 O O . GLY A 1 351 ? -1.336 13.716 13.799 1.00 93.88 351 GLY A O 1
ATOM 2751 N N . GLY A 1 352 ? 0.068 13.242 12.118 1.00 93.25 352 GLY A N 1
ATOM 2752 C CA . GLY A 1 352 ? -0.658 12.064 11.683 1.00 93.25 352 GLY A CA 1
ATOM 2753 C C . GLY A 1 352 ? 0.214 11.041 10.983 1.00 93.25 352 GLY A C 1
ATOM 2754 O O . GLY A 1 352 ? 1.449 11.087 10.995 1.00 93.25 352 GLY A O 1
ATOM 2755 N N . LYS A 1 353 ? -0.448 10.014 10.460 1.00 94.81 353 LYS A N 1
ATOM 2756 C CA . LYS A 1 353 ? 0.230 8.829 9.946 1.00 94.81 353 LYS A CA 1
ATOM 2757 C C . LYS A 1 353 ? 0.976 9.174 8.663 1.00 94.81 353 LYS A C 1
ATOM 2759 O O . LYS A 1 353 ? 0.414 9.770 7.753 1.00 94.81 353 LYS A O 1
ATOM 2764 N N . ILE A 1 354 ? 2.216 8.703 8.557 1.00 95.12 354 ILE A N 1
ATOM 2765 C CA . ILE A 1 354 ? 2.957 8.793 7.298 1.00 95.12 354 ILE A CA 1
ATOM 2766 C C . ILE A 1 354 ? 2.290 7.862 6.281 1.00 95.12 354 ILE A C 1
ATOM 2768 O O . ILE A 1 354 ? 2.191 6.647 6.505 1.00 95.12 354 ILE A O 1
ATOM 2772 N N . GLU A 1 355 ? 1.807 8.426 5.176 1.00 89.62 355 GLU A N 1
ATOM 2773 C CA . GLU A 1 355 ? 1.117 7.663 4.143 1.00 89.62 355 GLU A CA 1
ATOM 2774 C C . GLU A 1 355 ? 2.079 6.918 3.211 1.00 89.62 355 GLU A C 1
ATOM 2776 O O . GLU A 1 355 ? 3.296 7.123 3.178 1.00 89.62 355 GLU A O 1
ATOM 2781 N N . ALA A 1 356 ? 1.523 5.985 2.438 1.00 84.94 356 ALA A N 1
ATOM 2782 C CA . ALA A 1 356 ? 2.309 5.234 1.475 1.00 84.94 356 ALA A CA 1
ATOM 2783 C C . ALA A 1 356 ? 2.817 6.163 0.361 1.00 84.94 356 ALA A C 1
ATOM 2785 O O . ALA A 1 356 ? 2.028 6.811 -0.318 1.00 84.94 356 ALA A O 1
ATOM 2786 N N . ASN A 1 357 ? 4.130 6.129 0.111 1.00 85.81 357 ASN A N 1
ATOM 2787 C CA . ASN A 1 357 ? 4.833 6.966 -0.874 1.00 85.81 357 ASN A CA 1
ATOM 2788 C C . ASN A 1 357 ? 4.955 8.453 -0.504 1.00 85.81 357 ASN A C 1
ATOM 2790 O O . ASN A 1 357 ? 5.238 9.270 -1.377 1.00 85.81 357 ASN A O 1
ATOM 2794 N N . GLU A 1 358 ? 4.815 8.787 0.775 1.00 91.81 358 GLU A N 1
ATOM 2795 C CA . GLU A 1 358 ? 5.045 10.132 1.293 1.00 91.81 358 GLU A CA 1
ATOM 2796 C C . GLU A 1 358 ? 6.359 10.184 2.090 1.00 91.81 358 GLU A C 1
ATOM 2798 O O . GLU A 1 358 ? 6.720 9.229 2.787 1.00 91.81 358 GLU A O 1
ATOM 2803 N N . PHE A 1 359 ? 7.116 11.283 1.987 1.00 93.19 359 PHE A N 1
ATOM 2804 C CA . PHE A 1 359 ? 8.225 11.506 2.913 1.00 93.19 359 PHE A CA 1
ATOM 2805 C C . PHE A 1 359 ? 7.682 12.013 4.249 1.00 93.19 359 PHE A C 1
ATOM 2807 O O . PHE A 1 359 ? 6.766 12.820 4.291 1.00 93.19 359 PHE A O 1
ATOM 2814 N N . MET A 1 360 ? 8.315 11.618 5.353 1.00 95.25 360 MET A N 1
ATOM 2815 C CA . MET A 1 360 ? 7.992 12.083 6.711 1.00 95.25 360 MET A CA 1
ATOM 2816 C C . MET A 1 360 ? 7.780 13.606 6.819 1.00 95.25 360 MET A C 1
ATOM 2818 O O . MET A 1 360 ? 6.883 14.057 7.522 1.00 95.25 360 MET A O 1
ATOM 2822 N N . VAL A 1 361 ? 8.598 14.400 6.119 1.00 95.94 361 VAL A N 1
ATOM 2823 C CA . VAL A 1 361 ? 8.481 15.867 6.109 1.00 95.94 361 VAL A CA 1
ATOM 2824 C C . VAL A 1 361 ? 7.219 16.332 5.381 1.00 95.94 361 VAL A C 1
ATOM 2826 O O . VAL A 1 361 ? 6.567 17.268 5.840 1.00 95.94 361 VAL A O 1
ATOM 2829 N N . ASP A 1 362 ? 6.871 15.681 4.270 1.00 96.31 362 ASP A N 1
ATOM 2830 C CA . ASP A 1 362 ? 5.661 15.992 3.508 1.00 96.31 362 ASP A CA 1
ATOM 2831 C C . ASP A 1 362 ? 4.417 15.630 4.326 1.00 96.31 362 ASP A C 1
ATOM 2833 O O . ASP A 1 362 ? 3.517 16.459 4.430 1.00 96.31 362 ASP A O 1
ATOM 2837 N N . ALA A 1 363 ? 4.448 14.483 5.019 1.00 96.94 363 ALA A N 1
ATOM 2838 C CA . ALA A 1 363 ? 3.403 14.070 5.954 1.00 96.94 363 ALA A CA 1
ATOM 2839 C C . ALA A 1 363 ? 3.202 15.114 7.054 1.00 96.94 363 ALA A C 1
ATOM 2841 O O . ALA A 1 363 ? 2.090 15.584 7.254 1.00 96.94 363 ALA A O 1
ATOM 2842 N N . ALA A 1 364 ? 4.277 15.569 7.710 1.00 97.06 364 ALA A N 1
ATOM 2843 C CA . ALA A 1 364 ? 4.170 16.618 8.722 1.00 97.06 364 ALA A CA 1
ATOM 2844 C C . ALA A 1 364 ? 3.519 17.892 8.151 1.00 97.06 364 ALA A C 1
ATOM 2846 O O . ALA A 1 364 ? 2.622 18.455 8.765 1.00 97.06 364 ALA A O 1
ATOM 2847 N N . ILE A 1 365 ? 3.935 18.349 6.964 1.00 96.56 365 ILE A N 1
ATOM 2848 C CA . ILE A 1 365 ? 3.381 19.561 6.337 1.00 96.56 365 ILE A CA 1
ATOM 2849 C C . ILE A 1 365 ? 1.902 19.382 5.965 1.00 96.56 365 ILE A C 1
ATOM 2851 O O . ILE A 1 365 ? 1.117 20.310 6.180 1.00 96.56 365 ILE A O 1
ATOM 2855 N N . ARG A 1 366 ? 1.532 18.224 5.405 1.00 95.88 366 ARG A N 1
ATOM 2856 C CA . ARG A 1 366 ? 0.156 17.887 5.024 1.00 95.88 366 ARG A CA 1
ATOM 2857 C C . ARG A 1 366 ? -0.754 17.845 6.246 1.00 95.88 366 ARG A C 1
ATOM 2859 O O . ARG A 1 366 ? -1.755 18.550 6.252 1.00 95.88 366 ARG A O 1
ATOM 2866 N N . GLU A 1 367 ? -0.359 17.127 7.292 1.00 95.25 367 GLU A N 1
ATOM 2867 C CA . GLU A 1 367 ? -1.137 16.991 8.529 1.00 95.25 367 GLU A CA 1
ATOM 2868 C C . GLU A 1 367 ? -1.355 18.355 9.198 1.00 95.25 367 GLU A C 1
ATOM 2870 O O . GLU A 1 367 ? -2.483 18.701 9.532 1.00 95.25 367 GLU A O 1
ATOM 2875 N N . ILE A 1 368 ? -0.329 19.224 9.276 1.00 94.88 368 ILE A N 1
ATOM 2876 C CA . ILE A 1 368 ? -0.542 20.600 9.765 1.00 94.88 368 ILE A CA 1
ATOM 2877 C C . ILE A 1 368 ? -1.581 21.335 8.914 1.00 94.88 368 ILE A C 1
ATOM 2879 O O . ILE A 1 368 ? -2.418 22.070 9.449 1.00 94.88 368 ILE A O 1
ATOM 2883 N N . LYS A 1 369 ? -1.519 21.191 7.588 1.00 93.06 369 LYS A N 1
ATOM 2884 C CA . LYS A 1 369 ? -2.438 21.884 6.687 1.00 93.06 369 LYS A CA 1
ATOM 2885 C C . LYS A 1 369 ? -3.873 21.383 6.849 1.00 93.06 369 LYS A C 1
ATOM 2887 O O . LYS A 1 369 ? -4.778 22.214 6.863 1.00 93.06 369 LYS A O 1
ATOM 2892 N N . GLU A 1 370 ? -4.064 20.077 6.972 1.00 90.25 370 GLU A N 1
ATOM 2893 C CA . GLU A 1 370 ? -5.364 19.425 7.148 1.00 90.25 370 GLU A CA 1
ATOM 2894 C C . GLU A 1 370 ? -5.962 19.775 8.517 1.00 90.25 370 GLU A C 1
ATOM 2896 O O . GLU A 1 370 ? -7.021 20.398 8.579 1.00 90.25 370 GLU A O 1
ATOM 2901 N N . GLU A 1 371 ? -5.220 19.538 9.599 1.00 89.69 371 GLU A N 1
ATOM 2902 C CA . GLU A 1 371 ? -5.717 19.698 10.970 1.00 89.69 371 GLU A CA 1
ATOM 2903 C C . GLU A 1 371 ? -5.892 21.167 11.390 1.00 89.69 371 GLU A C 1
ATOM 2905 O O . GLU A 1 371 ? -6.752 21.500 12.206 1.00 89.69 371 GLU A O 1
ATOM 2910 N N . THR A 1 372 ? -5.068 22.081 10.857 1.00 90.38 372 THR A N 1
ATOM 2911 C CA . THR A 1 372 ? -5.017 23.480 11.337 1.00 90.38 372 THR A CA 1
ATOM 2912 C C . THR A 1 372 ? -5.309 24.524 10.260 1.00 90.38 372 THR A C 1
ATOM 2914 O O . THR A 1 372 ? -5.447 25.716 10.555 1.00 90.38 372 THR A O 1
ATOM 2917 N N . GLY A 1 373 ? -5.360 24.118 8.987 1.00 89.50 373 GLY A N 1
ATOM 2918 C CA . GLY A 1 373 ? -5.457 25.033 7.843 1.00 89.50 373 GLY A CA 1
ATOM 2919 C C . GLY A 1 373 ? -4.181 25.827 7.549 1.00 89.50 373 GLY A C 1
ATOM 2920 O O . GLY A 1 373 ? -4.115 26.553 6.547 1.00 89.50 373 GLY A O 1
ATOM 2921 N N . LEU A 1 374 ? -3.151 25.706 8.389 1.00 92.25 374 LEU A N 1
ATOM 2922 C CA . LEU A 1 374 ? -1.979 26.565 8.355 1.00 92.25 374 LEU A CA 1
ATOM 2923 C C . LEU A 1 374 ? -0.964 26.097 7.311 1.00 92.25 374 LEU A C 1
ATOM 2925 O O . LEU A 1 374 ? -0.440 24.990 7.368 1.00 92.25 374 LEU A O 1
ATOM 2929 N N . ASP A 1 375 ? -0.603 26.982 6.384 1.00 93.25 375 ASP A N 1
ATOM 2930 C CA . ASP A 1 375 ? 0.526 26.726 5.493 1.00 93.25 375 ASP A CA 1
ATOM 2931 C C . ASP A 1 375 ? 1.853 26.908 6.233 1.00 93.25 375 ASP A C 1
ATOM 2933 O O . ASP A 1 375 ? 2.151 27.991 6.758 1.00 93.25 375 ASP A O 1
ATOM 2937 N N . VAL A 1 376 ? 2.676 25.861 6.212 1.00 96.50 376 VAL A N 1
ATOM 2938 C CA . VAL A 1 376 ? 3.978 25.799 6.884 1.00 96.50 376 VAL A CA 1
ATOM 2939 C C . VAL A 1 376 ? 5.101 25.395 5.927 1.00 96.50 376 VAL A C 1
ATOM 2941 O O . VAL A 1 376 ? 4.872 24.951 4.799 1.00 96.50 376 VAL A O 1
ATOM 2944 N N . SER A 1 377 ? 6.339 25.605 6.361 1.00 95.44 377 SER A N 1
ATOM 2945 C CA . SER A 1 377 ? 7.557 25.091 5.735 1.00 95.44 377 SER A CA 1
ATOM 2946 C C . SER A 1 377 ? 8.402 24.356 6.768 1.00 95.44 377 SER A C 1
ATOM 2948 O O . SER A 1 377 ? 8.470 24.789 7.920 1.00 95.44 377 SER A O 1
ATOM 2950 N N . PHE A 1 378 ? 9.074 23.293 6.338 1.00 96.50 378 PHE A N 1
ATOM 2951 C CA . PHE A 1 378 ? 10.036 22.564 7.156 1.00 96.50 378 PHE A CA 1
ATOM 2952 C C . PHE A 1 378 ? 11.231 23.439 7.548 1.00 96.50 378 PHE A C 1
ATOM 2954 O O . PHE A 1 378 ? 11.747 24.186 6.714 1.00 96.50 378 PHE A O 1
ATOM 2961 N N . GLU A 1 379 ? 11.646 23.348 8.810 1.00 94.06 379 GLU A N 1
ATOM 2962 C CA . GLU A 1 379 ? 12.827 24.031 9.342 1.00 94.06 379 GLU A CA 1
ATOM 2963 C C . GLU A 1 379 ? 13.900 23.019 9.748 1.00 94.06 379 GLU A C 1
ATOM 2965 O O . GLU A 1 379 ? 15.026 23.126 9.268 1.00 94.06 379 GLU A O 1
ATOM 2970 N N . ASP A 1 380 ? 13.552 22.026 10.573 1.00 92.88 380 ASP A N 1
ATOM 2971 C CA . ASP A 1 380 ? 14.514 21.035 11.067 1.00 92.88 380 ASP A CA 1
ATOM 2972 C C . ASP A 1 380 ? 13.855 19.712 11.492 1.00 92.88 380 ASP A C 1
ATOM 2974 O O . ASP A 1 380 ? 12.654 19.662 11.768 1.00 92.88 380 ASP A O 1
ATOM 2978 N N . TYR A 1 381 ? 14.638 18.634 11.570 1.00 93.94 381 TYR A N 1
ATOM 2979 C CA . TYR A 1 381 ? 14.216 17.362 12.160 1.00 93.94 381 TYR A CA 1
ATOM 2980 C C . TYR A 1 381 ? 14.784 17.248 13.573 1.00 93.94 381 TYR A C 1
ATOM 2982 O O . TYR A 1 381 ? 15.989 17.087 13.748 1.00 93.94 381 TYR A O 1
ATOM 2990 N N . LEU A 1 382 ? 13.907 17.312 14.575 1.00 91.56 382 LEU A N 1
ATOM 2991 C CA . LEU A 1 382 ? 14.314 17.340 15.979 1.00 91.56 382 LEU A CA 1
ATOM 2992 C C . LEU A 1 382 ? 14.674 15.953 16.501 1.00 91.56 382 LEU A C 1
ATOM 2994 O O . LEU A 1 382 ? 15.546 15.831 17.357 1.00 91.56 382 LEU A O 1
ATOM 2998 N N . GLY A 1 383 ? 14.033 14.903 15.984 1.00 92.88 383 GLY A N 1
ATOM 2999 C CA . GLY A 1 383 ? 14.347 13.541 16.387 1.00 92.88 383 GLY A CA 1
ATOM 3000 C C . GLY A 1 383 ? 13.165 12.583 16.377 1.00 92.88 383 GLY A C 1
ATOM 3001 O O . GLY A 1 383 ? 12.147 12.825 15.731 1.00 92.88 383 GLY A O 1
ATOM 3002 N N . LEU A 1 384 ? 13.335 11.472 17.088 1.00 94.81 384 LEU A N 1
ATOM 3003 C CA . LEU A 1 384 ? 12.380 10.371 17.178 1.00 94.81 384 LEU A CA 1
ATOM 3004 C C . LEU A 1 384 ? 11.957 10.140 18.631 1.00 94.81 384 LEU A C 1
ATOM 3006 O O . LEU A 1 384 ? 12.812 10.048 19.508 1.00 94.81 384 LEU A O 1
ATOM 3010 N N . VAL A 1 385 ? 10.663 9.940 18.871 1.00 95.50 385 VAL A N 1
ATOM 3011 C CA . VAL A 1 385 ? 10.163 9.400 20.142 1.00 95.50 385 VAL A CA 1
ATOM 3012 C C . VAL A 1 385 ? 9.495 8.051 19.903 1.00 95.50 385 VAL A C 1
ATOM 3014 O O . VAL A 1 385 ? 8.580 7.933 19.093 1.00 95.50 385 VAL A O 1
ATOM 3017 N N . SER A 1 386 ? 9.972 7.021 20.598 1.00 96.12 386 SER A N 1
ATOM 3018 C CA . SER A 1 386 ? 9.352 5.699 20.670 1.00 96.12 386 SER A CA 1
ATOM 3019 C C . SER A 1 386 ? 8.412 5.659 21.872 1.00 96.12 386 SER A C 1
ATOM 3021 O O . SER A 1 386 ? 8.860 5.460 22.999 1.00 96.12 386 SER A O 1
ATOM 3023 N N . GLU A 1 387 ? 7.120 5.852 21.642 1.00 96.06 387 GLU A N 1
ATOM 3024 C CA . GLU A 1 387 ? 6.092 5.883 22.680 1.00 96.06 387 GLU A CA 1
ATOM 3025 C C . GLU A 1 387 ? 5.363 4.540 22.788 1.00 96.06 387 GLU A C 1
ATOM 3027 O O . GLU A 1 387 ? 4.818 4.033 21.809 1.00 96.06 387 GLU A O 1
ATOM 3032 N N . HIS A 1 388 ? 5.311 3.976 23.992 1.00 95.06 388 HIS A N 1
ATOM 3033 C CA . HIS A 1 388 ? 4.474 2.826 24.320 1.00 95.06 388 HIS A CA 1
ATOM 3034 C C . HIS A 1 388 ? 3.270 3.273 25.141 1.00 95.06 388 HIS A C 1
ATOM 3036 O O . HIS A 1 388 ? 3.426 3.749 26.268 1.00 95.06 388 HIS A O 1
ATOM 3042 N N . LEU A 1 389 ? 2.070 3.040 24.619 1.00 92.25 389 LEU A N 1
ATOM 3043 C CA . LEU A 1 389 ? 0.832 3.199 25.367 1.00 92.25 389 LEU A CA 1
ATOM 3044 C C . LEU A 1 389 ? 0.468 1.865 26.023 1.00 92.25 389 LEU A C 1
ATOM 3046 O O . LEU A 1 389 ? 0.103 0.901 25.351 1.00 92.25 389 LEU A O 1
ATOM 3050 N N . ILE A 1 390 ? 0.581 1.802 27.346 1.00 91.25 390 ILE A N 1
ATOM 3051 C CA . ILE A 1 390 ? 0.272 0.629 28.159 1.00 91.25 390 ILE A CA 1
ATOM 3052 C C . ILE A 1 390 ? -1.161 0.718 28.675 1.00 91.25 390 ILE A C 1
ATOM 3054 O O . ILE A 1 390 ? -1.526 1.656 29.383 1.00 91.25 390 ILE A O 1
ATOM 3058 N N . GLU A 1 391 ? -1.945 -0.324 28.421 1.00 87.69 391 GLU A N 1
ATOM 3059 C CA . GLU A 1 391 ? -3.272 -0.522 28.994 1.00 87.69 391 GLU A CA 1
ATOM 3060 C C . GLU A 1 391 ? -3.375 -1.955 29.541 1.00 87.69 391 GLU A C 1
ATOM 3062 O O . GLU A 1 391 ? -2.855 -2.903 28.959 1.00 87.69 391 GLU A O 1
ATOM 3067 N N . LYS A 1 392 ? -3.991 -2.139 30.719 1.00 84.50 392 LYS A N 1
ATOM 3068 C CA . LYS A 1 392 ? -4.131 -3.462 31.378 1.00 84.50 392 LYS A CA 1
ATOM 3069 C C . LYS A 1 392 ? -2.807 -4.251 31.508 1.00 84.50 392 LYS A C 1
ATOM 3071 O O . LYS A 1 392 ? -2.808 -5.478 31.456 1.00 84.50 392 LYS A O 1
ATOM 3076 N N . LYS A 1 393 ? -1.691 -3.548 31.759 1.00 82.06 393 LYS A N 1
ATOM 3077 C CA . LYS A 1 393 ? -0.319 -4.094 31.893 1.00 82.06 393 LYS A CA 1
ATOM 3078 C C . LYS A 1 393 ? 0.282 -4.684 30.604 1.00 82.06 393 LYS A C 1
ATOM 3080 O O . LYS A 1 393 ? 1.293 -5.375 30.687 1.00 82.06 393 LYS A O 1
ATOM 3085 N N . ALA A 1 394 ? -0.299 -4.404 29.441 1.00 83.88 394 ALA A N 1
ATOM 3086 C CA . ALA A 1 394 ? 0.257 -4.757 28.138 1.00 83.88 394 ALA A CA 1
ATOM 3087 C C . ALA A 1 394 ? 0.449 -3.494 27.291 1.00 83.88 394 ALA A C 1
ATOM 3089 O O . ALA A 1 394 ? -0.269 -2.512 27.474 1.00 83.88 394 ALA A O 1
ATOM 3090 N N . ILE A 1 395 ? 1.420 -3.512 26.376 1.00 84.88 395 ILE A N 1
ATOM 3091 C CA . ILE A 1 395 ? 1.543 -2.457 25.365 1.00 84.88 395 ILE A CA 1
ATOM 3092 C C . ILE A 1 395 ? 0.370 -2.641 24.402 1.00 84.88 395 ILE A C 1
ATOM 3094 O O . ILE A 1 395 ? 0.259 -3.685 23.769 1.00 84.88 395 ILE A O 1
ATOM 3098 N N . HIS A 1 396 ? -0.512 -1.650 24.345 1.00 84.19 396 HIS A N 1
ATOM 3099 C CA . HIS A 1 396 ? -1.653 -1.621 23.437 1.00 84.19 396 HIS A CA 1
ATOM 3100 C C . HIS A 1 396 ? -1.229 -1.044 22.080 1.00 84.19 396 HIS A C 1
ATOM 3102 O O . HIS A 1 396 ? -1.423 -1.673 21.041 1.00 84.19 396 HIS A O 1
ATOM 3108 N N . ASP A 1 397 ? -0.547 0.106 22.106 1.00 87.75 397 ASP A N 1
ATOM 3109 C CA . ASP A 1 397 ? -0.006 0.766 20.919 1.00 87.75 397 ASP A CA 1
ATOM 3110 C C . ASP A 1 397 ? 1.468 1.130 21.102 1.00 87.75 397 ASP A C 1
ATOM 3112 O O . ASP A 1 397 ? 1.913 1.508 22.190 1.00 87.75 397 ASP A O 1
ATOM 3116 N N . HIS A 1 398 ? 2.215 1.054 20.002 1.00 93.38 398 HIS A N 1
ATOM 3117 C CA . HIS A 1 398 ? 3.580 1.554 19.891 1.00 93.38 398 HIS A CA 1
ATOM 3118 C C . HIS A 1 398 ? 3.634 2.616 18.793 1.00 93.38 398 HIS A C 1
ATOM 3120 O O . HIS A 1 398 ? 3.437 2.313 17.618 1.00 93.38 398 HIS A O 1
ATOM 3126 N N . PHE A 1 399 ? 3.925 3.861 19.155 1.00 94.75 399 PHE A N 1
ATOM 3127 C CA . PHE A 1 399 ? 4.104 4.961 18.213 1.00 94.75 399 PHE A CA 1
ATOM 3128 C C . PHE A 1 399 ? 5.589 5.288 18.017 1.00 94.75 399 PHE A C 1
ATOM 3130 O O . PHE A 1 399 ? 6.352 5.416 18.971 1.00 94.75 399 PHE A O 1
ATOM 3137 N N . LEU A 1 400 ? 5.994 5.459 16.763 1.00 96.44 400 LEU A N 1
ATOM 3138 C CA . LEU A 1 400 ? 7.253 6.064 16.344 1.00 96.44 400 LEU A CA 1
ATOM 3139 C C . LEU A 1 400 ? 6.943 7.476 15.850 1.00 96.44 400 LEU A C 1
ATOM 3141 O O . LEU A 1 400 ? 6.518 7.662 14.706 1.00 96.44 400 LEU A O 1
ATOM 3145 N N . LEU A 1 401 ? 7.114 8.449 16.742 1.00 96.75 401 LEU A N 1
ATOM 3146 C CA . LEU A 1 401 ? 6.817 9.857 16.514 1.00 96.75 401 LEU A CA 1
ATOM 3147 C C . LEU A 1 401 ? 8.046 10.553 15.926 1.00 96.75 401 LEU A C 1
ATOM 3149 O O . LEU A 1 401 ? 9.054 10.754 16.603 1.00 96.75 401 LEU A O 1
ATOM 3153 N N . HIS A 1 402 ? 7.965 10.920 14.656 1.00 97.12 402 HIS A N 1
ATOM 3154 C CA . HIS A 1 402 ? 8.989 11.681 13.960 1.00 97.12 402 HIS A CA 1
ATOM 3155 C C . HIS A 1 402 ? 8.747 13.181 14.132 1.00 97.12 402 HIS A C 1
ATOM 3157 O O . HIS A 1 402 ? 7.805 13.728 13.558 1.00 97.12 402 HIS A O 1
ATOM 3163 N N . ILE A 1 403 ? 9.606 13.852 14.898 1.00 96.38 403 ILE A N 1
ATOM 3164 C CA . ILE A 1 403 ? 9.383 15.232 15.332 1.00 96.38 403 ILE A CA 1
ATOM 3165 C C . ILE A 1 403 ? 10.032 16.213 14.350 1.00 96.38 403 ILE A C 1
ATOM 3167 O O . ILE A 1 403 ? 11.257 16.288 14.229 1.00 96.38 403 ILE A O 1
ATOM 3171 N N . CYS A 1 404 ? 9.206 16.995 13.658 1.00 96.19 404 CYS A N 1
ATOM 3172 C CA . CYS A 1 404 ? 9.637 18.001 12.689 1.00 96.19 404 CYS A CA 1
ATOM 3173 C C . CYS A 1 404 ? 9.379 19.412 13.226 1.00 96.19 404 CYS A C 1
ATOM 3175 O O . CYS A 1 404 ? 8.243 19.759 13.542 1.00 96.19 404 CYS A O 1
ATOM 3177 N N . ARG A 1 405 ? 10.407 20.263 13.269 1.00 95.44 405 ARG A N 1
ATOM 3178 C CA . ARG A 1 405 ? 10.251 21.701 13.514 1.00 95.44 405 ARG A CA 1
ATOM 3179 C C . ARG A 1 405 ? 9.767 22.370 12.232 1.00 95.44 405 ARG A C 1
ATOM 3181 O O . ARG A 1 405 ? 10.395 22.250 11.177 1.00 95.44 405 ARG A O 1
ATOM 3188 N N . LEU A 1 406 ? 8.647 23.076 12.327 1.00 95.94 406 LEU A N 1
ATOM 3189 C CA . LEU A 1 406 ? 7.974 23.725 11.207 1.00 95.94 406 LEU A CA 1
ATOM 3190 C C . LEU A 1 406 ? 7.755 25.211 11.502 1.00 95.94 406 LEU A C 1
ATOM 3192 O O . LEU A 1 406 ? 7.603 25.636 12.651 1.00 95.94 406 LEU A O 1
ATOM 3196 N N . LYS A 1 407 ? 7.676 26.014 10.441 1.00 94.69 407 LYS A N 1
ATOM 3197 C CA . LYS A 1 407 ? 7.464 27.461 10.537 1.00 94.69 407 LYS A CA 1
ATOM 3198 C C . LYS A 1 407 ? 6.291 27.909 9.668 1.00 94.69 407 LYS A C 1
ATOM 3200 O O . LYS A 1 407 ? 6.227 27.501 8.507 1.00 94.69 407 LYS A O 1
ATOM 3205 N N . PRO A 1 408 ? 5.390 28.779 10.160 1.00 94.88 408 PRO A N 1
ATOM 3206 C CA . PRO A 1 408 ? 4.306 29.307 9.337 1.00 94.88 408 PRO A CA 1
ATOM 3207 C C . PRO A 1 408 ? 4.829 30.131 8.161 1.00 94.88 408 PRO A C 1
ATOM 3209 O O . PRO A 1 408 ? 5.714 30.981 8.320 1.00 94.88 408 PRO A O 1
ATOM 3212 N N . LYS A 1 409 ? 4.244 29.926 6.978 1.00 92.81 409 LYS A N 1
ATOM 3213 C CA . LYS A 1 409 ? 4.488 30.781 5.813 1.00 92.81 409 LYS A CA 1
ATOM 3214 C C . LYS A 1 409 ? 3.900 32.175 6.048 1.00 92.81 409 LYS A C 1
ATOM 3216 O O . LYS A 1 409 ? 2.916 32.370 6.757 1.00 92.81 409 LYS A O 1
ATOM 3221 N N . LYS A 1 410 ? 4.511 33.196 5.444 1.00 88.00 410 LYS A N 1
ATOM 3222 C CA . LYS A 1 410 ? 4.083 34.590 5.628 1.00 88.00 410 LYS A CA 1
ATOM 3223 C C . LYS A 1 410 ? 2.630 34.775 5.171 1.00 88.00 410 LYS A C 1
ATOM 3225 O O . LYS A 1 410 ? 2.318 34.536 4.012 1.00 88.00 410 LYS A O 1
ATOM 3230 N N . GLY A 1 411 ? 1.782 35.277 6.069 1.00 80.19 411 GLY A N 1
ATOM 3231 C CA . GLY A 1 411 ? 0.378 35.577 5.775 1.00 80.19 411 GLY A CA 1
ATOM 3232 C C . GLY A 1 411 ? -0.582 34.398 5.943 1.00 80.19 411 GLY A C 1
ATOM 3233 O O . GLY A 1 411 ? -1.779 34.601 5.751 1.00 80.19 411 GLY A O 1
ATOM 3234 N N . SER A 1 412 ? -0.097 33.213 6.334 1.00 81.38 412 SER A N 1
ATOM 3235 C CA . SER A 1 412 ? -0.978 32.106 6.696 1.00 81.38 412 SER A CA 1
ATOM 3236 C C . SER A 1 412 ? -1.726 32.411 7.997 1.00 81.38 412 SER A C 1
ATOM 3238 O O . SER A 1 412 ? -1.243 33.129 8.880 1.00 81.38 412 SER A O 1
ATOM 3240 N N . LYS A 1 413 ? -2.953 31.904 8.086 1.00 81.75 413 LYS A N 1
ATOM 3241 C CA . LYS A 1 413 ? -3.818 31.999 9.261 1.00 81.75 413 LYS A CA 1
ATOM 3242 C C . LYS A 1 413 ? -4.394 30.617 9.526 1.00 81.75 413 LYS A C 1
ATOM 3244 O O . LYS A 1 413 ? -4.595 29.858 8.584 1.00 81.75 413 LYS A O 1
ATOM 3249 N N . ILE A 1 414 ? -4.661 30.330 10.792 1.00 83.25 414 ILE A N 1
ATOM 3250 C CA . ILE A 1 414 ? -5.466 29.170 11.174 1.00 83.25 414 ILE A CA 1
ATOM 3251 C C . ILE A 1 414 ? -6.877 29.399 10.624 1.00 83.25 414 ILE A C 1
ATOM 3253 O O . ILE A 1 414 ? -7.407 30.510 10.741 1.00 83.25 414 ILE A O 1
ATOM 3257 N N . SER A 1 415 ? -7.464 28.376 10.016 1.00 72.44 415 SER A N 1
ATOM 3258 C CA . SER A 1 415 ? -8.889 28.341 9.681 1.00 72.44 415 SER A CA 1
ATOM 3259 C C . SER A 1 415 ? -9.610 27.431 10.670 1.00 72.44 415 SER A C 1
ATOM 3261 O O . SER A 1 415 ? -9.023 26.468 11.148 1.00 72.44 415 SER A O 1
ATOM 3263 N N . ALA A 1 416 ? -10.866 27.735 11.001 1.00 55.91 416 ALA A N 1
ATOM 3264 C CA . ALA A 1 416 ? -11.692 26.809 11.773 1.00 55.91 416 ALA A CA 1
ATOM 3265 C C . ALA A 1 416 ? -11.846 25.500 10.978 1.00 55.91 416 ALA A C 1
ATOM 3267 O O . ALA A 1 416 ? -12.155 25.557 9.788 1.00 55.91 416 ALA A O 1
ATOM 3268 N N . GLN A 1 417 ? -11.579 24.360 11.615 1.00 58.22 417 GLN A N 1
ATOM 3269 C CA . GLN A 1 417 ? -11.557 23.032 10.990 1.00 58.22 417 GLN A CA 1
ATOM 3270 C C . GLN A 1 417 ? -12.549 22.094 11.694 1.00 58.22 417 GLN A C 1
ATOM 3272 O O . GLN A 1 417 ? -12.874 22.287 12.866 1.00 58.22 417 GLN A O 1
ATOM 3277 N N . GLU A 1 418 ? -13.012 21.067 10.978 1.00 54.88 418 GLU A N 1
ATOM 3278 C CA . GLU A 1 418 ? -13.946 20.039 11.472 1.00 54.88 418 GLU A CA 1
ATOM 3279 C C . GLU A 1 418 ? -13.298 19.053 12.474 1.00 54.88 418 GLU A C 1
ATOM 3281 O O . GLU A 1 418 ? -14.006 18.303 13.147 1.00 54.88 418 GLU A O 1
ATOM 3286 N N . GLU A 1 419 ? -11.965 19.061 12.614 1.00 53.00 419 GLU A N 1
ATOM 3287 C CA . GLU A 1 419 ? -11.203 18.018 13.324 1.00 53.00 419 GLU A CA 1
ATOM 3288 C C . GLU A 1 419 ? -10.788 18.349 14.772 1.00 53.00 419 GLU A C 1
ATOM 3290 O O . GLU A 1 419 ? -10.326 17.460 15.491 1.00 53.00 419 GLU A O 1
ATOM 3295 N N . GLY A 1 420 ? -11.015 19.576 15.255 1.00 63.72 420 GLY A N 1
ATOM 3296 C CA . GLY A 1 420 ? -10.724 19.945 16.645 1.00 63.72 420 GLY A CA 1
ATOM 3297 C C . GLY A 1 420 ? -10.495 21.439 16.881 1.00 63.72 420 GLY A C 1
ATOM 3298 O O . GLY A 1 420 ? -10.429 22.245 15.957 1.00 63.72 420 GLY A O 1
ATOM 3299 N N . GLU A 1 421 ? -10.378 21.821 18.154 1.00 87.94 421 GLU A N 1
ATOM 3300 C CA . GLU A 1 421 ? -9.995 23.180 18.562 1.00 87.94 421 GLU A CA 1
ATOM 3301 C C . GLU A 1 421 ? -8.487 23.381 18.337 1.00 87.94 421 GLU A C 1
ATOM 3303 O O . GLU A 1 421 ? -7.696 22.522 18.720 1.00 87.94 421 GLU A O 1
ATOM 3308 N N . VAL A 1 422 ? -8.069 24.505 17.745 1.00 91.31 422 VAL A N 1
ATOM 3309 C CA . VAL A 1 422 ? -6.653 24.808 17.465 1.00 91.31 422 VAL A CA 1
ATOM 3310 C C . VAL A 1 422 ? -6.264 26.125 18.128 1.00 91.31 422 VAL A C 1
ATOM 3312 O O . VAL A 1 422 ? -6.939 27.140 17.942 1.00 91.31 422 VAL A O 1
ATOM 3315 N N . ALA A 1 423 ? -5.154 26.140 18.870 1.00 92.62 423 ALA A N 1
ATOM 3316 C CA . ALA A 1 423 ? -4.712 27.331 19.593 1.00 92.62 423 ALA A CA 1
ATOM 3317 C C . ALA A 1 423 ? -3.184 27.455 19.705 1.00 92.62 423 ALA A C 1
ATOM 3319 O O . ALA A 1 423 ? -2.431 26.488 19.604 1.00 92.62 423 ALA A O 1
ATOM 3320 N N . TRP A 1 424 ? -2.725 28.693 19.912 1.00 94.19 424 TRP A N 1
ATOM 3321 C CA . TRP A 1 424 ? -1.318 29.019 20.145 1.00 94.19 424 TRP A CA 1
ATOM 3322 C C . TRP A 1 424 ? -1.024 29.130 21.638 1.00 94.19 424 TRP A C 1
ATOM 3324 O O . TRP A 1 424 ? -1.569 30.012 22.308 1.00 94.19 424 TRP A O 1
ATOM 3334 N N . PHE A 1 425 ? -0.062 28.352 22.118 1.00 94.69 425 PHE A N 1
ATOM 3335 C CA . PHE A 1 425 ? 0.342 28.331 23.518 1.00 94.69 425 PHE A CA 1
ATOM 3336 C C . PHE A 1 425 ? 1.735 28.925 23.694 1.00 94.69 425 PHE A C 1
ATOM 3338 O O . PHE A 1 425 ? 2.672 28.617 22.960 1.00 94.69 425 PHE A O 1
ATOM 3345 N N . THR A 1 426 ? 1.889 29.803 24.679 1.00 93.88 426 THR A N 1
ATOM 3346 C CA . THR A 1 426 ? 3.212 30.161 25.208 1.00 93.88 426 THR A CA 1
ATOM 3347 C C . THR A 1 426 ? 3.729 29.041 26.111 1.00 93.88 426 THR A C 1
ATOM 3349 O O . THR A 1 426 ? 2.932 28.319 26.698 1.00 93.88 426 THR A O 1
ATOM 3352 N N . MET A 1 427 ? 5.045 28.960 26.326 1.00 87.31 427 MET A N 1
ATOM 3353 C CA . MET A 1 427 ? 5.630 27.984 27.266 1.00 87.31 427 MET A CA 1
ATOM 3354 C C . MET A 1 427 ? 5.011 28.049 28.672 1.00 87.31 427 MET A C 1
ATOM 3356 O O . 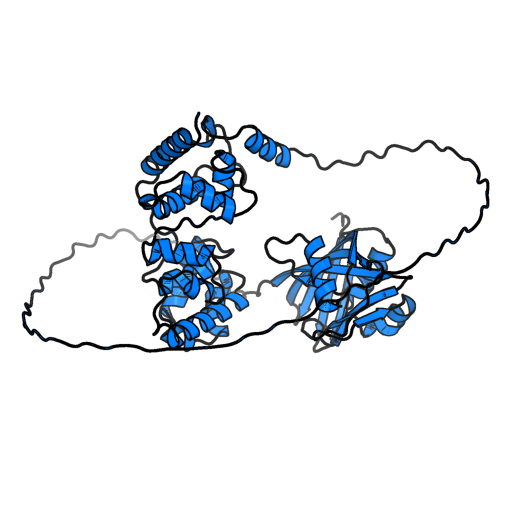MET A 1 427 ? 4.779 27.022 29.292 1.00 87.31 427 MET A O 1
ATOM 3360 N N . LYS A 1 428 ? 4.668 29.253 29.157 1.00 90.88 428 LYS A N 1
ATOM 3361 C CA . LYS A 1 428 ? 3.989 29.421 30.454 1.00 90.88 428 LYS A CA 1
ATOM 3362 C C . LYS A 1 428 ? 2.586 28.809 30.473 1.00 90.88 428 LYS A C 1
ATOM 3364 O O . LYS A 1 428 ? 2.164 28.307 31.505 1.00 90.88 428 LYS A O 1
ATOM 3369 N N . GLN A 1 429 ? 1.860 28.889 29.356 1.00 94.25 429 GLN A N 1
ATOM 3370 C CA . GLN A 1 429 ? 0.531 28.285 29.234 1.00 94.25 429 GLN A CA 1
ATOM 3371 C C . GLN A 1 429 ? 0.625 26.763 29.124 1.00 94.25 429 GLN A C 1
ATOM 3373 O O . GLN A 1 429 ? -0.181 26.086 29.745 1.00 94.25 429 GLN A O 1
ATOM 3378 N N . LEU A 1 430 ? 1.626 26.241 28.402 1.00 91.69 430 LEU A N 1
ATOM 3379 C CA . LEU A 1 430 ? 1.885 24.798 28.340 1.00 91.69 430 LEU A CA 1
ATOM 3380 C C . LEU A 1 430 ? 2.157 24.227 29.737 1.00 91.69 430 LEU A C 1
ATOM 3382 O O . LEU A 1 430 ? 1.524 23.253 30.118 1.00 91.69 430 LEU A O 1
ATOM 3386 N N . GLU A 1 431 ? 3.009 24.879 30.537 1.00 89.81 431 GLU A N 1
ATOM 3387 C CA . GLU A 1 431 ? 3.246 24.459 31.928 1.00 89.81 431 GLU A CA 1
ATOM 3388 C C . GLU A 1 431 ? 1.966 24.496 32.770 1.00 89.81 431 GLU A C 1
ATOM 3390 O O . GLU A 1 431 ? 1.652 23.546 33.484 1.00 89.81 431 GLU A O 1
ATOM 3395 N N . ALA A 1 432 ? 1.205 25.590 32.677 1.00 92.56 432 ALA A N 1
ATOM 3396 C CA . ALA A 1 432 ? -0.006 25.776 33.471 1.00 92.56 432 ALA A CA 1
ATOM 3397 C C . ALA A 1 432 ? -1.133 24.791 33.113 1.00 92.56 432 ALA A C 1
ATOM 3399 O O . ALA A 1 432 ? -2.018 24.569 33.934 1.00 92.56 432 ALA A O 1
ATOM 3400 N N . GLN A 1 433 ? -1.118 24.228 31.901 1.00 91.69 433 GLN A N 1
ATOM 3401 C CA . GLN A 1 433 ? -2.167 23.351 31.369 1.00 91.69 433 GLN A CA 1
ATOM 3402 C C . GLN A 1 433 ? -1.641 21.952 31.023 1.00 91.69 433 GLN A C 1
ATOM 3404 O O . GLN A 1 433 ? -2.274 21.230 30.255 1.00 91.69 433 GLN A O 1
ATOM 3409 N N . LYS A 1 434 ? -0.503 21.541 31.596 1.00 89.06 434 LYS A N 1
ATOM 3410 C CA . LYS A 1 434 ? 0.140 20.253 31.288 1.00 89.06 434 LYS A CA 1
ATOM 3411 C C . LYS A 1 434 ? -0.759 19.038 31.526 1.00 89.06 434 LYS A C 1
ATOM 3413 O O . LYS A 1 434 ? -0.685 18.068 30.781 1.00 89.06 434 LYS A O 1
ATOM 3418 N N . ASP A 1 435 ? -1.657 19.111 32.509 1.00 89.25 435 ASP A N 1
ATOM 3419 C CA . ASP A 1 435 ? -2.608 18.035 32.821 1.00 89.25 435 ASP A CA 1
ATOM 3420 C C . ASP A 1 435 ? -3.748 17.917 31.788 1.00 89.25 435 ASP A C 1
ATOM 3422 O O . ASP A 1 435 ? -4.456 16.910 31.748 1.00 89.25 435 ASP A O 1
ATOM 3426 N N . GLU A 1 436 ? -3.925 18.932 30.936 1.00 93.38 436 GLU A N 1
ATOM 3427 C CA . GLU A 1 436 ? -4.862 18.934 29.806 1.00 93.38 436 GLU A CA 1
ATOM 3428 C C . GLU A 1 436 ? -4.182 18.546 28.481 1.00 93.38 436 GLU A C 1
ATOM 3430 O O . GLU A 1 436 ? -4.819 18.586 27.426 1.00 93.38 436 GLU A O 1
ATOM 3435 N N . MET A 1 437 ? -2.901 18.170 28.515 1.00 93.94 437 MET A N 1
ATOM 3436 C CA . MET A 1 437 ? -2.107 17.814 27.342 1.00 93.94 437 MET A CA 1
ATOM 3437 C C . MET A 1 437 ? -1.808 16.315 27.275 1.00 93.94 437 MET A C 1
ATOM 3439 O O . MET A 1 437 ? -1.854 15.595 28.273 1.00 93.94 437 MET A O 1
ATOM 3443 N N . VAL A 1 438 ? -1.461 15.840 26.078 1.00 94.81 438 VAL A N 1
ATOM 3444 C CA . VAL A 1 438 ? -0.804 14.542 25.915 1.00 94.81 438 VAL A CA 1
ATOM 3445 C C . VAL A 1 438 ? 0.542 14.601 26.652 1.00 94.81 438 VAL A C 1
ATOM 3447 O O . VAL A 1 438 ? 1.361 15.467 26.335 1.00 94.81 438 VAL A O 1
ATOM 3450 N N . PRO A 1 439 ? 0.798 13.714 27.633 1.00 92.81 439 PRO A N 1
ATOM 3451 C CA . PRO A 1 439 ? 1.968 13.858 28.498 1.00 92.81 439 PRO A CA 1
ATOM 3452 C C . PRO A 1 439 ? 3.316 13.805 27.764 1.00 92.81 439 PRO A C 1
ATOM 3454 O O . PRO A 1 439 ? 4.242 14.518 28.137 1.00 92.81 439 PRO A O 1
ATOM 3457 N N . SER A 1 440 ? 3.435 12.988 26.715 1.00 94.12 440 SER A N 1
ATOM 3458 C CA . SER A 1 440 ? 4.650 12.908 25.896 1.00 94.12 440 SER A CA 1
ATOM 3459 C C . SER A 1 440 ? 4.892 14.160 25.061 1.00 94.12 440 SER A C 1
ATOM 3461 O O . SER A 1 440 ? 6.039 14.574 24.927 1.00 94.12 440 SER A O 1
ATOM 3463 N N . ASP A 1 441 ? 3.842 14.790 24.533 1.00 94.94 441 ASP A N 1
ATOM 3464 C CA . ASP A 1 441 ? 3.965 16.009 23.729 1.00 94.94 441 ASP A CA 1
ATOM 3465 C C . ASP A 1 441 ? 4.509 17.180 24.549 1.00 94.94 441 ASP A C 1
ATOM 3467 O O . ASP A 1 441 ? 5.312 17.964 24.043 1.00 94.94 441 ASP A O 1
ATOM 3471 N N . TYR A 1 442 ? 4.124 17.281 25.825 1.00 92.94 442 TYR A N 1
ATOM 3472 C CA . TYR A 1 442 ? 4.707 18.264 26.738 1.00 92.94 442 TYR A CA 1
ATOM 3473 C C . TYR A 1 442 ? 6.229 18.065 26.871 1.00 92.94 442 TYR A C 1
ATOM 3475 O O . TYR A 1 442 ? 6.986 19.012 26.663 1.00 92.94 442 TYR A O 1
ATOM 3483 N N . GLU A 1 443 ? 6.688 16.832 27.113 1.00 91.81 443 GLU A N 1
ATOM 3484 C CA . GLU A 1 443 ? 8.120 16.507 27.223 1.00 91.81 443 GLU A CA 1
ATOM 3485 C C . GLU A 1 443 ? 8.870 16.692 25.896 1.00 91.81 443 GLU A C 1
ATOM 3487 O O . GLU A 1 443 ? 10.008 17.153 25.881 1.00 91.81 443 GLU A O 1
ATOM 3492 N N . ILE A 1 444 ? 8.242 16.384 24.755 1.00 92.56 444 ILE A N 1
ATOM 3493 C CA . ILE A 1 444 ? 8.813 16.662 23.428 1.00 92.56 444 ILE A CA 1
ATOM 3494 C C . ILE A 1 444 ? 9.081 18.161 23.283 1.00 92.56 444 ILE A C 1
ATOM 3496 O O . ILE A 1 444 ? 10.157 18.561 22.827 1.00 92.56 444 ILE A O 1
ATOM 3500 N N . ILE A 1 445 ? 8.116 18.996 23.676 1.00 90.94 445 ILE A N 1
ATOM 3501 C CA . ILE A 1 445 ? 8.272 20.448 23.625 1.00 90.94 445 ILE A CA 1
ATOM 3502 C C . ILE A 1 445 ? 9.351 20.903 24.612 1.00 90.94 445 ILE A C 1
ATOM 3504 O O . ILE A 1 445 ? 10.19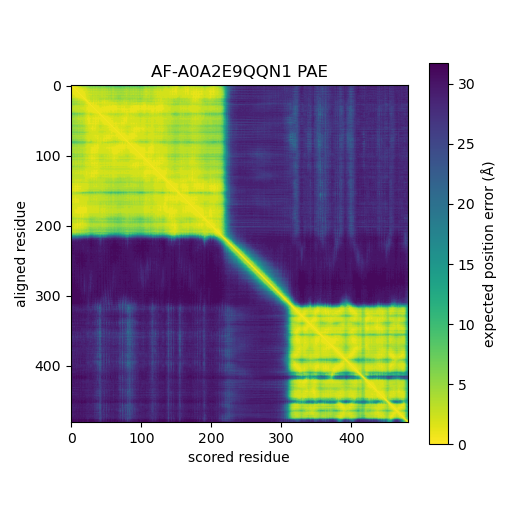6 21.715 24.248 1.00 90.94 445 ILE A O 1
ATOM 3508 N N . GLU A 1 446 ? 9.365 20.389 25.838 1.00 86.69 446 GLU A N 1
ATOM 3509 C CA . GLU A 1 446 ? 10.361 20.784 26.832 1.00 86.69 446 GLU A CA 1
ATOM 3510 C C . GLU A 1 446 ? 11.781 20.393 26.403 1.00 86.69 446 GLU A C 1
ATOM 3512 O O . GLU A 1 446 ? 12.665 21.245 26.378 1.00 86.69 446 GLU A O 1
ATOM 3517 N N . ARG A 1 447 ? 11.999 19.144 25.995 1.00 83.88 447 ARG A N 1
ATOM 3518 C CA . ARG A 1 447 ? 13.349 18.602 25.805 1.00 83.88 447 ARG A CA 1
ATOM 3519 C C . ARG A 1 447 ? 13.884 18.803 24.397 1.00 83.88 447 ARG A C 1
ATOM 3521 O O . ARG A 1 447 ? 15.027 19.207 24.211 1.00 83.88 447 ARG A O 1
ATOM 3528 N N . MET A 1 448 ? 13.062 18.571 23.374 1.00 79.00 448 MET A N 1
ATOM 3529 C CA . MET A 1 448 ? 13.533 18.602 21.982 1.00 79.00 448 MET A CA 1
ATOM 3530 C C . MET A 1 448 ? 13.468 20.004 21.371 1.00 79.00 448 MET A C 1
ATOM 3532 O O . MET A 1 448 ? 14.249 20.334 20.478 1.00 79.00 448 MET A O 1
ATOM 3536 N N . VAL A 1 449 ? 12.550 20.861 21.832 1.00 72.38 449 VAL A N 1
ATOM 3537 C CA . VAL A 1 449 ? 12.476 22.248 21.338 1.00 72.38 449 VAL A CA 1
ATOM 3538 C C . VAL A 1 449 ? 13.476 23.146 22.056 1.00 72.38 449 VAL A C 1
ATOM 3540 O O . VAL A 1 449 ? 14.034 24.027 21.404 1.00 72.38 449 VAL A O 1
ATOM 3543 N N . ASN A 1 450 ? 13.749 22.905 23.343 1.00 70.94 450 ASN A N 1
ATOM 3544 C CA . ASN A 1 450 ? 14.782 23.641 24.080 1.00 70.94 450 ASN A CA 1
ATOM 3545 C C . ASN A 1 450 ? 16.197 23.059 23.910 1.00 70.94 450 ASN A C 1
ATOM 3547 O O . ASN A 1 450 ? 17.125 23.573 24.529 1.00 70.94 450 ASN A O 1
ATOM 3551 N N . GLU A 1 451 ? 16.366 22.065 23.028 1.00 67.38 451 GLU A N 1
ATOM 3552 C CA . GLU A 1 451 ? 17.666 21.500 22.631 1.00 67.38 451 GLU A CA 1
ATOM 3553 C C . GLU A 1 451 ? 18.435 20.853 23.800 1.00 67.38 451 GLU A C 1
ATOM 3555 O O . GLU A 1 451 ? 19.658 20.958 23.894 1.00 67.38 451 GLU A O 1
ATOM 3560 N N . GLU A 1 452 ? 17.720 20.155 24.687 1.00 58.12 452 GLU A N 1
ATOM 3561 C CA . GLU A 1 452 ? 18.334 19.274 25.682 1.00 58.12 452 GLU A CA 1
ATOM 3562 C C . GLU A 1 452 ? 18.954 18.041 24.993 1.00 58.12 452 GLU A C 1
ATOM 3564 O O . GLU A 1 452 ? 18.500 17.605 23.935 1.00 58.12 452 GLU A O 1
ATOM 3569 N N . GLU A 1 453 ? 20.046 17.502 25.545 1.00 58.09 453 GLU A N 1
ATOM 3570 C CA . GLU A 1 453 ? 20.881 16.489 24.881 1.00 58.09 453 GLU A CA 1
ATOM 3571 C C . GLU A 1 453 ? 20.096 15.247 24.400 1.00 58.09 453 GLU A C 1
ATOM 3573 O O . GLU A 1 453 ? 19.462 14.538 25.181 1.00 58.09 453 GLU A O 1
ATOM 3578 N N . GLY A 1 454 ? 20.228 14.926 23.105 1.00 64.81 454 GLY A N 1
ATOM 3579 C CA . GLY A 1 454 ? 19.675 13.719 22.480 1.00 64.81 454 GLY A CA 1
ATOM 3580 C C . GLY A 1 454 ? 18.565 14.003 21.462 1.00 64.81 454 GLY A C 1
ATOM 3581 O O . GLY A 1 454 ? 17.786 14.935 21.593 1.00 64.81 454 GLY A O 1
ATOM 3582 N N . ASN A 1 455 ? 18.490 13.185 20.409 1.00 82.12 455 ASN A N 1
ATOM 3583 C CA . ASN A 1 455 ? 17.471 13.287 19.352 1.00 82.12 455 ASN A CA 1
ATOM 3584 C C . ASN A 1 455 ? 16.654 11.992 19.195 1.00 82.12 455 ASN A C 1
ATOM 3586 O O . ASN A 1 455 ? 16.000 11.769 18.175 1.00 82.12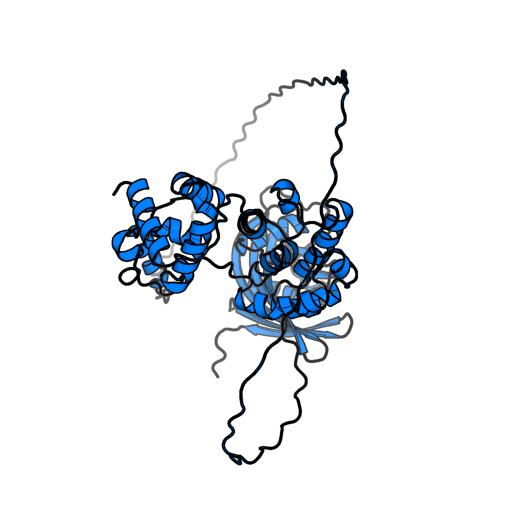 455 ASN A O 1
ATOM 3590 N N . ALA A 1 456 ? 16.723 11.107 20.187 1.00 90.12 456 ALA A N 1
ATOM 3591 C CA . ALA A 1 456 ? 15.985 9.858 20.220 1.00 90.12 456 ALA A CA 1
ATOM 3592 C C . ALA A 1 456 ? 15.573 9.571 21.663 1.00 90.12 456 ALA A C 1
ATOM 3594 O O . ALA A 1 456 ? 16.438 9.478 22.531 1.00 90.12 456 ALA A O 1
ATOM 3595 N N . PHE A 1 457 ? 14.276 9.420 21.909 1.00 92.50 457 PHE A N 1
ATOM 3596 C CA . PHE A 1 457 ? 13.724 9.187 23.241 1.00 92.50 457 PHE A CA 1
ATOM 3597 C C . PHE A 1 457 ? 12.792 7.978 23.242 1.00 92.50 457 PHE A C 1
ATOM 3599 O O . PHE A 1 457 ? 12.150 7.670 22.239 1.00 92.50 457 PHE A O 1
ATOM 3606 N N . ALA A 1 458 ? 12.705 7.301 24.381 1.00 93.38 458 ALA A N 1
ATOM 3607 C CA . ALA A 1 458 ? 11.698 6.292 24.657 1.00 93.38 458 ALA A CA 1
ATOM 3608 C C . ALA A 1 458 ? 10.754 6.818 25.740 1.00 93.38 458 ALA A C 1
ATOM 3610 O O . ALA A 1 458 ? 11.194 7.359 26.754 1.00 93.38 458 ALA A O 1
ATOM 3611 N N . CYS A 1 459 ? 9.457 6.654 25.517 1.00 94.12 459 CYS A N 1
ATOM 3612 C CA . CYS A 1 459 ? 8.408 7.130 26.401 1.00 94.12 459 CYS A CA 1
ATOM 3613 C C . CYS A 1 459 ? 7.438 5.993 26.718 1.00 94.12 459 CYS A C 1
ATOM 3615 O O . CYS A 1 459 ? 7.083 5.204 25.840 1.00 94.12 459 CYS A O 1
ATOM 3617 N N . VAL A 1 460 ? 6.986 5.915 27.967 1.00 95.00 460 VAL A N 1
ATOM 3618 C CA . VAL A 1 460 ? 5.933 4.986 28.382 1.00 95.00 460 VAL A CA 1
ATOM 3619 C C . VAL A 1 460 ? 4.782 5.776 28.977 1.00 95.00 460 VAL A C 1
ATOM 3621 O O . VAL A 1 460 ? 4.954 6.478 29.973 1.00 95.00 460 VAL A O 1
ATOM 3624 N N . ILE A 1 461 ? 3.591 5.612 28.411 1.00 95.25 461 ILE A N 1
ATOM 3625 C CA . ILE A 1 461 ? 2.348 6.190 28.918 1.00 95.25 461 ILE A CA 1
ATOM 3626 C C . ILE A 1 461 ? 1.468 5.061 29.432 1.00 95.25 461 ILE A C 1
ATOM 3628 O O . ILE A 1 461 ? 1.216 4.091 28.729 1.00 95.25 461 ILE A O 1
ATOM 3632 N N . GLU A 1 462 ? 0.966 5.177 30.658 1.00 93.38 462 GLU A N 1
ATOM 3633 C CA . GLU A 1 462 ? -0.027 4.248 31.192 1.00 93.38 462 GLU A CA 1
ATOM 3634 C C . GLU A 1 462 ? -1.428 4.859 31.105 1.00 93.38 462 GLU A C 1
ATOM 3636 O O . GLU A 1 462 ? -1.682 5.949 31.628 1.00 93.38 462 GLU A O 1
ATOM 3641 N N . LYS A 1 463 ? -2.353 4.127 30.484 1.00 91.25 463 LYS A N 1
ATOM 3642 C CA . LYS A 1 463 ? -3.773 4.466 30.419 1.00 91.25 463 LYS A CA 1
ATOM 3643 C C . LYS A 1 463 ? -4.552 3.727 31.505 1.00 91.25 463 LYS A C 1
ATOM 3645 O O . LYS A 1 463 ? -4.531 2.497 31.590 1.00 91.25 463 LYS A O 1
ATOM 3650 N N . LYS A 1 464 ? -5.284 4.481 32.330 1.00 88.75 464 LYS A N 1
ATOM 3651 C CA . LYS A 1 464 ? -6.250 3.961 33.315 1.00 88.75 464 LYS A CA 1
ATOM 3652 C C . LYS A 1 464 ? -7.591 4.664 33.144 1.00 88.75 464 LYS A C 1
ATOM 3654 O O . LYS A 1 464 ? -7.769 5.809 33.564 1.00 88.75 464 LYS A O 1
ATOM 3659 N N . GLY A 1 465 ? -8.549 3.975 32.528 1.00 85.81 465 GLY A N 1
ATOM 3660 C CA . GLY A 1 465 ? -9.820 4.587 32.142 1.00 85.81 465 GLY A CA 1
ATOM 3661 C C . GLY A 1 465 ? -9.581 5.705 31.124 1.00 85.81 465 GLY A C 1
ATOM 3662 O O . GLY A 1 465 ? -9.023 5.458 30.061 1.00 85.81 465 GLY A O 1
ATOM 3663 N N . ARG A 1 466 ? -9.974 6.942 31.457 1.00 82.56 466 ARG A N 1
ATOM 3664 C CA . ARG A 1 466 ? -9.723 8.131 30.615 1.00 82.56 466 ARG A CA 1
ATOM 3665 C C . ARG A 1 466 ? -8.406 8.853 30.927 1.00 82.56 466 ARG A C 1
ATOM 3667 O O . ARG A 1 466 ? -8.034 9.769 30.202 1.00 82.56 466 ARG A O 1
ATOM 3674 N N . ARG A 1 467 ? -7.717 8.482 32.012 1.00 87.00 467 ARG A N 1
ATOM 3675 C CA . ARG A 1 467 ? -6.485 9.150 32.446 1.00 87.00 467 ARG A CA 1
ATOM 3676 C C . ARG A 1 467 ? -5.277 8.526 31.754 1.00 87.00 467 ARG A C 1
ATOM 3678 O O . ARG A 1 467 ? -5.137 7.305 31.763 1.00 87.00 467 ARG A O 1
ATOM 3685 N N . HIS A 1 468 ? -4.403 9.378 31.230 1.00 92.56 468 HIS A N 1
ATOM 3686 C CA . HIS A 1 468 ? -3.112 9.010 30.658 1.00 92.56 468 HIS A CA 1
ATOM 3687 C C . HIS A 1 468 ? -2.018 9.584 31.558 1.00 92.56 468 HIS A C 1
ATOM 3689 O O . HIS A 1 468 ? -2.096 10.742 31.962 1.00 92.56 468 HIS A O 1
ATOM 3695 N N . THR A 1 469 ? -1.038 8.772 31.941 1.00 92.75 469 THR A N 1
ATOM 3696 C CA . THR A 1 469 ? 0.030 9.189 32.858 1.00 92.75 469 THR A CA 1
ATOM 3697 C C . THR A 1 469 ? 1.377 8.788 32.290 1.00 92.75 469 THR A C 1
ATOM 3699 O O . THR A 1 469 ? 1.598 7.612 32.003 1.00 92.75 469 THR A O 1
ATOM 3702 N N . LEU A 1 470 ? 2.280 9.758 32.159 1.00 94.00 470 LEU A N 1
ATOM 3703 C CA . LEU A 1 470 ? 3.662 9.509 31.778 1.00 94.00 470 LEU A CA 1
ATOM 3704 C C . LEU A 1 470 ? 4.370 8.714 32.880 1.00 94.00 470 LEU A C 1
ATOM 3706 O O . LEU A 1 470 ? 4.366 9.106 34.047 1.00 94.00 470 LEU A O 1
ATOM 3710 N N . ARG A 1 471 ? 4.950 7.572 32.518 1.00 94.06 471 ARG A N 1
ATOM 3711 C CA . ARG A 1 471 ? 5.728 6.713 33.419 1.00 94.06 471 ARG A CA 1
ATOM 3712 C C . ARG A 1 471 ? 7.222 6.940 33.275 1.00 94.06 471 ARG A C 1
ATOM 3714 O O . ARG A 1 471 ? 7.916 6.950 34.286 1.00 94.06 471 ARG A O 1
ATOM 3721 N N . SER A 1 472 ? 7.695 7.129 32.051 1.00 92.31 472 SER A N 1
ATOM 3722 C CA . SER A 1 472 ? 9.087 7.458 31.760 1.00 92.31 472 SER A CA 1
ATOM 3723 C C . SER A 1 472 ? 9.190 8.231 30.451 1.00 92.31 472 SER A C 1
ATOM 3725 O O . SER A 1 472 ? 8.369 8.045 29.552 1.00 92.31 472 SER A O 1
ATOM 3727 N N . PHE A 1 473 ? 10.208 9.086 30.363 1.00 91.19 473 PHE A N 1
ATOM 3728 C CA . PHE A 1 473 ? 10.649 9.761 29.145 1.00 91.19 473 PHE A CA 1
ATOM 3729 C C . PHE A 1 473 ? 12.178 9.856 29.200 1.00 91.19 473 PHE A C 1
ATOM 3731 O O . PHE A 1 473 ? 12.747 10.669 29.934 1.00 91.19 473 PHE A O 1
ATOM 3738 N N . GLU A 1 474 ? 12.851 8.952 28.495 1.00 90.50 474 GLU A N 1
ATOM 3739 C CA . GLU A 1 474 ? 14.287 8.697 28.635 1.00 90.50 474 GLU A CA 1
ATOM 3740 C C . GLU A 1 474 ? 15.001 8.857 27.295 1.00 90.50 474 GLU A C 1
ATOM 3742 O O . GLU A 1 474 ? 14.498 8.421 26.259 1.00 90.50 474 GLU A O 1
ATOM 3747 N N . SER A 1 475 ? 16.193 9.461 27.303 1.00 86.88 475 SER A N 1
ATOM 3748 C CA . SER A 1 475 ? 17.047 9.507 26.113 1.00 86.88 475 SER A CA 1
ATOM 3749 C C . SER A 1 475 ? 17.543 8.103 25.761 1.00 86.88 475 SER A C 1
ATOM 3751 O O . SER A 1 475 ? 17.978 7.342 26.625 1.00 86.88 475 SER A O 1
ATOM 3753 N N . MET A 1 476 ? 17.517 7.767 24.473 1.00 81.75 476 MET A N 1
ATOM 3754 C CA . MET A 1 476 ? 18.009 6.496 23.933 1.00 81.75 476 MET A CA 1
ATOM 3755 C C . MET A 1 476 ? 19.520 6.511 23.649 1.00 81.75 476 MET A C 1
ATOM 3757 O O . MET A 1 476 ? 20.055 5.549 23.092 1.00 81.75 476 MET A O 1
ATOM 3761 N N . SER A 1 477 ? 20.237 7.584 24.000 1.00 65.38 477 SER A N 1
ATOM 3762 C CA . SER A 1 477 ? 21.693 7.642 23.867 1.00 65.38 477 SER A CA 1
ATOM 3763 C C . SER A 1 477 ? 22.360 6.627 24.803 1.00 65.38 477 SER A C 1
ATOM 3765 O O . SER A 1 477 ? 22.421 6.850 26.005 1.00 65.38 477 SER A O 1
ATOM 3767 N N . CYS A 1 478 ? 22.838 5.514 24.231 1.00 42.78 478 CYS A N 1
ATOM 3768 C CA . CYS A 1 478 ? 23.690 4.480 24.834 1.00 42.78 478 CYS A CA 1
ATOM 3769 C C . CYS A 1 478 ? 23.516 4.302 26.357 1.00 42.78 478 CYS A C 1
ATOM 3771 O O . CYS A 1 478 ? 24.355 4.738 27.145 1.00 42.78 478 CYS A O 1
ATOM 3773 N N . GLN A 1 479 ? 22.468 3.587 26.777 1.00 39.59 479 GLN A N 1
ATOM 3774 C CA . GLN A 1 479 ? 22.567 2.843 28.030 1.00 39.59 479 GLN A CA 1
ATOM 3775 C C . GLN A 1 479 ? 23.602 1.737 27.802 1.00 39.59 479 GLN A C 1
ATOM 3777 O O . GLN A 1 479 ? 23.306 0.700 27.216 1.00 39.59 479 GLN A O 1
ATOM 3782 N N . SER A 1 480 ? 24.842 1.991 28.214 1.00 36.94 480 SER A N 1
ATOM 3783 C CA . SER A 1 480 ? 25.853 0.956 28.383 1.00 36.94 480 SER A CA 1
ATOM 3784 C C . SER A 1 480 ? 25.332 -0.071 29.392 1.00 36.94 480 SER A C 1
ATOM 3786 O O . SER A 1 480 ? 25.346 0.189 30.599 1.00 36.94 480 SER A O 1
ATOM 3788 N N . ARG A 1 481 ? 24.855 -1.213 28.902 1.00 31.42 481 ARG A N 1
ATOM 3789 C CA . ARG A 1 481 ? 24.746 -2.463 29.655 1.00 31.42 481 ARG A CA 1
ATOM 3790 C C . ARG A 1 481 ? 25.131 -3.627 28.765 1.00 31.42 481 ARG A C 1
ATOM 3792 O O . ARG A 1 481 ? 24.659 -3.651 27.607 1.00 31.42 481 ARG A O 1
#